Protein AF-A0A1I7VEK2-F1 (afdb_monomer)

Sequence (593 aa):
MYPTFFRMVPGYQNSNLARCHLIYQFNWTRVGTLKQSDDPRFALPHESLTTRLEHGFGVRVIYTAGITHDEIQNIGYELNELKKRDARIFIGDFEESLAVRILCEAYQNGIYGENYAWILPGYHKNDWWHNVSGVNCTVEELAQVIEGHFAVEFSPYSQRLARLTIANKTVSAIRTELDAREGSSPESVFKGYVYDGLWTLALAIEHVAELHQQREGITWMPNVSDTKEWTKFSAELLQAISRTSFIGVTGPVQFENNERLGLVEILQWRNGSYLIAGIYDGTEAVLVLNPALKDWIPPLDATIVVRERQYISFVLLILLSLLATIGVAVAVFFLIINIRYQNHRYIKMSSPNMNNLIIAGSICTYISVILLGFDTRFVSPDTFVTLCYYSDNKMIAPEIEHCQSDNSVIFEAIILGIKGLLMLLGCFLAWETRRVNVPALNDSKYIGMSVYSVVVTCLLGLPLVYILKDRINEAHILGSLFIIFCTTLILCLVFVPKFTTIFTFPIVELFRNPQGTELRYRRGLVKSSLRRSESQRDSQYKDREHLQRLEEENILLHRYLLQKTSILWELKEQLRQLGEQEDDIVTPPSDKS

Organism: Loa loa (NCBI:txid7209)

Solvent-accessible surface area (backbone atoms only — not comparable to full-atom values): 33981 Å² total; per-residue (Å²): 145,61,96,88,56,71,46,67,66,57,48,66,66,50,54,40,49,43,51,50,50,52,39,54,76,70,68,45,50,39,35,23,36,38,30,25,60,80,42,66,87,29,31,53,56,48,55,56,37,54,54,41,31,43,76,71,69,67,23,44,73,77,48,73,37,76,42,40,88,91,47,61,83,48,50,53,56,44,54,47,56,40,51,76,70,50,45,24,31,38,39,46,34,66,55,73,78,53,46,54,49,52,46,40,41,28,45,79,72,66,63,44,45,74,64,40,44,43,40,35,61,48,71,76,66,102,60,67,73,68,67,53,84,92,54,96,56,52,62,72,58,42,49,48,45,48,51,64,21,33,28,45,30,74,42,52,49,36,89,60,38,81,43,68,25,82,83,76,41,32,29,47,61,53,50,51,56,66,58,70,71,57,69,99,64,82,90,65,72,55,58,36,42,54,55,39,42,53,51,48,52,52,55,16,52,50,55,49,51,52,54,41,37,75,75,75,34,94,81,78,73,80,53,83,86,39,69,69,51,42,53,52,51,52,51,51,39,53,51,33,47,55,65,45,71,52,43,39,49,36,30,61,42,39,49,55,98,50,34,26,32,37,40,28,35,32,29,29,32,51,98,92,42,78,41,76,37,27,42,24,36,46,79,79,72,47,73,48,68,35,78,84,45,70,85,60,78,80,51,61,35,58,85,82,85,79,72,78,80,79,76,67,52,67,71,58,49,52,54,54,37,51,55,29,52,53,51,34,53,54,39,52,52,53,46,54,49,51,64,75,44,36,86,39,70,73,43,46,57,63,42,50,69,62,53,50,50,52,39,53,52,45,38,54,58,29,51,47,51,47,58,75,62,67,50,67,88,84,33,56,65,75,55,41,43,55,75,67,52,92,78,90,88,89,86,90,76,82,58,79,87,68,90,76,55,99,60,40,70,60,55,50,50,52,53,51,49,54,51,48,53,52,49,51,52,50,51,51,54,32,58,71,51,66,81,64,89,44,90,72,47,63,63,55,55,37,51,29,54,38,54,52,49,49,53,55,48,50,70,54,43,53,59,52,31,62,74,30,58,90,40,58,56,61,20,50,52,53,49,42,49,51,50,52,52,47,50,51,49,40,52,47,51,63,44,46,66,54,48,47,57,66,60,45,49,60,54,54,50,45,75,72,51,85,70,95,69,93,76,82,94,70,91,84,88,85,88,80,80,98,77,69,82,68,80,56,57,62,54,61,51,51,54,53,56,52,52,50,51,53,53,52,51,50,56,52,51,52,52,51,50,53,55,50,53,51,52,52,50,52,53,50,51,53,52,48,56,53,51,62,61,56,65,77,73,73,78,84,88,89,84,83,136

Secondary structure (DSSP, 8-state):
--TT--BSS--HHHHHHHHHHHHHHTT--EEEEEEESS-HHHHHHHHHHHHHHHHHS--EEEEEEEE-STTGGGHHHHHHHHHHTT--EEEEE--HHHHHHHHHHHHHTT--STT-EEEEE--SSTTGGG--TTSS--HHHHHHHHTT-EEEEE-SS-S-TT-B-TTSSBHHHHHHHHHHT-SSSPPPTTHHHHHHHHHHHHHHHHHHHHHHHHHH-TT----TT-HHHHHHHHHHHHHHHHH--EEETTEEEEEETTEEE-EEEEEEEETTEEEEEEEEETTTTEEEE-GGGGGSPPPPSS-----PPP---HHHHHHHHHHHHHHHHHHHHHHHHHHHTTTSHHHHHT-HHHHHHHHHHHHHHHHHHHHTT--TTTS-HHHHHHHH-S------SS-------TTHHHHHHHHHHHHHHHHHHHHHHHHHHTT---GGGTHHHHHHHHHHHHHHHHHHHHHHHHHTTT-HHHHHHHHHHHHHHHHHHHHHHHHHHHHHHHHHHHHHHHHH--S------------S-SSSSSTTHHHHHHHHHHHHHHHHHHHHHHHHHHHHHHHHHHHHHHHHHHHHHHHTS--PPP---

Structure (mmCIF, N/CA/C/O backbone):
data_AF-A0A1I7VEK2-F1
#
_entry.id   AF-A0A1I7VEK2-F1
#
loop_
_atom_site.group_PDB
_atom_site.id
_atom_site.type_symbol
_atom_site.label_atom_id
_atom_site.label_alt_id
_atom_site.label_comp_id
_atom_site.label_asym_id
_atom_site.label_entity_id
_atom_site.label_seq_id
_atom_site.pdbx_PDB_ins_code
_atom_site.Cartn_x
_atom_site.Cartn_y
_atom_site.Cartn_z
_atom_site.occupancy
_atom_site.B_iso_or_equiv
_atom_site.auth_seq_id
_atom_site.auth_comp_id
_atom_site.auth_asym_id
_atom_site.auth_atom_id
_atom_site.pdbx_PDB_model_num
ATOM 1 N N . MET A 1 1 ? 11.150 17.944 -29.523 1.00 59.06 1 MET A N 1
ATOM 2 C CA . MET A 1 1 ? 12.483 18.590 -29.522 1.00 59.06 1 MET A CA 1
ATOM 3 C C . MET A 1 1 ? 13.440 17.995 -30.566 1.00 59.06 1 MET A C 1
ATOM 5 O O . MET A 1 1 ? 14.300 18.731 -31.017 1.00 59.06 1 MET A O 1
ATOM 9 N N . TYR A 1 2 ? 13.265 16.745 -31.035 1.00 86.00 2 TYR A N 1
ATOM 10 C CA . TYR A 1 2 ? 14.145 16.132 -32.053 1.00 86.00 2 TYR A CA 1
ATOM 11 C C . TYR A 1 2 ? 13.341 15.382 -33.140 1.00 86.00 2 TYR A C 1
ATOM 13 O O . TYR A 1 2 ? 13.141 14.175 -33.028 1.00 86.00 2 TYR A O 1
ATOM 21 N N . PRO A 1 3 ? 12.830 16.073 -34.179 1.00 84.50 3 PRO A N 1
ATOM 22 C CA . PRO A 1 3 ? 11.912 15.473 -35.157 1.00 84.50 3 PRO A CA 1
ATOM 23 C C . PRO A 1 3 ? 12.567 14.423 -36.068 1.00 84.50 3 PRO A C 1
ATOM 25 O O . PRO A 1 3 ? 11.871 13.580 -36.621 1.00 84.50 3 PRO A O 1
ATOM 28 N N . THR A 1 4 ? 13.892 14.457 -36.211 1.00 89.19 4 THR A N 1
ATOM 29 C CA . THR A 1 4 ? 14.666 13.565 -37.090 1.00 89.19 4 THR A CA 1
ATOM 30 C C . THR A 1 4 ? 15.397 12.454 -36.334 1.00 89.19 4 THR A C 1
ATOM 32 O O . THR A 1 4 ? 16.203 11.741 -36.925 1.00 89.19 4 THR A O 1
ATOM 35 N N . PHE A 1 5 ? 15.182 12.331 -35.022 1.00 92.81 5 PHE A N 1
ATOM 36 C CA . PHE A 1 5 ? 15.871 11.353 -34.186 1.00 92.81 5 PHE A CA 1
ATOM 37 C C . PHE A 1 5 ? 14.997 10.119 -33.977 1.00 92.81 5 PHE A C 1
ATOM 39 O O . PHE A 1 5 ? 13.917 10.237 -33.406 1.00 92.81 5 PHE A O 1
ATOM 46 N N . PHE A 1 6 ? 15.495 8.957 -34.399 1.00 92.75 6 PHE A N 1
ATOM 47 C CA . PHE A 1 6 ? 14.911 7.640 -34.141 1.00 92.75 6 PHE A CA 1
ATOM 48 C C . PHE A 1 6 ? 15.894 6.799 -33.330 1.00 92.75 6 PHE A C 1
ATOM 50 O O . PHE A 1 6 ? 17.106 6.873 -33.544 1.00 92.75 6 PHE A O 1
ATOM 57 N N . ARG A 1 7 ? 15.378 5.964 -32.424 1.00 92.44 7 ARG A N 1
ATOM 58 C CA . ARG A 1 7 ? 16.196 5.043 -31.621 1.00 92.44 7 ARG A CA 1
ATOM 59 C C . ARG A 1 7 ? 15.667 3.616 -31.663 1.00 92.44 7 ARG A C 1
ATOM 61 O O . ARG A 1 7 ? 14.465 3.401 -31.571 1.00 92.44 7 ARG A O 1
ATOM 68 N N . MET A 1 8 ? 16.583 2.649 -31.737 1.00 93.25 8 MET A N 1
ATOM 69 C CA . MET A 1 8 ? 16.259 1.214 -31.714 1.00 93.25 8 MET A CA 1
ATOM 70 C C . MET A 1 8 ? 16.110 0.644 -30.306 1.00 93.25 8 MET A C 1
ATOM 72 O O . MET A 1 8 ? 15.459 -0.381 -30.138 1.00 93.25 8 MET A O 1
ATOM 76 N N . VAL A 1 9 ? 16.736 1.260 -29.304 1.00 91.69 9 VAL A N 1
ATOM 77 C CA . VAL A 1 9 ? 16.596 0.828 -27.910 1.00 91.69 9 VAL A CA 1
ATOM 78 C C . VAL A 1 9 ? 15.305 1.435 -27.349 1.00 91.69 9 VAL A C 1
ATOM 80 O O . VAL A 1 9 ? 15.116 2.649 -27.499 1.00 91.69 9 VAL A O 1
ATOM 83 N N . PRO A 1 10 ? 14.420 0.629 -26.731 1.00 90.81 10 PRO A N 1
ATOM 84 C CA . PRO A 1 10 ? 13.190 1.115 -26.126 1.00 90.81 10 PRO A CA 1
ATOM 85 C C . PRO A 1 10 ? 13.455 2.209 -25.095 1.00 90.81 10 PRO A C 1
ATOM 87 O O . PRO A 1 10 ? 14.410 2.159 -24.320 1.00 90.81 10 PRO A O 1
ATOM 90 N N . GLY A 1 11 ? 12.593 3.220 -25.104 1.00 88.44 11 GLY A N 1
ATOM 91 C CA . GLY A 1 11 ? 12.624 4.304 -24.135 1.00 88.44 11 GLY A CA 1
ATOM 92 C C . GLY A 1 11 ? 12.053 3.942 -22.770 1.00 88.44 11 GLY A C 1
ATOM 93 O O . GLY A 1 11 ? 11.410 2.906 -22.599 1.00 88.44 11 GLY A O 1
ATOM 94 N N . TYR A 1 12 ? 12.173 4.884 -21.830 1.00 88.62 12 TYR A N 1
ATOM 95 C CA . TYR A 1 12 ? 11.551 4.787 -20.506 1.00 88.62 12 TYR A CA 1
ATOM 96 C C . TYR A 1 12 ? 10.021 4.646 -20.562 1.00 88.62 12 TYR A C 1
ATOM 98 O O . TYR A 1 12 ? 9.402 4.180 -19.613 1.00 88.62 12 TYR A O 1
ATOM 106 N N . GLN A 1 13 ? 9.387 5.045 -21.669 1.00 89.62 13 GLN A N 1
ATOM 107 C CA . GLN A 1 13 ? 7.946 4.882 -21.850 1.00 89.62 13 GLN A CA 1
ATOM 108 C C . GLN A 1 13 ? 7.543 3.403 -21.801 1.00 89.62 13 GLN A C 1
ATOM 110 O O . GLN A 1 13 ? 6.573 3.060 -21.128 1.00 89.62 13 GLN A O 1
ATOM 115 N N . ASN A 1 14 ? 8.326 2.527 -22.441 1.00 91.69 14 ASN A N 1
ATOM 116 C CA . ASN A 1 14 ? 8.062 1.089 -22.451 1.00 91.69 14 ASN A CA 1
ATOM 117 C C . ASN A 1 14 ? 8.275 0.486 -21.054 1.00 91.69 14 ASN A C 1
ATOM 119 O O . ASN A 1 14 ? 7.427 -0.267 -20.579 1.00 91.69 14 ASN A O 1
ATOM 123 N N . SER A 1 15 ? 9.369 0.838 -20.366 1.00 92.62 15 SER A N 1
ATOM 124 C CA . SER A 1 15 ? 9.640 0.323 -19.015 1.00 92.62 15 SER A CA 1
ATOM 125 C C . SER A 1 15 ? 8.614 0.817 -17.992 1.00 92.62 15 SER A C 1
ATOM 127 O O . SER A 1 15 ? 8.163 0.040 -17.153 1.00 92.62 15 SER A O 1
ATOM 129 N N . ASN A 1 16 ? 8.176 2.075 -18.088 1.00 95.12 16 ASN A N 1
ATOM 130 C CA . ASN A 1 16 ? 7.123 2.616 -17.233 1.00 95.12 16 ASN A CA 1
ATOM 131 C C . ASN A 1 16 ? 5.783 1.916 -17.466 1.00 95.12 16 ASN A C 1
ATOM 133 O O . ASN A 1 16 ? 5.103 1.580 -16.500 1.00 95.12 16 ASN A O 1
ATOM 137 N N . LEU A 1 17 ? 5.411 1.652 -18.723 1.00 95.12 17 LEU A N 1
ATOM 138 C CA . LEU A 1 17 ? 4.205 0.881 -19.027 1.00 95.12 17 LEU A CA 1
ATOM 139 C C . LEU A 1 17 ? 4.293 -0.540 -18.462 1.00 95.12 17 LEU A C 1
ATOM 141 O O . LEU A 1 17 ? 3.348 -0.981 -17.811 1.00 95.12 17 LEU A O 1
ATOM 145 N N . ALA A 1 18 ? 5.433 -1.217 -18.615 1.00 95.94 18 ALA A N 1
ATOM 146 C CA . ALA A 1 18 ? 5.650 -2.537 -18.028 1.00 95.94 18 ALA A CA 1
ATOM 147 C C . ALA A 1 18 ? 5.464 -2.528 -16.499 1.00 95.94 18 ALA A C 1
ATOM 149 O O . ALA A 1 18 ? 4.766 -3.388 -15.962 1.00 95.94 18 ALA A O 1
ATOM 150 N N . ARG A 1 19 ? 6.013 -1.522 -15.800 1.00 96.56 19 ARG A N 1
ATOM 151 C CA . ARG A 1 19 ? 5.825 -1.330 -14.349 1.00 96.56 19 ARG A CA 1
ATOM 152 C C . ARG A 1 19 ? 4.355 -1.104 -13.986 1.00 96.56 19 ARG A C 1
ATOM 154 O O . ARG A 1 19 ? 3.863 -1.733 -13.053 1.00 96.56 19 ARG A O 1
ATOM 161 N N . CYS A 1 20 ? 3.635 -0.261 -14.729 1.00 96.75 20 CYS A N 1
ATOM 162 C CA . CYS A 1 20 ? 2.205 -0.040 -14.500 1.00 96.75 20 CYS A CA 1
ATOM 163 C C . CYS A 1 20 ? 1.387 -1.327 -14.674 1.00 96.75 20 CYS A C 1
ATOM 165 O O . CYS A 1 20 ? 0.554 -1.644 -13.827 1.00 96.75 20 CYS A O 1
ATOM 167 N N . HIS A 1 21 ? 1.642 -2.089 -15.742 1.00 96.25 21 HIS A N 1
ATOM 168 C CA . HIS A 1 21 ? 0.963 -3.363 -15.977 1.00 96.25 21 HIS A CA 1
ATOM 169 C C . HIS A 1 21 ? 1.310 -4.408 -14.911 1.00 96.25 21 HIS A C 1
ATOM 171 O O . HIS A 1 21 ? 0.429 -5.167 -14.522 1.00 96.25 21 HIS A O 1
ATOM 177 N N . LEU A 1 22 ? 2.543 -4.424 -14.393 1.00 96.00 22 LEU A N 1
ATOM 178 C CA . LEU A 1 22 ? 2.937 -5.302 -13.287 1.00 96.00 22 LEU A CA 1
ATOM 179 C C . LEU A 1 22 ? 2.120 -5.011 -12.022 1.00 96.00 22 LEU A C 1
ATOM 181 O O . LEU A 1 22 ? 1.549 -5.924 -11.432 1.00 96.00 22 LEU A O 1
ATOM 185 N N . ILE A 1 23 ? 2.024 -3.734 -11.645 1.00 96.69 23 ILE A N 1
ATOM 186 C CA . ILE A 1 23 ? 1.255 -3.273 -10.479 1.00 96.69 23 ILE A CA 1
ATOM 187 C C . ILE A 1 23 ? -0.229 -3.625 -10.639 1.00 96.69 23 ILE A C 1
ATOM 189 O O . ILE A 1 23 ? -0.854 -4.137 -9.709 1.00 96.69 23 ILE A O 1
ATOM 193 N N . TYR A 1 24 ? -0.771 -3.417 -11.841 1.00 94.75 24 TYR A N 1
ATOM 194 C CA . TYR A 1 24 ? -2.152 -3.758 -12.168 1.00 94.75 24 TYR A CA 1
ATOM 195 C C . TYR A 1 24 ? -2.423 -5.268 -12.068 1.00 94.75 24 TYR A C 1
ATOM 197 O O . TYR A 1 24 ? -3.433 -5.675 -11.502 1.00 94.75 24 TYR A O 1
ATOM 205 N N . GLN A 1 25 ? -1.502 -6.108 -12.551 1.00 92.94 25 GLN A N 1
ATOM 206 C CA . GLN A 1 25 ? -1.643 -7.568 -12.541 1.00 92.94 25 GLN A CA 1
ATOM 207 C C . GLN A 1 25 ? -1.716 -8.154 -11.120 1.00 92.94 25 GLN A C 1
ATOM 209 O O . GLN A 1 25 ? -2.363 -9.181 -10.909 1.00 92.94 25 GLN A O 1
ATOM 214 N N . PHE A 1 26 ? -1.072 -7.499 -10.148 1.00 92.81 26 PHE A N 1
ATOM 215 C CA . PHE A 1 26 ? -1.106 -7.875 -8.732 1.00 92.81 26 PHE A CA 1
ATOM 216 C C . PHE A 1 26 ? -2.209 -7.177 -7.923 1.00 92.81 26 PHE A C 1
ATOM 218 O O . PHE A 1 26 ? -2.286 -7.373 -6.713 1.00 92.81 26 PHE A O 1
ATOM 225 N N . ASN A 1 27 ? -3.091 -6.404 -8.569 1.00 94.12 27 ASN A N 1
ATOM 226 C CA . ASN A 1 27 ? -4.155 -5.627 -7.922 1.00 94.12 27 ASN A CA 1
ATOM 227 C C . ASN A 1 27 ? -3.651 -4.661 -6.834 1.00 94.12 27 ASN A C 1
ATOM 229 O O . ASN A 1 27 ? -4.375 -4.364 -5.883 1.00 94.12 27 ASN A O 1
ATOM 233 N N . TRP A 1 28 ? -2.424 -4.151 -6.959 1.00 95.88 28 TRP A N 1
ATOM 234 C CA . TRP A 1 28 ? -1.919 -3.136 -6.040 1.00 95.88 28 TRP A CA 1
ATOM 235 C C . TRP A 1 28 ? -2.516 -1.773 -6.389 1.00 95.88 28 TRP A C 1
ATOM 237 O O . TRP A 1 28 ? -2.374 -1.271 -7.501 1.00 95.88 28 TRP A O 1
ATOM 247 N N . THR A 1 29 ? -3.177 -1.156 -5.417 1.00 94.56 29 THR A N 1
ATOM 248 C CA . THR A 1 29 ? -3.861 0.137 -5.558 1.00 94.56 29 THR A CA 1
ATOM 249 C C . THR A 1 29 ? -3.071 1.292 -4.958 1.00 94.56 29 THR A C 1
ATOM 251 O O . THR A 1 29 ? -3.405 2.457 -5.186 1.00 94.56 29 THR A O 1
ATOM 254 N N . ARG A 1 30 ? -2.025 0.992 -4.183 1.00 94.56 30 ARG A N 1
ATOM 255 C CA . ARG A 1 30 ? -1.219 1.978 -3.467 1.00 94.56 30 ARG A CA 1
ATOM 256 C C . ARG A 1 30 ? 0.266 1.673 -3.597 1.00 94.56 30 ARG A C 1
ATOM 258 O O . ARG A 1 30 ? 0.690 0.542 -3.379 1.00 94.56 30 ARG A O 1
ATOM 265 N N . VAL A 1 31 ? 1.057 2.700 -3.891 1.00 97.56 31 VAL A N 1
ATOM 266 C CA . VAL A 1 31 ? 2.517 2.579 -4.008 1.00 97.56 31 VAL A CA 1
ATOM 267 C C . VAL A 1 31 ? 3.231 3.744 -3.328 1.00 97.56 31 VAL A C 1
ATOM 269 O O . VAL A 1 31 ? 2.730 4.872 -3.295 1.00 97.56 31 VAL A O 1
ATOM 272 N N . GLY A 1 32 ? 4.407 3.467 -2.776 1.00 97.62 32 GLY A N 1
ATOM 273 C CA . GLY A 1 32 ? 5.396 4.463 -2.380 1.00 97.62 32 GLY A CA 1
ATOM 274 C C . GLY A 1 32 ? 6.487 4.551 -3.440 1.00 97.62 32 GLY A C 1
ATOM 275 O O . GLY A 1 32 ? 6.849 3.539 -4.040 1.00 97.62 32 GLY A O 1
ATOM 276 N N . THR A 1 33 ? 7.012 5.743 -3.704 1.00 97.44 33 THR A N 1
ATOM 277 C CA . THR A 1 33 ? 8.029 5.901 -4.748 1.00 97.44 33 THR A CA 1
ATOM 278 C C . THR A 1 33 ? 9.246 6.664 -4.249 1.00 97.44 33 THR A C 1
ATOM 280 O O . THR A 1 33 ? 9.138 7.508 -3.362 1.00 97.44 33 THR A O 1
ATOM 283 N N . LEU A 1 34 ? 10.415 6.334 -4.792 1.00 96.31 34 LEU A N 1
ATOM 284 C CA . LEU A 1 34 ? 11.688 6.976 -4.498 1.00 96.31 34 LEU A CA 1
ATOM 285 C C . LEU A 1 34 ? 12.365 7.342 -5.813 1.00 96.31 34 LEU A C 1
ATOM 287 O O . LEU A 1 34 ? 12.531 6.487 -6.686 1.00 96.31 34 LEU A O 1
ATOM 291 N N . LYS A 1 35 ? 12.778 8.600 -5.946 1.00 95.50 35 LYS A N 1
ATOM 292 C CA . LYS A 1 35 ? 13.499 9.075 -7.126 1.00 95.50 35 LYS A CA 1
ATOM 293 C C . LYS A 1 35 ? 14.752 9.831 -6.743 1.00 95.50 35 LYS A C 1
ATOM 295 O O . LYS A 1 35 ? 14.768 10.575 -5.765 1.00 95.50 35 LYS A O 1
ATOM 300 N N . GLN A 1 36 ? 15.769 9.696 -7.574 1.00 95.31 36 GLN A N 1
ATOM 301 C CA . GLN A 1 36 ? 16.899 10.601 -7.575 1.00 95.31 36 GLN A CA 1
ATOM 302 C C . GLN A 1 36 ? 16.495 11.922 -8.258 1.00 95.31 36 GLN A C 1
ATOM 304 O O . GLN A 1 36 ? 16.168 11.942 -9.444 1.00 95.31 36 GLN A O 1
ATOM 309 N N . SER A 1 37 ? 16.473 13.014 -7.495 1.00 93.75 37 SER A N 1
ATOM 310 C CA . SER A 1 37 ? 15.960 14.328 -7.913 1.00 93.75 37 SER A CA 1
ATOM 311 C C . SER A 1 37 ? 17.009 15.224 -8.573 1.00 93.75 37 SER A C 1
ATOM 313 O O . SER A 1 37 ? 16.645 16.134 -9.313 1.00 93.75 37 SER A O 1
ATOM 315 N N . ASP A 1 38 ? 18.293 15.000 -8.296 1.00 93.56 38 ASP A N 1
ATOM 316 C CA . ASP A 1 38 ? 19.403 15.806 -8.821 1.00 93.56 38 ASP A CA 1
ATOM 317 C C . ASP A 1 38 ? 19.829 15.408 -10.245 1.00 93.56 38 ASP A C 1
ATOM 319 O O . ASP A 1 38 ? 20.501 16.186 -10.923 1.00 93.56 38 ASP A O 1
ATOM 323 N N . ASP A 1 39 ? 19.396 14.241 -10.735 1.00 93.75 39 ASP A N 1
ATOM 324 C CA . ASP A 1 39 ? 19.676 13.767 -12.090 1.00 93.75 39 ASP A CA 1
ATOM 325 C C . ASP A 1 39 ? 18.386 13.629 -12.929 1.00 93.75 39 ASP A C 1
ATOM 327 O O . ASP A 1 39 ? 17.531 12.775 -12.651 1.00 93.75 39 ASP A O 1
ATOM 331 N N . PRO A 1 40 ? 18.240 14.412 -14.019 1.00 93.38 40 PRO A N 1
ATOM 332 C CA . PRO A 1 40 ? 17.049 14.381 -14.865 1.00 93.38 40 PRO A CA 1
ATOM 333 C C . PRO A 1 40 ? 16.825 13.031 -15.562 1.00 93.38 40 PRO A C 1
ATOM 335 O O . PRO A 1 40 ? 15.698 12.750 -15.977 1.00 93.38 40 PRO A O 1
ATOM 338 N N . ARG A 1 41 ? 17.856 12.182 -15.687 1.00 91.88 41 ARG A N 1
ATOM 339 C CA . ARG A 1 41 ? 17.737 10.833 -16.264 1.00 91.88 41 ARG A CA 1
ATOM 340 C C . ARG A 1 41 ? 16.841 9.922 -15.429 1.00 91.88 41 ARG A C 1
ATOM 342 O O . ARG A 1 41 ? 16.209 9.044 -16.005 1.00 91.88 41 ARG A O 1
ATOM 349 N N . PHE A 1 42 ? 16.765 10.143 -14.117 1.00 92.88 42 PHE A N 1
ATOM 350 C CA . PHE A 1 42 ? 15.903 9.383 -13.211 1.00 92.88 42 PHE A CA 1
ATOM 351 C C . PHE A 1 42 ? 14.650 10.175 -12.830 1.00 92.88 42 PHE A C 1
ATOM 353 O O . PHE A 1 42 ? 13.551 9.622 -12.850 1.00 92.88 42 PHE A O 1
ATOM 360 N N . ALA A 1 43 ? 14.779 11.483 -12.581 1.00 94.94 43 ALA A N 1
ATOM 361 C CA . ALA A 1 43 ? 13.657 12.316 -12.156 1.00 94.94 43 ALA A CA 1
ATOM 362 C C . ALA A 1 43 ? 12.523 12.392 -13.198 1.00 94.94 43 ALA A C 1
ATOM 364 O O . ALA A 1 43 ? 11.357 12.194 -12.848 1.00 94.94 43 ALA A O 1
ATOM 365 N N . LEU A 1 44 ? 12.843 12.634 -14.479 1.00 94.44 44 LEU A N 1
ATOM 366 C CA . LEU A 1 44 ? 11.827 12.852 -15.520 1.00 94.44 44 LEU A CA 1
ATOM 367 C C . LEU A 1 44 ? 11.035 11.576 -15.862 1.00 94.44 44 LEU A C 1
ATOM 369 O O . LEU A 1 44 ? 9.801 11.638 -15.901 1.00 94.44 44 LEU A O 1
ATOM 373 N N . PRO A 1 45 ? 11.671 10.402 -16.082 1.00 94.25 45 PRO A N 1
ATOM 374 C CA . PRO A 1 45 ? 10.924 9.160 -16.258 1.00 94.25 45 PRO A CA 1
ATOM 375 C C . PRO A 1 45 ? 10.043 8.819 -15.060 1.00 94.25 45 PRO A C 1
ATOM 377 O O . PRO A 1 45 ? 8.923 8.345 -15.254 1.00 94.25 45 PRO A O 1
ATOM 380 N N . HIS A 1 46 ? 10.519 9.087 -13.843 1.00 96.12 46 HIS A N 1
ATOM 381 C CA . HIS A 1 46 ? 9.777 8.795 -12.624 1.00 96.12 46 HIS A CA 1
ATOM 382 C C . HIS A 1 46 ? 8.522 9.666 -12.484 1.00 96.12 46 HIS A C 1
ATOM 384 O O . HIS A 1 46 ? 7.453 9.161 -12.155 1.00 96.12 46 HIS A O 1
ATOM 390 N N . GLU A 1 47 ? 8.603 10.959 -12.803 1.00 95.19 47 GLU A N 1
ATOM 391 C CA . GLU A 1 47 ? 7.435 11.858 -12.818 1.00 95.19 47 GLU A CA 1
ATOM 392 C C . GLU A 1 47 ? 6.398 11.450 -13.871 1.00 95.19 47 GLU A C 1
ATOM 394 O O . GLU A 1 47 ? 5.186 11.504 -13.638 1.00 95.19 47 GLU A O 1
ATOM 399 N N . SER A 1 48 ? 6.863 10.978 -15.032 1.00 95.50 48 SER A N 1
ATOM 400 C CA . SER A 1 48 ? 5.968 10.406 -16.037 1.00 95.50 48 SER A CA 1
ATOM 401 C C . SER A 1 48 ? 5.304 9.113 -15.549 1.00 95.50 48 SER A C 1
ATOM 403 O O . SER A 1 48 ? 4.150 8.863 -15.911 1.00 95.50 48 SER A O 1
ATOM 405 N N . LEU A 1 49 ? 6.006 8.294 -14.758 1.00 96.56 49 LEU A N 1
ATOM 406 C CA . LEU A 1 49 ? 5.474 7.062 -14.179 1.00 96.56 49 LEU A CA 1
ATOM 407 C C . LEU A 1 49 ? 4.387 7.356 -13.142 1.00 96.56 49 LEU A C 1
ATOM 409 O O . LEU A 1 49 ? 3.293 6.808 -13.255 1.00 96.56 49 LEU A O 1
ATOM 413 N N . THR A 1 50 ? 4.654 8.236 -12.174 1.00 96.50 50 THR A N 1
ATOM 414 C CA . THR A 1 50 ? 3.688 8.579 -11.115 1.00 96.50 50 THR A CA 1
ATOM 415 C C . THR A 1 50 ? 2.406 9.163 -11.701 1.00 96.50 50 THR A C 1
ATOM 417 O O . THR A 1 50 ? 1.318 8.687 -11.385 1.00 96.50 50 THR A O 1
ATOM 420 N N . THR A 1 51 ? 2.526 10.089 -12.660 1.00 96.31 51 THR A N 1
ATOM 421 C CA . THR A 1 51 ? 1.376 10.666 -13.379 1.00 96.31 51 THR A CA 1
ATOM 422 C C . THR A 1 51 ? 0.534 9.582 -14.060 1.00 96.31 51 THR A C 1
ATOM 424 O O . THR A 1 51 ? -0.698 9.618 -14.034 1.00 96.31 51 THR A O 1
ATOM 427 N N . ARG A 1 52 ? 1.187 8.588 -14.675 1.00 95.81 52 ARG A N 1
ATOM 428 C CA . ARG A 1 52 ? 0.505 7.490 -15.370 1.00 95.81 52 ARG A CA 1
ATOM 429 C C . ARG A 1 52 ? -0.158 6.513 -14.403 1.00 95.81 52 ARG A C 1
ATOM 431 O O . ARG A 1 52 ? -1.229 6.006 -14.723 1.00 95.81 52 ARG A O 1
ATOM 438 N N . LEU A 1 53 ? 0.448 6.247 -13.250 1.00 96.69 53 LEU A N 1
ATOM 439 C CA . LEU A 1 53 ? -0.142 5.403 -12.212 1.00 96.69 53 LEU A CA 1
ATOM 440 C C . LEU A 1 53 ? -1.438 6.020 -11.676 1.00 96.69 53 LEU A C 1
ATOM 442 O O . LEU A 1 53 ? -2.467 5.344 -11.671 1.00 96.69 53 LEU A O 1
ATOM 446 N N . GLU A 1 54 ? -1.416 7.312 -11.338 1.00 95.62 54 GLU A N 1
ATOM 447 C CA . GLU A 1 54 ? -2.575 8.005 -10.765 1.00 95.62 54 GLU A CA 1
ATOM 448 C C . GLU A 1 54 ? -3.708 8.200 -11.777 1.00 95.62 54 GLU A C 1
ATOM 450 O O . GLU A 1 54 ? -4.853 7.841 -11.503 1.00 95.62 54 GLU A O 1
ATOM 455 N N . HIS A 1 55 ? -3.402 8.728 -12.966 1.00 94.38 55 HIS A N 1
ATOM 456 C CA . HIS A 1 55 ? -4.429 9.078 -13.952 1.00 94.38 55 HIS A CA 1
ATOM 457 C C . HIS A 1 55 ? -4.765 7.953 -14.937 1.00 94.38 55 HIS A C 1
ATOM 459 O O . HIS A 1 55 ? -5.873 7.925 -15.468 1.00 94.38 55 HIS A O 1
ATOM 465 N N . GLY A 1 56 ? -3.824 7.050 -15.217 1.00 92.25 56 GLY A N 1
ATOM 466 C CA . GLY A 1 56 ? -3.998 5.980 -16.203 1.00 92.25 56 GLY A CA 1
ATOM 467 C C . GLY A 1 56 ? -4.503 4.667 -15.610 1.00 92.25 56 GLY A C 1
ATOM 468 O O . GLY A 1 56 ? -5.315 3.998 -16.239 1.00 92.25 56 GLY A O 1
ATOM 469 N N . PHE A 1 57 ? -4.041 4.305 -14.409 1.00 93.81 57 PHE A N 1
ATOM 470 C CA . PHE A 1 57 ? -4.337 3.009 -13.779 1.00 93.81 57 PHE A CA 1
ATOM 471 C C . PHE A 1 57 ? -5.138 3.126 -12.472 1.00 93.81 57 PHE A C 1
ATOM 473 O O . PHE A 1 57 ? -5.523 2.105 -11.906 1.00 93.81 57 PHE A O 1
ATOM 480 N N . GLY A 1 58 ? -5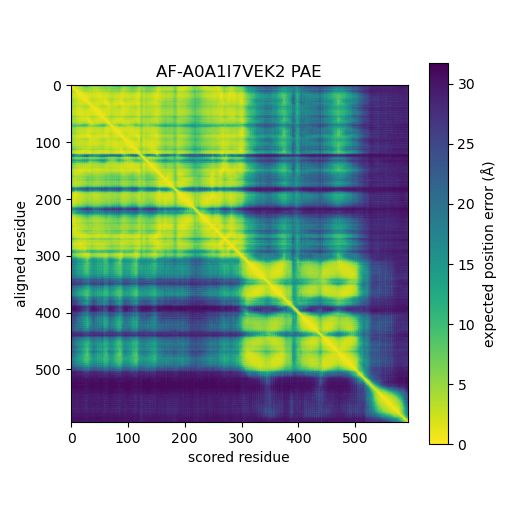.412 4.345 -11.989 1.00 94.12 58 GLY A N 1
ATOM 481 C CA . GLY A 1 58 ? -6.140 4.571 -10.736 1.00 94.12 58 GLY A CA 1
ATOM 482 C C . GLY A 1 58 ? -5.368 4.129 -9.486 1.00 94.12 58 GLY A C 1
ATOM 483 O O . GLY A 1 58 ? -5.976 3.879 -8.447 1.00 94.12 58 GLY A O 1
ATOM 484 N N . VAL A 1 59 ? -4.041 4.015 -9.585 1.00 96.62 59 VAL A N 1
ATOM 485 C CA . VAL A 1 59 ? -3.150 3.634 -8.485 1.00 96.62 59 VAL A CA 1
ATOM 486 C C . VAL A 1 59 ? -2.726 4.896 -7.745 1.00 96.62 59 VAL A C 1
ATOM 488 O O . VAL A 1 59 ? -2.164 5.814 -8.334 1.00 96.62 59 VAL A O 1
ATOM 491 N N . ARG A 1 60 ? -2.961 4.945 -6.435 1.00 95.56 60 ARG A N 1
ATOM 492 C CA . ARG A 1 60 ? -2.613 6.095 -5.599 1.00 95.56 60 ARG A CA 1
ATOM 493 C C . ARG A 1 60 ? -1.130 6.078 -5.235 1.00 95.56 60 ARG A C 1
ATOM 495 O O . ARG A 1 60 ? -0.668 5.158 -4.555 1.00 95.56 60 ARG A O 1
ATOM 502 N N . VAL A 1 61 ? -0.416 7.149 -5.572 1.00 96.81 61 VAL A N 1
ATOM 503 C CA . VAL A 1 61 ? 0.941 7.383 -5.069 1.00 96.81 61 VAL A CA 1
ATOM 504 C C . VAL A 1 61 ? 0.835 8.000 -3.671 1.00 96.81 61 VAL A C 1
ATOM 506 O O . VAL A 1 61 ? 0.312 9.095 -3.479 1.00 96.81 61 VAL A O 1
ATOM 509 N N . ILE A 1 62 ? 1.256 7.258 -2.645 1.00 94.44 62 ILE A N 1
ATOM 510 C CA . ILE A 1 62 ? 1.101 7.667 -1.237 1.00 94.44 62 ILE A CA 1
ATOM 511 C C . ILE A 1 62 ? 2.034 8.838 -0.903 1.00 94.44 62 ILE A C 1
ATOM 513 O O . ILE A 1 62 ? 1.679 9.762 -0.160 1.00 94.44 62 ILE A O 1
ATOM 517 N N . TYR A 1 63 ? 3.264 8.731 -1.391 1.00 96.50 63 TYR A N 1
ATOM 518 C CA . TYR A 1 63 ? 4.348 9.669 -1.172 1.00 96.50 63 TYR A CA 1
ATOM 519 C C . TYR A 1 63 ? 5.475 9.361 -2.159 1.00 96.50 63 TYR A C 1
ATOM 521 O O . TYR A 1 63 ? 5.737 8.190 -2.448 1.00 96.50 63 TYR A O 1
ATOM 529 N N . THR A 1 64 ? 6.134 10.412 -2.641 1.00 96.50 64 THR A N 1
ATOM 530 C CA . THR A 1 64 ? 7.325 10.319 -3.486 1.00 96.50 64 THR A CA 1
ATOM 531 C C . THR A 1 64 ? 8.490 10.936 -2.731 1.00 96.50 64 THR A C 1
ATOM 533 O O . THR A 1 64 ? 8.525 12.151 -2.547 1.00 96.50 64 THR A O 1
ATOM 536 N N . ALA A 1 65 ? 9.431 10.099 -2.306 1.00 95.38 65 ALA A N 1
ATOM 537 C CA . ALA A 1 65 ? 10.679 10.522 -1.694 1.00 95.38 65 ALA A CA 1
ATOM 538 C C . ALA A 1 65 ? 11.647 11.027 -2.770 1.00 95.38 65 ALA A C 1
ATOM 540 O O . ALA A 1 65 ? 11.931 10.321 -3.744 1.00 95.38 65 ALA A O 1
ATOM 541 N N . GLY A 1 66 ? 12.153 12.245 -2.594 1.00 93.69 66 GLY A N 1
ATOM 542 C CA . GLY A 1 66 ? 13.190 12.819 -3.445 1.00 93.69 66 GLY A CA 1
ATOM 543 C C . GLY A 1 66 ? 14.556 12.686 -2.785 1.00 93.69 66 GLY A C 1
ATOM 544 O O . GLY A 1 66 ? 14.736 13.151 -1.668 1.00 93.69 66 GLY A O 1
ATOM 545 N N . ILE A 1 67 ? 15.515 12.074 -3.476 1.00 93.81 67 ILE A N 1
ATOM 546 C CA . ILE A 1 67 ? 16.871 11.831 -2.966 1.00 93.81 67 ILE A CA 1
ATOM 547 C C . ILE A 1 67 ? 17.875 12.584 -3.837 1.00 93.81 67 ILE A C 1
ATOM 549 O O . ILE A 1 67 ? 17.749 12.599 -5.060 1.00 93.81 67 ILE A O 1
ATOM 553 N N . THR A 1 68 ? 18.880 13.201 -3.225 1.00 92.38 68 THR A N 1
ATOM 554 C CA . THR A 1 68 ? 19.989 13.872 -3.918 1.00 92.38 68 THR A CA 1
ATOM 555 C C . THR A 1 68 ? 21.324 13.403 -3.343 1.00 92.38 68 THR A C 1
ATOM 557 O O . THR A 1 68 ? 21.387 12.933 -2.203 1.00 92.38 68 THR A O 1
ATOM 560 N N . HIS A 1 69 ? 22.406 13.534 -4.110 1.00 88.81 69 HIS A N 1
ATOM 561 C CA . HIS A 1 69 ? 23.755 13.209 -3.637 1.00 88.81 69 HIS A CA 1
ATOM 562 C C . HIS A 1 69 ? 24.214 14.090 -2.470 1.00 88.81 69 HIS A C 1
ATOM 564 O O . HIS A 1 69 ? 24.974 13.632 -1.617 1.00 88.81 69 HIS A O 1
ATOM 570 N N . ASP A 1 70 ? 23.739 15.332 -2.406 1.00 85.81 70 ASP A N 1
ATOM 571 C CA . ASP A 1 70 ? 24.113 16.276 -1.350 1.00 85.81 70 ASP A CA 1
ATOM 572 C C . ASP A 1 70 ? 23.399 15.978 -0.017 1.00 85.81 70 ASP A C 1
ATOM 574 O O . ASP A 1 70 ? 23.902 16.322 1.052 1.00 85.81 70 ASP A O 1
ATOM 578 N N . GLU A 1 71 ? 22.257 15.283 -0.058 1.00 86.19 71 GLU A N 1
ATOM 579 C CA . GLU A 1 71 ? 21.394 15.023 1.101 1.00 86.19 71 GLU A CA 1
ATOM 580 C C . GLU A 1 71 ? 21.259 13.529 1.437 1.00 86.19 71 GLU A C 1
ATOM 582 O O . GLU A 1 71 ? 20.218 13.063 1.896 1.00 86.19 71 GLU A O 1
ATOM 587 N N . ILE A 1 72 ? 22.333 12.751 1.274 1.00 85.06 72 ILE A N 1
ATOM 588 C CA . ILE A 1 72 ? 22.337 11.300 1.561 1.00 85.06 72 ILE A CA 1
ATOM 589 C C . ILE A 1 72 ? 21.893 10.982 3.003 1.00 85.06 72 ILE A C 1
ATOM 591 O O . ILE A 1 72 ? 21.303 9.935 3.258 1.00 85.06 72 ILE A O 1
ATOM 595 N N . GLN A 1 73 ? 22.123 11.894 3.952 1.00 84.88 73 GLN A N 1
ATOM 596 C CA . GLN A 1 73 ? 21.700 11.727 5.349 1.00 84.88 73 GLN A CA 1
ATOM 597 C C . GLN A 1 73 ? 20.169 11.723 5.521 1.00 84.88 73 GLN A C 1
ATOM 599 O O . GLN A 1 73 ? 19.667 11.169 6.498 1.00 84.88 73 GLN A O 1
ATOM 604 N N . ASN A 1 74 ? 19.420 12.291 4.569 1.00 89.50 74 ASN A N 1
ATOM 605 C CA . ASN A 1 74 ? 17.961 12.382 4.629 1.00 89.50 74 ASN A CA 1
ATOM 606 C C . ASN A 1 74 ? 17.263 11.089 4.173 1.00 89.50 74 ASN A C 1
ATOM 608 O O . ASN A 1 74 ? 16.072 10.925 4.431 1.00 89.50 74 ASN A O 1
ATOM 612 N N . ILE A 1 75 ? 17.981 10.139 3.558 1.00 92.56 75 ILE A N 1
ATOM 613 C CA . ILE A 1 75 ? 17.402 8.893 3.019 1.00 92.56 75 ILE A CA 1
ATOM 614 C C . ILE A 1 75 ? 16.625 8.117 4.094 1.00 92.56 75 ILE A C 1
ATOM 616 O O . ILE A 1 75 ? 15.502 7.675 3.849 1.00 92.56 75 ILE A O 1
ATOM 620 N N . GLY A 1 76 ? 17.183 7.996 5.303 1.00 92.00 76 GLY A N 1
ATOM 621 C CA . GLY A 1 76 ? 16.511 7.317 6.413 1.00 92.00 76 GLY A CA 1
ATOM 622 C C . GLY A 1 76 ? 15.217 8.017 6.851 1.00 92.00 76 GLY A C 1
ATOM 623 O O . GLY A 1 76 ? 14.229 7.354 7.170 1.00 92.00 76 GLY A O 1
ATOM 624 N N . TYR A 1 77 ? 15.179 9.354 6.816 1.00 93.25 77 TYR A N 1
ATOM 625 C CA . TYR A 1 77 ? 13.969 10.126 7.118 1.00 93.25 77 TYR A CA 1
ATOM 626 C C . TYR A 1 77 ? 12.881 9.903 6.059 1.00 93.25 77 TYR A C 1
ATOM 628 O O . TYR A 1 77 ? 11.740 9.602 6.413 1.00 93.25 77 TYR A O 1
ATOM 636 N N . GLU A 1 78 ? 13.244 9.966 4.778 1.00 95.19 78 GLU A N 1
ATOM 637 C CA . GLU A 1 78 ? 12.325 9.741 3.657 1.00 95.19 78 GLU A CA 1
ATOM 638 C C . GLU A 1 78 ? 11.708 8.330 3.680 1.00 95.19 78 GLU A C 1
ATOM 640 O O . GLU A 1 78 ? 10.496 8.158 3.513 1.00 95.19 78 GLU A O 1
ATOM 645 N N . LEU A 1 79 ? 12.522 7.308 3.966 1.00 94.75 79 LEU A N 1
ATOM 646 C CA . LEU A 1 79 ? 12.052 5.929 4.133 1.00 94.75 79 LEU A CA 1
ATOM 647 C C . LEU A 1 79 ? 11.130 5.773 5.348 1.00 94.75 79 LEU A C 1
ATOM 649 O O . LEU A 1 79 ? 10.132 5.050 5.290 1.00 94.75 79 LEU A O 1
ATOM 653 N N . ASN A 1 80 ? 11.420 6.471 6.445 1.00 94.06 80 ASN A N 1
ATOM 654 C CA . ASN A 1 80 ? 10.562 6.461 7.624 1.00 94.06 80 ASN A CA 1
ATOM 655 C C . ASN A 1 80 ? 9.206 7.138 7.355 1.00 94.06 80 ASN A C 1
ATOM 657 O O . ASN A 1 80 ? 8.176 6.644 7.810 1.00 94.06 80 ASN A O 1
ATOM 661 N N . GLU A 1 81 ? 9.164 8.225 6.580 1.00 94.81 81 GLU A N 1
ATOM 662 C CA . GLU A 1 81 ? 7.903 8.854 6.164 1.00 94.81 81 GLU A CA 1
ATOM 663 C C . GLU A 1 81 ? 7.055 7.922 5.288 1.00 94.81 81 GLU A C 1
ATOM 665 O O . GLU A 1 81 ? 5.845 7.800 5.504 1.00 94.81 81 GLU A O 1
ATOM 670 N N . LEU A 1 82 ? 7.682 7.184 4.368 1.00 94.56 82 LEU A N 1
ATOM 671 C CA . LEU A 1 82 ? 7.006 6.131 3.607 1.00 94.56 82 LEU A CA 1
ATOM 672 C C . LEU A 1 82 ? 6.434 5.038 4.521 1.00 94.56 82 LEU A C 1
ATOM 674 O O . LEU A 1 82 ? 5.268 4.656 4.384 1.00 94.56 82 LEU A O 1
ATOM 678 N N . LYS A 1 83 ? 7.227 4.572 5.493 1.00 91.69 83 LYS A N 1
ATOM 679 C CA . LYS A 1 83 ? 6.813 3.548 6.459 1.00 91.69 83 LYS A CA 1
ATOM 680 C C . LYS A 1 83 ? 5.644 4.013 7.331 1.00 91.69 83 LYS A C 1
ATOM 682 O O . LYS A 1 83 ? 4.689 3.261 7.516 1.00 91.69 83 LYS A O 1
ATOM 687 N N . LYS A 1 84 ? 5.664 5.257 7.824 1.00 92.88 84 LYS A N 1
ATOM 688 C CA . LYS A 1 84 ? 4.564 5.851 8.614 1.00 92.88 84 LYS A CA 1
ATOM 689 C C . LYS A 1 84 ? 3.246 5.910 7.845 1.00 92.88 84 LYS A C 1
ATOM 691 O O . LYS A 1 84 ? 2.183 5.840 8.457 1.00 92.88 84 LYS A O 1
ATOM 696 N N . ARG A 1 85 ? 3.302 6.037 6.518 1.00 91.50 85 ARG A N 1
ATOM 697 C CA . ARG A 1 85 ? 2.122 6.057 5.641 1.00 91.50 85 ARG A CA 1
ATOM 698 C C . ARG A 1 85 ? 1.686 4.662 5.163 1.00 91.50 85 ARG A C 1
ATOM 700 O O . ARG A 1 85 ? 0.828 4.580 4.280 1.00 91.50 85 ARG A O 1
ATOM 707 N N . ASP A 1 86 ? 2.250 3.600 5.750 1.00 90.31 86 ASP A N 1
ATOM 708 C CA . ASP A 1 86 ? 1.998 2.186 5.423 1.00 90.31 86 ASP A CA 1
ATOM 709 C C . ASP A 1 86 ? 2.237 1.878 3.934 1.00 90.31 86 ASP A C 1
ATOM 711 O O . ASP A 1 86 ? 1.445 1.199 3.284 1.00 90.31 86 ASP A O 1
ATOM 715 N N . ALA A 1 87 ? 3.320 2.423 3.365 1.00 94.25 87 ALA A N 1
ATOM 716 C CA . ALA A 1 87 ? 3.772 2.038 2.032 1.00 94.25 87 ALA A CA 1
ATOM 717 C C . ALA A 1 87 ? 4.426 0.647 2.075 1.00 94.25 87 ALA A C 1
ATOM 719 O O . ALA A 1 87 ? 5.332 0.408 2.876 1.00 94.25 87 ALA A O 1
ATOM 720 N N . ARG A 1 88 ? 3.959 -0.261 1.209 1.00 94.38 88 ARG A N 1
ATOM 721 C CA . ARG A 1 88 ? 4.448 -1.652 1.117 1.00 94.38 88 ARG A CA 1
ATOM 722 C C . ARG A 1 88 ? 5.080 -1.999 -0.225 1.00 94.38 88 ARG A C 1
ATOM 724 O O . ARG A 1 88 ? 5.993 -2.817 -0.287 1.00 94.38 88 ARG A O 1
ATOM 731 N N . ILE A 1 89 ? 4.604 -1.356 -1.285 1.00 97.62 89 ILE A N 1
ATOM 732 C CA . ILE A 1 89 ? 5.108 -1.515 -2.647 1.00 97.62 89 ILE A CA 1
ATOM 733 C C . ILE A 1 89 ? 5.947 -0.285 -2.981 1.00 97.62 89 ILE A C 1
ATOM 735 O O . ILE A 1 89 ? 5.420 0.830 -2.980 1.00 97.62 89 ILE A O 1
ATOM 739 N N . PHE A 1 90 ? 7.233 -0.486 -3.248 1.00 97.38 90 PHE A N 1
ATOM 740 C CA . PHE A 1 90 ? 8.203 0.569 -3.513 1.00 97.38 90 PHE A CA 1
ATOM 741 C C . PHE A 1 90 ? 8.656 0.558 -4.962 1.00 97.38 90 PHE A C 1
ATOM 743 O O . PHE A 1 90 ? 9.015 -0.487 -5.498 1.00 97.38 90 PHE A O 1
ATOM 750 N N . ILE A 1 91 ? 8.692 1.735 -5.579 1.00 97.56 91 ILE A N 1
ATOM 751 C CA . ILE A 1 91 ? 9.254 1.925 -6.917 1.00 97.56 91 ILE A CA 1
ATOM 752 C C . ILE A 1 91 ? 10.441 2.873 -6.813 1.00 97.56 91 ILE A C 1
ATOM 754 O O . ILE A 1 91 ? 10.270 4.010 -6.372 1.00 97.56 91 ILE A O 1
ATOM 758 N N . GLY A 1 92 ? 11.621 2.410 -7.214 1.00 95.56 92 GLY A N 1
ATOM 759 C CA . GLY A 1 92 ? 12.858 3.186 -7.177 1.00 95.56 92 GLY A CA 1
ATOM 760 C C . GLY A 1 92 ? 13.349 3.566 -8.570 1.00 95.56 92 GLY A C 1
ATOM 761 O O . GLY A 1 92 ? 13.371 2.720 -9.459 1.00 95.56 92 GLY A O 1
ATOM 762 N N . ASP A 1 93 ? 13.789 4.810 -8.751 1.00 95.12 93 ASP A N 1
ATOM 763 C CA . ASP A 1 93 ? 14.597 5.233 -9.901 1.00 95.12 93 ASP A CA 1
ATOM 764 C C . ASP A 1 93 ? 15.788 6.071 -9.417 1.00 95.12 93 ASP A C 1
ATOM 766 O O . ASP A 1 93 ? 15.651 7.247 -9.077 1.00 95.12 93 ASP A O 1
ATOM 770 N N . PHE A 1 94 ? 16.956 5.438 -9.355 1.00 92.94 94 PHE A N 1
ATOM 771 C CA . PHE A 1 94 ? 18.216 6.012 -8.882 1.00 92.94 94 PHE A CA 1
ATOM 772 C C . PHE A 1 94 ? 19.395 5.198 -9.434 1.00 92.94 94 PHE A C 1
ATOM 774 O O . PHE A 1 94 ? 19.211 4.085 -9.933 1.00 92.94 94 PHE A O 1
ATOM 781 N N . GLU A 1 95 ? 20.603 5.753 -9.364 1.00 90.62 95 GLU A N 1
ATOM 782 C CA . GLU A 1 95 ? 21.824 5.063 -9.791 1.00 90.62 95 GLU A CA 1
ATOM 783 C C . GLU A 1 95 ? 22.325 3.980 -8.812 1.00 90.62 95 GLU A C 1
ATOM 785 O O . GLU A 1 95 ? 21.902 3.914 -7.658 1.00 90.62 95 GLU A O 1
ATOM 790 N N . GLU A 1 96 ? 23.289 3.163 -9.264 1.00 87.50 96 GLU A N 1
ATOM 791 C CA . GLU A 1 96 ? 23.891 2.045 -8.507 1.00 87.50 96 GLU A CA 1
ATOM 792 C C . GLU A 1 96 ? 24.413 2.463 -7.129 1.00 87.50 96 GLU A C 1
ATOM 794 O O . GLU A 1 96 ? 24.180 1.792 -6.124 1.00 87.50 96 GLU A O 1
ATOM 799 N N . SER A 1 97 ? 25.128 3.591 -7.078 1.00 85.38 97 SER A N 1
ATOM 800 C CA . SER A 1 97 ? 25.823 4.028 -5.867 1.00 85.38 97 SER A CA 1
ATOM 801 C C . SER A 1 97 ? 24.839 4.444 -4.766 1.00 85.38 97 SER A C 1
ATOM 803 O O . SER A 1 97 ? 25.060 4.163 -3.584 1.00 85.38 97 SER A O 1
ATOM 805 N N . LEU A 1 98 ? 23.719 5.061 -5.157 1.00 90.25 98 LEU A N 1
ATOM 806 C CA . LEU A 1 98 ? 22.626 5.425 -4.264 1.00 90.25 98 LEU A CA 1
ATOM 807 C C . LEU A 1 98 ? 21.763 4.215 -3.913 1.00 90.25 98 LEU A C 1
ATOM 809 O O . LEU A 1 98 ? 21.319 4.117 -2.772 1.00 90.25 98 LEU A O 1
ATOM 813 N N . ALA A 1 99 ? 21.576 3.271 -4.838 1.00 91.06 99 ALA A N 1
ATOM 814 C CA . ALA A 1 99 ? 20.795 2.062 -4.600 1.00 91.06 99 ALA A CA 1
ATOM 815 C C . ALA A 1 99 ? 21.293 1.289 -3.371 1.00 91.06 99 ALA A C 1
ATOM 817 O O . ALA A 1 99 ? 20.508 0.997 -2.471 1.00 91.06 99 ALA A O 1
ATOM 818 N N . VAL A 1 100 ? 22.603 1.039 -3.272 1.00 90.56 100 VAL A N 1
ATOM 819 C CA . VAL A 1 100 ? 23.198 0.327 -2.124 1.00 90.56 100 VAL A CA 1
ATOM 820 C C . VAL A 1 100 ? 22.965 1.081 -0.805 1.00 90.56 100 VAL A C 1
ATOM 822 O O . VAL A 1 100 ? 22.667 0.467 0.220 1.00 90.56 100 VAL A O 1
ATOM 825 N N . ARG A 1 101 ? 23.035 2.420 -0.822 1.00 91.94 101 ARG A N 1
ATOM 826 C CA . ARG A 1 101 ? 22.763 3.270 0.353 1.00 91.94 101 ARG A CA 1
ATOM 827 C C . ARG A 1 101 ? 21.296 3.202 0.776 1.00 91.94 101 ARG A C 1
ATOM 829 O O . ARG A 1 101 ? 21.016 2.989 1.951 1.00 91.94 101 ARG A O 1
ATOM 836 N N . ILE A 1 102 ? 20.375 3.334 -0.177 1.00 93.69 102 ILE A N 1
ATOM 837 C CA . ILE A 1 102 ? 18.925 3.294 0.060 1.00 93.69 102 ILE A CA 1
ATOM 838 C C . ILE A 1 102 ? 18.501 1.931 0.601 1.00 93.69 102 ILE A C 1
ATOM 840 O O . ILE A 1 102 ? 17.747 1.869 1.568 1.00 93.69 102 ILE A O 1
ATOM 844 N N . LEU A 1 103 ? 19.006 0.842 0.019 1.00 93.62 103 LEU A N 1
ATOM 845 C CA . LEU A 1 103 ? 18.684 -0.510 0.473 1.00 93.62 103 LEU A CA 1
ATOM 846 C C . LEU A 1 103 ? 19.266 -0.803 1.864 1.00 93.62 103 LEU A C 1
ATOM 848 O O . LEU A 1 103 ? 18.596 -1.432 2.679 1.00 93.62 103 LEU A O 1
ATOM 852 N N . CYS A 1 104 ? 20.458 -0.290 2.180 1.00 93.88 104 CYS A N 1
ATOM 853 C CA . CYS A 1 104 ? 21.015 -0.386 3.531 1.00 93.88 104 CYS A CA 1
ATOM 854 C C . CYS A 1 104 ? 20.145 0.357 4.565 1.00 93.88 104 CYS A C 1
ATOM 856 O O . CYS A 1 104 ? 19.812 -0.190 5.616 1.00 93.88 104 CYS A O 1
ATOM 858 N N . GLU A 1 105 ? 19.699 1.575 4.254 1.00 93.81 105 GLU A N 1
ATOM 859 C CA . GLU A 1 105 ? 18.771 2.324 5.114 1.00 93.81 105 GLU A CA 1
ATOM 860 C C . GLU A 1 105 ? 17.393 1.644 5.216 1.00 93.81 105 GLU A C 1
ATOM 862 O O . GLU A 1 105 ? 16.764 1.652 6.278 1.00 93.81 105 GLU A O 1
ATOM 867 N N . ALA A 1 106 ? 16.924 0.996 4.146 1.00 95.62 106 ALA A N 1
ATOM 868 C CA . ALA A 1 106 ? 15.695 0.208 4.159 1.00 95.62 106 ALA A CA 1
ATOM 869 C C . ALA A 1 106 ? 15.801 -0.985 5.121 1.00 95.62 106 ALA A C 1
ATOM 871 O O . ALA A 1 106 ? 14.866 -1.222 5.891 1.00 95.62 106 ALA A O 1
ATOM 872 N N . TYR A 1 107 ? 16.946 -1.678 5.151 1.00 95.06 107 TYR A N 1
ATOM 873 C CA . TYR A 1 107 ? 17.213 -2.742 6.123 1.00 95.06 107 TYR A CA 1
ATOM 874 C C . TYR A 1 107 ? 17.143 -2.225 7.565 1.00 95.06 107 TYR A C 1
ATOM 876 O O . TYR A 1 107 ? 16.398 -2.768 8.383 1.00 95.06 107 TYR A O 1
ATOM 884 N N . GLN A 1 108 ? 17.841 -1.123 7.862 1.00 93.38 108 GLN A N 1
ATOM 885 C CA . GLN A 1 108 ? 17.852 -0.514 9.199 1.00 93.38 108 GLN A CA 1
ATOM 886 C C . GLN A 1 108 ? 16.455 -0.071 9.658 1.00 93.38 108 GLN A C 1
ATOM 888 O O . GLN A 1 108 ? 16.115 -0.175 10.837 1.00 93.38 108 GLN A O 1
ATOM 893 N N . ASN A 1 109 ? 15.612 0.372 8.722 1.00 91.62 109 ASN A N 1
ATOM 894 C CA . ASN A 1 109 ? 14.224 0.741 8.988 1.00 91.62 109 ASN A CA 1
ATOM 895 C C . ASN A 1 109 ? 13.246 -0.448 8.942 1.00 91.62 109 ASN A C 1
ATOM 897 O O . ASN A 1 109 ? 12.045 -0.248 9.139 1.00 91.62 109 ASN A O 1
ATOM 901 N N . GLY A 1 110 ? 13.707 -1.682 8.721 1.00 92.88 110 GLY A N 1
ATOM 902 C CA . GLY A 1 110 ? 12.859 -2.878 8.680 1.00 92.88 110 GLY A CA 1
ATOM 903 C C . GLY A 1 110 ? 11.920 -2.947 7.470 1.00 92.88 110 GLY A C 1
ATOM 904 O O . GLY A 1 110 ? 10.807 -3.450 7.602 1.00 92.88 110 GLY A O 1
ATOM 905 N N . ILE A 1 111 ? 12.327 -2.390 6.327 1.00 94.62 111 ILE A N 1
ATOM 906 C CA . ILE A 1 111 ? 11.573 -2.349 5.063 1.00 94.62 111 ILE A CA 1
ATOM 907 C C . ILE A 1 111 ? 12.084 -3.459 4.125 1.00 94.62 111 ILE A C 1
ATOM 909 O O . ILE A 1 111 ? 12.675 -3.203 3.076 1.00 94.62 111 ILE A O 1
ATOM 913 N N . TYR A 1 112 ? 11.907 -4.713 4.540 1.00 93.19 112 TYR A N 1
ATOM 914 C CA . TYR A 1 112 ? 12.337 -5.903 3.798 1.00 93.19 112 TYR A CA 1
ATOM 915 C C . TYR A 1 112 ? 11.504 -7.139 4.170 1.00 93.19 112 TYR A C 1
ATOM 917 O O . TYR A 1 112 ? 10.741 -7.123 5.140 1.00 93.19 112 TYR A O 1
ATOM 925 N N . GLY A 1 113 ? 11.667 -8.223 3.410 1.00 89.25 113 GLY A N 1
ATOM 926 C CA . GLY A 1 113 ? 10.953 -9.485 3.616 1.00 89.25 113 GLY A CA 1
ATOM 927 C C . GLY A 1 113 ? 9.576 -9.529 2.949 1.00 89.25 113 GLY A C 1
ATOM 928 O O . GLY A 1 113 ? 9.223 -8.672 2.146 1.00 89.25 113 GLY A O 1
ATOM 929 N N . GLU A 1 114 ? 8.772 -10.532 3.307 1.00 88.62 114 GLU A N 1
ATOM 930 C CA . GLU A 1 114 ? 7.535 -10.908 2.590 1.00 88.62 114 GLU A CA 1
ATOM 931 C C . GLU A 1 114 ? 6.425 -9.845 2.603 1.00 88.62 114 GLU A C 1
ATOM 933 O O . GLU A 1 114 ? 5.480 -9.922 1.827 1.00 88.62 114 GLU A O 1
ATOM 938 N N . ASN A 1 115 ? 6.526 -8.847 3.483 1.00 89.00 115 ASN A N 1
ATOM 939 C CA . ASN A 1 115 ? 5.544 -7.771 3.624 1.00 89.00 115 ASN A CA 1
ATOM 940 C C . ASN A 1 115 ? 5.777 -6.591 2.671 1.00 89.00 115 ASN A C 1
ATOM 942 O O . ASN A 1 115 ? 4.959 -5.665 2.660 1.00 89.00 115 ASN A O 1
ATOM 946 N N . TYR A 1 116 ? 6.887 -6.605 1.931 1.00 94.38 116 TYR A N 1
ATOM 947 C CA . TYR A 1 116 ? 7.345 -5.507 1.093 1.00 94.38 116 TYR A CA 1
ATOM 948 C C . TYR A 1 116 ? 7.737 -6.010 -0.296 1.00 94.38 116 TYR A C 1
ATOM 950 O O . TYR A 1 116 ? 8.227 -7.125 -0.451 1.00 94.38 116 TYR A O 1
ATOM 958 N N . ALA A 1 117 ? 7.538 -5.177 -1.313 1.00 95.25 117 ALA A N 1
ATOM 959 C CA . ALA A 1 117 ? 8.011 -5.453 -2.665 1.00 95.25 117 ALA A CA 1
ATOM 960 C C . ALA A 1 117 ? 8.728 -4.228 -3.228 1.00 95.25 117 ALA A C 1
ATOM 962 O O . ALA A 1 117 ? 8.227 -3.109 -3.125 1.00 95.25 117 ALA A O 1
ATOM 963 N N . TRP A 1 118 ? 9.879 -4.456 -3.853 1.00 96.38 118 TRP A N 1
ATOM 964 C CA . TRP A 1 118 ? 10.684 -3.424 -4.498 1.00 96.38 118 TRP A CA 1
ATOM 965 C C . TRP A 1 118 ? 10.660 -3.621 -6.010 1.00 96.38 118 TRP A C 1
ATOM 967 O O . TRP A 1 118 ? 10.902 -4.722 -6.494 1.00 96.38 118 TRP A O 1
ATOM 977 N N . ILE A 1 119 ? 10.374 -2.558 -6.754 1.00 96.94 119 ILE A N 1
ATOM 978 C CA . ILE A 1 119 ? 10.469 -2.500 -8.211 1.00 96.94 119 ILE A CA 1
ATOM 979 C C . ILE A 1 119 ? 11.585 -1.519 -8.536 1.00 96.94 119 ILE A C 1
ATOM 981 O O . ILE A 1 119 ? 11.433 -0.305 -8.388 1.00 96.94 119 ILE A O 1
ATOM 985 N N . LEU A 1 120 ? 12.710 -2.068 -8.963 1.00 94.62 120 LEU A N 1
ATOM 986 C CA . LEU A 1 120 ? 13.904 -1.331 -9.320 1.00 94.62 120 LEU A CA 1
ATOM 987 C C . LEU A 1 120 ? 14.122 -1.403 -10.834 1.00 94.62 120 LEU A C 1
ATOM 989 O O . LEU A 1 120 ? 13.570 -2.261 -11.534 1.00 94.62 120 LEU A O 1
ATOM 993 N N . PRO A 1 121 ? 14.905 -0.483 -11.396 1.00 91.06 121 PRO A N 1
ATOM 994 C CA . PRO A 1 121 ? 15.368 -0.631 -12.758 1.00 91.06 121 PRO A CA 1
ATOM 995 C C . PRO A 1 121 ? 16.356 -1.804 -12.817 1.00 91.06 121 PRO A C 1
ATOM 997 O O . PRO A 1 121 ? 17.172 -1.975 -11.913 1.00 91.06 121 PRO A O 1
ATOM 1000 N N . GLY A 1 122 ? 16.300 -2.593 -13.888 1.00 83.25 122 GLY A N 1
ATOM 1001 C CA . GLY A 1 122 ? 17.310 -3.603 -14.201 1.00 83.25 122 GLY A CA 1
ATOM 1002 C C . GLY A 1 122 ? 18.554 -2.928 -14.755 1.00 83.25 122 GLY A C 1
ATOM 1003 O O . GLY A 1 122 ? 18.874 -2.998 -15.935 1.00 83.25 122 GLY A O 1
ATOM 1004 N N . TYR A 1 123 ? 19.219 -2.172 -13.897 1.00 65.12 123 TYR A N 1
ATOM 1005 C CA . TYR A 1 123 ? 20.616 -1.876 -14.105 1.00 65.12 123 TYR A CA 1
ATOM 1006 C C . TYR A 1 123 ? 21.385 -3.064 -13.522 1.00 65.12 123 TYR A C 1
ATOM 1008 O O . TYR A 1 123 ? 20.912 -3.704 -12.586 1.00 65.12 123 TYR A O 1
ATOM 1016 N N . HIS A 1 124 ? 22.564 -3.334 -14.074 1.00 58.81 124 HIS A N 1
ATOM 1017 C CA . HIS A 1 124 ? 23.643 -4.122 -13.475 1.00 58.81 124 HIS A CA 1
ATOM 1018 C C . HIS A 1 124 ? 23.911 -5.544 -13.986 1.00 58.81 124 HIS A C 1
ATOM 1020 O O . HIS A 1 124 ? 23.042 -6.363 -14.260 1.00 58.81 124 HIS A O 1
ATOM 1026 N N . LYS A 1 125 ? 25.221 -5.821 -14.010 1.00 60.50 125 LYS A N 1
ATOM 1027 C CA . LYS A 1 125 ? 25.828 -7.154 -13.988 1.00 60.50 125 LYS A CA 1
ATOM 1028 C C . LYS A 1 125 ? 25.402 -7.888 -12.709 1.00 60.50 125 LYS A C 1
ATOM 1030 O O . LYS A 1 125 ? 25.019 -7.243 -11.736 1.00 60.50 125 LYS A O 1
ATOM 1035 N N . ASN A 1 126 ? 25.553 -9.210 -12.689 1.00 64.06 126 ASN A N 1
ATOM 1036 C CA . ASN A 1 126 ? 25.016 -10.111 -11.657 1.00 64.06 126 ASN A CA 1
ATOM 1037 C C . ASN A 1 126 ? 25.353 -9.798 -10.170 1.00 64.06 126 ASN A C 1
ATOM 1039 O O . ASN A 1 126 ? 24.739 -10.423 -9.317 1.00 64.06 126 ASN A O 1
ATOM 1043 N N . ASP A 1 127 ? 26.209 -8.819 -9.827 1.00 73.81 127 ASP A N 1
ATOM 1044 C CA . ASP A 1 127 ? 26.742 -8.625 -8.460 1.00 73.81 127 ASP A CA 1
ATOM 1045 C C . ASP A 1 127 ? 26.874 -7.153 -7.983 1.00 73.81 127 ASP A C 1
ATOM 1047 O O . ASP A 1 127 ? 27.685 -6.852 -7.109 1.00 73.81 127 ASP A O 1
ATOM 1051 N N . TRP A 1 128 ? 26.129 -6.191 -8.540 1.00 83.31 128 TRP A N 1
ATOM 1052 C CA . TRP A 1 128 ? 26.289 -4.756 -8.198 1.00 83.31 128 TRP A CA 1
ATOM 1053 C C . TRP A 1 128 ? 26.197 -4.410 -6.708 1.00 83.31 128 TRP A C 1
ATOM 1055 O O . TRP A 1 128 ? 26.916 -3.549 -6.202 1.00 83.31 128 TRP A O 1
ATOM 1065 N N . TRP A 1 129 ? 25.325 -5.105 -5.986 1.00 84.75 129 TRP A N 1
ATOM 1066 C CA . TRP A 1 129 ? 25.037 -4.854 -4.579 1.00 84.75 129 TRP A CA 1
ATOM 1067 C C . TRP A 1 129 ? 26.082 -5.461 -3.629 1.00 84.75 129 TRP A C 1
ATOM 1069 O O . TRP A 1 129 ? 26.036 -5.209 -2.427 1.00 84.75 129 TRP A O 1
ATOM 1079 N N . HIS A 1 130 ? 27.059 -6.216 -4.151 1.00 85.12 130 HIS A N 1
ATOM 1080 C CA . HIS A 1 130 ? 28.188 -6.731 -3.368 1.00 85.12 130 HIS A CA 1
ATOM 1081 C C . HIS A 1 130 ? 29.216 -5.641 -3.042 1.00 85.12 130 HIS A C 1
ATOM 1083 O O . HIS A 1 130 ? 30.050 -5.826 -2.153 1.00 85.12 130 HIS A O 1
ATOM 1089 N N . ASN A 1 131 ? 29.200 -4.508 -3.754 1.00 82.75 131 ASN A N 1
ATOM 1090 C CA . ASN A 1 131 ? 30.114 -3.412 -3.472 1.00 82.75 131 ASN A CA 1
ATOM 1091 C C . ASN A 1 131 ? 29.585 -2.532 -2.331 1.00 82.75 131 ASN A C 1
ATOM 1093 O O . ASN A 1 131 ? 28.916 -1.525 -2.545 1.00 82.75 131 ASN A O 1
ATOM 1097 N N . VAL A 1 132 ? 29.930 -2.912 -1.103 1.00 81.94 132 VAL A N 1
ATOM 1098 C CA . VAL A 1 132 ? 29.438 -2.271 0.128 1.00 81.94 132 VAL A CA 1
ATOM 1099 C C . VAL A 1 132 ? 30.339 -1.113 0.597 1.00 81.94 132 VAL A C 1
ATOM 1101 O O . VAL A 1 132 ? 30.307 -0.691 1.754 1.00 81.94 132 VAL A O 1
ATOM 1104 N N . SER A 1 133 ? 31.187 -0.572 -0.285 1.00 78.69 133 SER A N 1
ATOM 1105 C CA . SER A 1 133 ? 32.110 0.506 0.077 1.00 78.69 133 SER A CA 1
ATOM 1106 C C . SER A 1 133 ? 31.354 1.796 0.429 1.00 78.69 133 SER A C 1
ATOM 1108 O O . SER A 1 133 ? 30.774 2.442 -0.442 1.00 78.69 133 SER A O 1
ATOM 1110 N N . GLY A 1 134 ? 31.399 2.206 1.700 1.00 80.19 134 GLY A N 1
ATOM 1111 C CA . GLY A 1 134 ? 30.834 3.480 2.162 1.00 80.19 134 GLY A CA 1
ATOM 1112 C C . GLY A 1 134 ? 29.413 3.411 2.733 1.00 80.19 134 GLY A C 1
ATOM 1113 O O . GLY A 1 134 ? 28.777 4.465 2.840 1.00 80.19 134 GLY A O 1
ATOM 1114 N N . VAL A 1 135 ? 28.935 2.218 3.106 1.00 87.44 135 VAL A N 1
ATOM 1115 C CA . VAL A 1 135 ? 27.709 2.005 3.901 1.00 87.44 135 VAL A CA 1
ATOM 1116 C C . VAL A 1 135 ? 27.986 1.100 5.105 1.00 87.44 135 VAL A C 1
ATOM 1118 O O . VAL A 1 135 ? 28.971 0.368 5.119 1.00 87.44 135 VAL A O 1
ATOM 1121 N N . ASN A 1 136 ? 27.117 1.154 6.116 1.00 87.56 136 ASN A N 1
ATOM 1122 C CA . ASN A 1 136 ? 27.291 0.428 7.381 1.00 87.56 136 ASN A CA 1
ATOM 1123 C C . ASN A 1 136 ? 26.645 -0.973 7.405 1.00 87.56 136 ASN A C 1
ATOM 1125 O O . ASN A 1 136 ? 26.614 -1.585 8.468 1.00 87.56 136 ASN A O 1
ATOM 1129 N N . CYS A 1 137 ? 26.114 -1.464 6.282 1.00 89.50 137 CYS A N 1
ATOM 1130 C CA . CYS A 1 137 ? 25.473 -2.781 6.204 1.00 89.50 137 CYS A CA 1
ATOM 1131 C C . CYS A 1 137 ? 26.446 -3.866 5.729 1.00 89.50 137 CYS A C 1
ATOM 1133 O O . CYS A 1 137 ? 27.464 -3.553 5.113 1.00 89.50 137 CYS A O 1
ATOM 1135 N N . THR A 1 138 ? 26.131 -5.139 5.972 1.00 92.88 138 THR A N 1
ATOM 1136 C CA . THR A 1 138 ? 26.845 -6.270 5.351 1.00 92.88 138 THR A CA 1
ATOM 1137 C C . THR A 1 138 ? 26.158 -6.755 4.070 1.00 92.88 138 THR A C 1
ATOM 1139 O O . THR A 1 138 ? 25.022 -6.385 3.765 1.00 92.88 138 THR A O 1
ATOM 1142 N N . VAL A 1 139 ? 26.850 -7.600 3.296 1.00 91.56 139 VAL A N 1
ATOM 1143 C CA . VAL A 1 139 ? 26.287 -8.223 2.084 1.00 91.56 139 VAL A CA 1
ATOM 1144 C C . VAL A 1 139 ? 25.083 -9.098 2.448 1.00 91.56 139 VAL A C 1
ATOM 1146 O O . VAL A 1 139 ? 24.071 -9.076 1.759 1.00 91.56 139 VAL A O 1
ATOM 1149 N N . GLU A 1 140 ? 25.146 -9.823 3.565 1.00 91.19 140 GLU A N 1
ATOM 1150 C CA . GLU A 1 140 ? 24.056 -10.679 4.046 1.00 91.19 140 GLU A CA 1
ATOM 1151 C C . GLU A 1 140 ? 22.815 -9.871 4.439 1.00 91.19 140 GLU A C 1
ATOM 1153 O O . GLU A 1 140 ? 21.695 -10.312 4.192 1.00 91.19 140 GLU A O 1
ATOM 1158 N N . GLU A 1 141 ? 23.000 -8.684 5.022 1.00 93.19 141 GLU A N 1
ATOM 1159 C CA . GLU A 1 141 ? 21.901 -7.772 5.358 1.00 93.19 141 GLU A CA 1
ATOM 1160 C C . GLU A 1 141 ? 21.235 -7.214 4.094 1.00 93.19 141 GLU A C 1
ATOM 1162 O O . GLU A 1 141 ? 20.010 -7.236 3.975 1.00 93.19 141 GLU A O 1
ATOM 1167 N N . LEU A 1 142 ? 22.030 -6.787 3.107 1.00 92.12 142 LEU A N 1
ATOM 1168 C CA . LEU A 1 142 ? 21.517 -6.317 1.815 1.00 92.12 142 LEU A CA 1
ATOM 1169 C C . LEU A 1 142 ? 20.795 -7.424 1.039 1.00 92.12 142 LEU A C 1
ATOM 1171 O O . LEU A 1 142 ? 19.750 -7.166 0.438 1.00 92.12 142 LEU A O 1
ATOM 1175 N N . ALA A 1 143 ? 21.301 -8.659 1.097 1.00 91.88 143 ALA A N 1
ATOM 1176 C CA . ALA A 1 143 ? 20.676 -9.809 0.452 1.00 91.88 143 ALA A CA 1
ATOM 1177 C C . ALA A 1 143 ? 19.228 -10.022 0.929 1.00 91.88 143 ALA A C 1
ATOM 1179 O O . ALA A 1 143 ? 18.374 -10.386 0.126 1.00 91.88 143 ALA A O 1
ATOM 1180 N N . GLN A 1 144 ? 18.919 -9.732 2.200 1.00 92.06 144 GLN A N 1
ATOM 1181 C CA . GLN A 1 144 ? 17.551 -9.840 2.727 1.00 92.06 144 GLN A CA 1
ATOM 1182 C C . GLN A 1 144 ? 16.590 -8.793 2.150 1.00 92.06 144 GLN A C 1
ATOM 1184 O O . GLN A 1 144 ? 15.395 -9.061 2.041 1.00 92.06 144 GLN A O 1
ATOM 1189 N N . VAL A 1 145 ? 17.087 -7.606 1.789 1.00 93.25 145 VAL A N 1
ATOM 1190 C CA . VAL A 1 145 ? 16.275 -6.541 1.167 1.00 93.25 145 VAL A CA 1
ATOM 1191 C C . VAL A 1 145 ? 16.055 -6.813 -0.318 1.00 93.25 145 VAL A C 1
ATOM 1193 O O . VAL A 1 145 ? 14.985 -6.536 -0.855 1.00 93.25 145 VAL A O 1
ATOM 1196 N N . ILE A 1 146 ? 17.080 -7.351 -0.976 1.00 91.75 146 ILE A N 1
ATOM 1197 C CA . ILE A 1 146 ? 17.087 -7.648 -2.409 1.00 91.75 146 ILE A CA 1
ATOM 1198 C C . ILE A 1 146 ? 16.277 -8.911 -2.719 1.00 91.75 146 ILE A C 1
ATOM 1200 O O . ILE A 1 146 ? 15.745 -9.039 -3.823 1.00 91.75 146 ILE A O 1
ATOM 1204 N N . GLU A 1 147 ? 16.134 -9.839 -1.774 1.00 92.69 147 GLU A N 1
ATOM 1205 C CA . GLU A 1 147 ? 15.333 -11.042 -1.990 1.00 92.69 147 GLU A CA 1
ATOM 1206 C C . GLU A 1 147 ? 13.889 -10.699 -2.393 1.00 92.69 147 GLU A C 1
ATOM 1208 O O . GLU A 1 147 ? 13.172 -9.978 -1.700 1.00 92.69 147 GLU A O 1
ATOM 1213 N N . GLY A 1 148 ? 13.457 -11.214 -3.548 1.00 91.38 148 GLY A N 1
ATOM 1214 C CA . GLY A 1 148 ? 12.114 -11.000 -4.082 1.00 91.38 148 GLY A CA 1
ATOM 1215 C C . GLY A 1 148 ? 11.890 -9.673 -4.816 1.00 91.38 148 GLY A C 1
ATOM 1216 O O . GLY A 1 148 ? 10.783 -9.479 -5.328 1.00 91.38 148 GLY A O 1
ATOM 1217 N N . HIS A 1 149 ? 12.891 -8.786 -4.921 1.00 93.88 149 HIS A N 1
ATOM 1218 C CA . HIS A 1 149 ? 12.751 -7.548 -5.696 1.00 93.88 149 HIS A CA 1
ATOM 1219 C C . HIS A 1 149 ? 12.581 -7.829 -7.196 1.00 93.88 149 HIS A C 1
ATOM 1221 O O . HIS A 1 149 ? 13.108 -8.808 -7.737 1.00 93.88 149 HIS A O 1
ATOM 1227 N N . PHE A 1 150 ? 11.863 -6.935 -7.871 1.00 95.12 150 PHE A N 1
ATOM 1228 C CA . PHE A 1 150 ? 11.720 -6.915 -9.317 1.00 95.12 150 PHE A CA 1
ATOM 1229 C C . PHE A 1 150 ? 12.721 -5.952 -9.943 1.00 95.12 150 PHE A C 1
ATOM 1231 O O . PHE A 1 150 ? 12.838 -4.807 -9.512 1.00 95.12 150 PHE A O 1
ATOM 1238 N N . ALA A 1 151 ? 13.373 -6.397 -11.008 1.00 94.31 151 ALA A N 1
ATOM 1239 C CA . ALA A 1 151 ? 14.217 -5.584 -11.865 1.00 94.31 151 ALA A CA 1
ATOM 1240 C C . ALA A 1 151 ? 13.557 -5.470 -13.245 1.00 94.31 151 ALA A C 1
ATOM 1242 O O . ALA A 1 151 ? 13.157 -6.472 -13.836 1.00 94.31 151 ALA A O 1
ATOM 1243 N N . VAL A 1 152 ? 13.393 -4.246 -13.748 1.00 94.75 152 VAL A N 1
ATOM 1244 C CA . VAL A 1 152 ? 12.735 -3.983 -15.039 1.00 94.75 152 VAL A CA 1
ATOM 1245 C C . VAL A 1 152 ? 13.744 -3.448 -16.044 1.00 94.75 152 VAL A C 1
ATOM 1247 O O . VAL A 1 152 ? 14.264 -2.345 -15.860 1.00 94.75 152 VAL A O 1
ATOM 1250 N N . GLU A 1 153 ? 13.979 -4.190 -17.122 1.00 91.69 153 GLU A N 1
ATOM 1251 C CA . GLU A 1 153 ? 14.937 -3.841 -18.176 1.00 91.69 153 GLU A CA 1
ATOM 1252 C C . GLU A 1 153 ? 14.412 -4.159 -19.579 1.00 91.69 153 GLU A C 1
ATOM 1254 O O . GLU A 1 153 ? 13.442 -4.890 -19.762 1.00 91.69 153 GLU A O 1
ATOM 1259 N N . PHE A 1 154 ? 15.026 -3.575 -20.607 1.00 91.06 154 PHE A N 1
ATOM 1260 C CA . PHE A 1 154 ? 14.689 -3.921 -21.986 1.00 91.06 154 PHE A CA 1
ATOM 1261 C C . PHE A 1 154 ? 15.271 -5.293 -22.345 1.00 91.06 154 PHE A C 1
ATOM 1263 O O . PHE A 1 154 ? 16.392 -5.625 -21.973 1.00 91.06 154 PHE A O 1
ATOM 1270 N N . SER A 1 155 ? 14.533 -6.070 -23.133 1.00 90.94 155 SER A N 1
ATOM 1271 C CA . SER A 1 155 ? 14.975 -7.395 -23.567 1.00 90.94 155 SER A CA 1
ATOM 1272 C C . SER A 1 155 ? 16.134 -7.281 -24.571 1.00 90.94 155 SER A C 1
ATOM 1274 O O . SER A 1 155 ? 15.963 -6.634 -25.610 1.00 90.94 155 SER A O 1
ATOM 1276 N N . PRO A 1 156 ? 17.315 -7.883 -24.337 1.00 89.81 156 PRO A N 1
ATOM 1277 C CA . PRO A 1 156 ? 18.414 -7.843 -25.305 1.00 89.81 156 PRO A CA 1
ATOM 1278 C C . PRO A 1 156 ? 18.142 -8.709 -26.544 1.00 89.81 156 PRO A C 1
ATOM 1280 O O . PRO A 1 156 ? 18.643 -8.408 -27.625 1.00 89.81 156 PRO A O 1
ATOM 1283 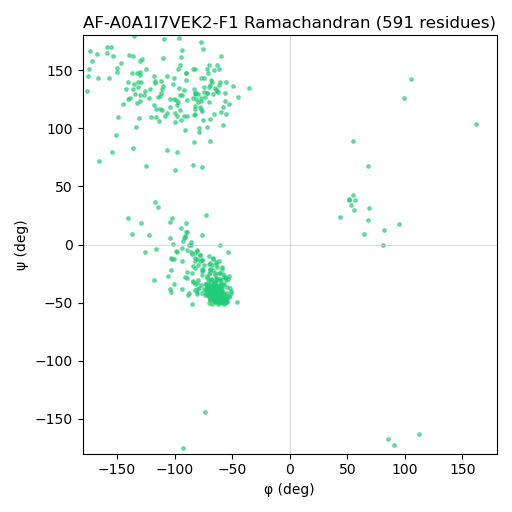N N . TYR A 1 157 ? 17.336 -9.767 -26.408 1.00 91.38 157 TYR A N 1
ATOM 1284 C CA . TYR A 1 157 ? 16.970 -10.701 -27.475 1.00 91.38 157 TYR A CA 1
ATOM 1285 C C . TYR A 1 157 ? 15.574 -11.269 -27.232 1.00 91.38 157 TYR A C 1
ATOM 1287 O O . TYR A 1 157 ? 15.203 -11.532 -26.096 1.00 91.38 157 TYR A O 1
ATOM 1295 N N . SER A 1 158 ? 14.822 -11.576 -28.293 1.00 92.38 158 SER A N 1
ATOM 1296 C CA . SER A 1 158 ? 13.511 -12.205 -28.117 1.00 92.38 158 SER A CA 1
ATOM 1297 C C . SER A 1 158 ? 13.619 -13.577 -27.439 1.00 92.38 158 SER A C 1
ATOM 1299 O O . SER A 1 158 ? 14.338 -14.460 -27.905 1.00 92.38 158 SER A O 1
ATOM 1301 N N . GLN A 1 159 ? 12.801 -13.803 -26.408 1.00 89.81 159 GLN A N 1
ATOM 1302 C CA . GLN A 1 159 ? 12.708 -15.094 -25.711 1.00 89.81 159 GLN A CA 1
ATOM 1303 C C . GLN A 1 159 ? 12.131 -16.223 -26.594 1.00 89.81 159 GLN A C 1
ATOM 1305 O O . GLN A 1 159 ? 12.232 -17.406 -26.273 1.00 89.81 159 GLN A O 1
ATOM 1310 N N . ARG A 1 160 ? 11.564 -15.895 -27.767 1.00 91.56 160 ARG A N 1
ATOM 1311 C CA . ARG A 1 160 ? 11.104 -16.873 -28.768 1.00 91.56 160 ARG A CA 1
ATOM 1312 C C . ARG A 1 160 ? 12.267 -17.322 -29.670 1.00 91.56 160 ARG A C 1
ATOM 1314 O O . ARG A 1 160 ? 12.277 -17.042 -30.867 1.00 91.56 160 ARG A O 1
ATOM 1321 N N . LEU A 1 161 ? 13.227 -18.056 -29.102 1.00 91.25 161 LEU A N 1
ATOM 1322 C CA . LEU A 1 161 ? 14.517 -18.408 -29.729 1.00 91.25 161 LEU A CA 1
ATOM 1323 C C . LEU A 1 161 ? 14.438 -19.158 -31.075 1.00 91.25 161 LEU A C 1
ATOM 1325 O O . LEU A 1 161 ? 15.357 -19.056 -31.893 1.00 91.25 161 LEU A O 1
ATOM 1329 N N . ALA A 1 162 ? 13.364 -19.919 -31.300 1.00 92.94 162 ALA A N 1
ATOM 1330 C CA . ALA A 1 162 ? 13.135 -20.693 -32.525 1.00 92.94 162 ALA A CA 1
ATOM 1331 C C . ALA A 1 162 ? 12.395 -19.905 -33.623 1.00 92.94 162 ALA A C 1
ATOM 1333 O O . ALA A 1 162 ? 12.207 -20.413 -34.727 1.00 92.94 162 ALA A O 1
ATOM 1334 N N . ARG A 1 163 ? 11.949 -18.672 -33.343 1.00 93.31 163 ARG A N 1
ATOM 1335 C CA . ARG A 1 163 ? 11.222 -17.849 -34.316 1.00 93.31 163 ARG A CA 1
ATOM 1336 C C . ARG A 1 163 ? 12.170 -17.383 -35.422 1.00 93.31 163 ARG A C 1
ATOM 1338 O O . ARG A 1 163 ? 13.279 -16.934 -35.134 1.00 93.31 163 ARG A O 1
ATOM 1345 N N . LEU A 1 164 ? 11.720 -17.480 -36.674 1.00 94.81 164 LEU A N 1
ATOM 1346 C CA . LEU A 1 164 ? 12.431 -16.932 -37.830 1.00 94.81 164 LEU A CA 1
ATOM 1347 C C . LEU A 1 164 ? 12.295 -15.405 -37.866 1.00 94.81 164 LEU A C 1
ATOM 1349 O O . LEU A 1 164 ? 11.203 -14.871 -37.660 1.00 94.81 164 LEU A O 1
ATOM 1353 N N . THR A 1 165 ? 13.410 -14.725 -38.122 1.00 95.00 165 THR A N 1
ATOM 1354 C CA . THR A 1 165 ? 13.482 -13.272 -38.329 1.00 95.00 165 THR A CA 1
ATOM 1355 C C . THR A 1 165 ? 13.451 -12.932 -39.820 1.00 95.00 165 THR A C 1
ATOM 1357 O O . THR A 1 165 ? 13.466 -13.822 -40.674 1.00 95.00 165 THR A O 1
ATOM 1360 N N . ILE A 1 166 ? 13.470 -11.638 -40.148 1.00 94.81 166 ILE A N 1
ATOM 1361 C CA . ILE A 1 166 ? 13.537 -11.160 -41.537 1.00 94.81 166 ILE A CA 1
ATOM 1362 C C . ILE A 1 166 ? 14.741 -11.693 -42.332 1.00 94.81 166 ILE A C 1
ATOM 1364 O O . ILE A 1 166 ? 14.647 -11.898 -43.538 1.00 94.81 166 ILE A O 1
ATOM 1368 N N . ALA A 1 167 ? 15.846 -12.016 -41.659 1.00 93.44 167 ALA A N 1
ATOM 1369 C CA . ALA A 1 167 ? 17.031 -12.597 -42.285 1.00 93.44 167 ALA A CA 1
ATOM 1370 C C . ALA A 1 167 ? 16.879 -14.096 -42.623 1.00 93.44 167 ALA A C 1
ATOM 1372 O O . ALA A 1 167 ? 17.866 -14.751 -42.959 1.00 93.44 167 ALA A O 1
ATOM 1373 N N . ASN A 1 168 ? 15.674 -14.659 -42.471 1.00 95.00 168 ASN A N 1
ATOM 1374 C CA . ASN A 1 168 ? 15.370 -16.083 -42.617 1.00 95.00 168 ASN A CA 1
ATOM 1375 C C . ASN A 1 168 ? 16.271 -16.991 -41.750 1.00 95.00 168 ASN A C 1
ATOM 1377 O O . ASN A 1 168 ? 16.636 -18.103 -42.130 1.00 95.00 168 ASN A O 1
ATOM 1381 N N . LYS A 1 169 ? 16.650 -16.492 -40.568 1.00 95.06 169 LYS A N 1
ATOM 1382 C CA . LYS A 1 169 ? 17.422 -17.200 -39.540 1.00 95.06 169 LYS A CA 1
ATOM 1383 C C . LYS A 1 169 ? 16.661 -17.156 -38.219 1.00 95.06 169 LYS A C 1
ATOM 1385 O O . LYS A 1 169 ? 15.915 -16.216 -37.952 1.00 95.06 169 LYS A O 1
ATOM 1390 N N . THR A 1 170 ? 16.849 -18.167 -37.377 1.00 96.38 170 THR A N 1
ATOM 1391 C CA . THR A 1 170 ? 16.278 -18.177 -36.022 1.00 96.38 170 THR A CA 1
ATOM 1392 C C . THR A 1 170 ? 16.992 -17.177 -35.115 1.00 96.38 170 THR A C 1
ATOM 1394 O O . THR A 1 170 ? 18.198 -16.971 -35.272 1.00 96.38 170 THR A O 1
ATOM 1397 N N . VAL A 1 171 ? 16.291 -16.640 -34.113 1.00 94.69 171 VAL A N 1
ATOM 1398 C CA . VAL A 1 171 ? 16.874 -15.742 -33.095 1.00 94.69 171 VAL A CA 1
ATOM 1399 C C . VAL A 1 171 ? 18.109 -16.361 -32.425 1.00 94.69 171 VAL A C 1
ATOM 1401 O O . VAL A 1 171 ? 19.137 -15.698 -32.316 1.00 94.69 171 VAL A O 1
ATOM 1404 N N . SER A 1 172 ? 18.043 -17.643 -32.047 1.00 94.19 172 SER A N 1
ATOM 1405 C CA . SER A 1 172 ? 19.180 -18.376 -31.460 1.00 94.19 172 SER A CA 1
ATOM 1406 C C . SER A 1 172 ? 20.403 -18.415 -32.381 1.00 94.19 172 SER A C 1
ATOM 1408 O O . SER A 1 172 ? 21.492 -18.055 -31.952 1.00 94.19 172 SER A O 1
ATOM 1410 N N . ALA A 1 173 ? 20.223 -18.776 -33.654 1.00 94.69 173 ALA A N 1
ATOM 1411 C CA . ALA A 1 173 ? 21.312 -18.796 -34.634 1.00 94.69 173 ALA A CA 1
ATOM 1412 C C . ALA A 1 173 ? 21.977 -17.421 -34.829 1.00 94.69 173 ALA A C 1
ATOM 1414 O O . ALA A 1 173 ? 23.202 -17.346 -34.891 1.00 94.69 173 ALA A O 1
ATOM 1415 N N . ILE A 1 174 ? 21.193 -16.336 -34.903 1.00 92.94 174 ILE A N 1
ATOM 1416 C CA . ILE A 1 174 ? 21.742 -14.973 -35.027 1.00 92.94 174 ILE A CA 1
ATOM 1417 C C . ILE A 1 174 ? 22.497 -14.587 -33.756 1.00 92.94 174 ILE A C 1
ATOM 1419 O O . ILE A 1 174 ? 23.604 -14.068 -33.852 1.00 92.94 174 ILE A O 1
ATOM 1423 N N . ARG A 1 175 ? 21.937 -14.872 -32.575 1.00 90.75 175 ARG A N 1
ATOM 1424 C CA . ARG A 1 175 ? 22.607 -14.626 -31.293 1.00 90.75 175 ARG A CA 1
ATOM 1425 C C . ARG A 1 175 ? 23.960 -15.337 -31.237 1.00 90.75 175 ARG A C 1
ATOM 1427 O O . ARG A 1 175 ? 24.971 -14.689 -31.006 1.00 90.75 175 ARG A O 1
ATOM 1434 N N . THR A 1 176 ? 24.003 -16.630 -31.564 1.00 90.81 176 THR A N 1
ATOM 1435 C CA . THR A 1 176 ? 25.260 -17.389 -31.623 1.00 90.81 176 THR A CA 1
ATOM 1436 C C . THR A 1 176 ? 26.248 -16.804 -32.638 1.00 90.81 176 THR A C 1
ATOM 1438 O O . THR A 1 176 ? 27.437 -16.763 -32.354 1.00 90.81 176 THR A O 1
ATOM 1441 N N . GLU A 1 177 ? 25.795 -16.315 -33.798 1.00 90.38 177 GLU A N 1
ATOM 1442 C CA . GLU A 1 177 ? 26.668 -15.661 -34.788 1.00 90.38 177 GLU A CA 1
ATOM 1443 C C . GLU A 1 177 ? 27.250 -14.330 -34.277 1.00 90.38 177 GLU A C 1
ATOM 1445 O O . GLU A 1 177 ? 28.423 -14.039 -34.523 1.00 90.38 177 GLU A O 1
ATOM 1450 N N . LEU A 1 178 ? 26.444 -13.531 -33.572 1.00 87.56 178 LEU A N 1
ATOM 1451 C CA . LEU A 1 178 ? 26.865 -12.258 -32.980 1.00 87.56 178 LEU A CA 1
ATOM 1452 C C . LEU A 1 178 ? 27.820 -12.459 -31.796 1.00 87.56 178 LEU A C 1
ATOM 1454 O O . LEU A 1 178 ? 28.738 -11.660 -31.616 1.00 87.56 178 LEU A O 1
ATOM 1458 N N . ASP A 1 179 ? 27.632 -13.528 -31.026 1.00 83.06 179 ASP A N 1
ATOM 1459 C CA . ASP A 1 179 ? 28.466 -13.852 -29.867 1.00 83.06 179 ASP A CA 1
ATOM 1460 C C . ASP A 1 179 ? 29.762 -14.582 -30.272 1.00 83.06 179 ASP A C 1
ATOM 1462 O O . ASP A 1 179 ? 30.819 -14.327 -29.707 1.00 83.06 179 ASP A O 1
ATOM 1466 N N . ALA A 1 180 ? 29.746 -15.417 -31.318 1.00 81.81 180 ALA A N 1
ATOM 1467 C CA . ALA A 1 180 ? 30.930 -16.155 -31.780 1.00 81.81 180 ALA A CA 1
ATOM 1468 C C . ALA A 1 180 ? 32.014 -15.279 -32.438 1.00 81.81 180 ALA A C 1
ATOM 1470 O O . ALA A 1 180 ? 33.144 -15.730 -32.622 1.00 81.81 180 ALA A O 1
ATOM 1471 N N . ARG A 1 181 ? 31.684 -14.045 -32.839 1.00 71.31 181 ARG A N 1
ATOM 1472 C CA . ARG A 1 181 ? 32.632 -13.101 -33.462 1.00 71.31 181 ARG A CA 1
ATOM 1473 C C . ARG A 1 181 ? 33.407 -12.261 -32.447 1.00 71.31 181 ARG A C 1
ATOM 1475 O O . ARG A 1 181 ? 34.233 -11.441 -32.847 1.00 71.31 181 ARG A O 1
ATOM 1482 N N . GLU A 1 182 ? 33.150 -12.454 -31.158 1.00 65.31 182 GLU A N 1
ATOM 1483 C CA . GLU A 1 182 ? 33.836 -11.748 -30.085 1.00 65.31 182 GLU A CA 1
ATOM 1484 C C . GLU A 1 182 ? 35.186 -12.414 -29.783 1.00 65.31 182 GLU A C 1
ATOM 1486 O O . GLU A 1 182 ? 35.275 -13.587 -29.429 1.00 65.31 182 GLU A O 1
ATOM 1491 N N . GLY A 1 183 ? 36.266 -11.647 -29.949 1.00 64.06 183 GLY A N 1
ATOM 1492 C CA . GLY A 1 183 ? 37.532 -11.927 -29.275 1.00 64.06 183 GLY A CA 1
ATOM 1493 C C . GLY A 1 183 ? 37.443 -11.564 -27.785 1.00 64.06 183 GLY A C 1
ATOM 1494 O O . GLY A 1 183 ? 36.395 -11.665 -27.161 1.00 64.06 183 GLY A O 1
ATOM 1495 N N . SER A 1 184 ? 38.531 -11.063 -27.201 1.00 56.19 184 SER A N 1
ATOM 1496 C CA . SER A 1 184 ? 38.645 -10.674 -25.782 1.00 56.19 184 SER A CA 1
ATOM 1497 C C . SER A 1 184 ? 37.905 -9.378 -25.376 1.00 56.19 184 SER A C 1
ATOM 1499 O O . SER A 1 184 ? 38.322 -8.703 -24.434 1.00 56.19 184 SER A O 1
ATOM 1501 N N . SER A 1 185 ? 36.844 -8.980 -26.085 1.00 60.47 185 SER A N 1
ATOM 1502 C CA . SER A 1 185 ? 36.069 -7.768 -25.776 1.00 60.47 185 SER A CA 1
ATOM 1503 C C . SER A 1 185 ? 34.918 -8.057 -24.802 1.00 60.47 185 SER A C 1
ATOM 1505 O O . SER A 1 185 ? 34.374 -9.158 -24.823 1.00 60.47 185 SER A O 1
ATOM 1507 N N . PRO A 1 186 ? 34.548 -7.096 -23.934 1.00 64.56 186 PRO A N 1
ATOM 1508 C CA . PRO A 1 186 ? 33.443 -7.273 -22.998 1.00 64.56 186 PRO A CA 1
ATOM 1509 C C . PRO A 1 186 ? 32.109 -7.424 -23.738 1.00 64.56 186 PRO A C 1
ATOM 1511 O O . PRO A 1 186 ? 31.807 -6.635 -24.633 1.00 64.56 186 PRO A O 1
ATOM 1514 N N . GLU A 1 187 ? 31.316 -8.407 -23.309 1.00 69.94 187 GLU A N 1
ATOM 1515 C CA . GLU A 1 187 ? 29.991 -8.720 -23.849 1.00 69.94 187 GLU A CA 1
ATOM 1516 C C . GLU A 1 187 ? 29.089 -7.472 -23.863 1.00 69.94 187 GLU A C 1
ATOM 1518 O O . GLU A 1 187 ? 28.841 -6.842 -22.830 1.00 69.94 187 GLU A O 1
ATOM 1523 N N . SER A 1 188 ? 28.608 -7.090 -25.050 1.00 80.50 188 SER A N 1
ATOM 1524 C CA . SER A 1 188 ? 27.694 -5.954 -25.228 1.00 80.50 188 SER A CA 1
ATOM 1525 C C . SER A 1 188 ? 26.243 -6.407 -25.390 1.00 80.50 188 SER A C 1
ATOM 1527 O O . SER A 1 188 ? 25.909 -7.133 -26.325 1.00 80.50 188 SER A O 1
ATOM 1529 N N . VAL A 1 189 ? 25.347 -5.882 -24.549 1.00 84.44 189 VAL A N 1
ATOM 1530 C CA . VAL A 1 189 ? 23.892 -6.129 -24.625 1.00 84.44 189 VAL A CA 1
ATOM 1531 C C . VAL A 1 189 ? 23.212 -5.464 -25.833 1.00 84.44 189 VAL A C 1
ATOM 1533 O O . VAL A 1 189 ? 22.058 -5.750 -26.139 1.00 84.44 189 VAL A O 1
ATOM 1536 N N . PHE A 1 190 ? 23.914 -4.586 -26.561 1.00 89.44 190 PHE A N 1
ATOM 1537 C CA . PHE A 1 190 ? 23.334 -3.788 -27.649 1.00 89.44 190 PHE A CA 1
ATOM 1538 C C . PHE A 1 190 ? 23.480 -4.409 -29.046 1.00 89.44 190 PHE A C 1
ATOM 1540 O O . PHE A 1 190 ? 22.956 -3.854 -30.014 1.00 89.44 190 PHE A O 1
ATOM 1547 N N . LYS A 1 191 ? 24.155 -5.559 -29.183 1.00 90.00 191 LYS A N 1
ATOM 1548 C CA . LYS A 1 191 ? 24.431 -6.196 -30.488 1.00 90.00 191 LYS A CA 1
ATOM 1549 C C . LYS A 1 191 ? 23.158 -6.442 -31.302 1.00 90.00 191 LYS A C 1
ATOM 1551 O O . LYS A 1 191 ? 23.097 -6.081 -32.477 1.00 90.00 191 LYS A O 1
ATOM 1556 N N . GLY A 1 192 ? 22.127 -7.006 -30.666 1.00 91.56 192 GLY A N 1
ATOM 1557 C CA . GLY A 1 192 ? 20.843 -7.277 -31.313 1.00 91.56 192 GLY A CA 1
ATOM 1558 C C . GLY A 1 192 ? 20.150 -6.006 -31.812 1.00 91.56 192 GLY A C 1
ATOM 1559 O O . GLY A 1 192 ? 19.618 -5.980 -32.919 1.00 91.56 192 GLY A O 1
ATOM 1560 N N . TYR A 1 193 ? 20.225 -4.918 -31.043 1.00 93.88 193 TYR A N 1
ATOM 1561 C CA . TYR A 1 193 ? 19.643 -3.628 -31.417 1.00 93.88 193 TYR A CA 1
ATOM 1562 C C . TYR A 1 193 ? 20.337 -2.984 -32.618 1.00 93.88 193 TYR A C 1
ATOM 1564 O O . TYR A 1 193 ? 19.668 -2.395 -33.465 1.00 93.88 193 TYR A O 1
ATOM 1572 N N . VAL A 1 194 ? 21.664 -3.109 -32.711 1.00 94.12 194 VAL A N 1
ATOM 1573 C CA . VAL A 1 194 ? 22.424 -2.647 -33.883 1.00 94.12 194 VAL A CA 1
ATOM 1574 C C . VAL A 1 194 ? 22.061 -3.480 -35.111 1.00 94.12 194 VAL A C 1
ATOM 1576 O O . VAL A 1 194 ? 21.818 -2.915 -36.175 1.00 94.12 194 VAL A O 1
ATOM 1579 N N . TYR A 1 195 ? 21.970 -4.804 -34.957 1.00 94.50 195 TYR A N 1
ATOM 1580 C CA . TYR A 1 195 ? 21.575 -5.714 -36.033 1.00 94.50 195 TYR A CA 1
ATOM 1581 C C . TYR A 1 195 ? 20.199 -5.351 -36.607 1.00 94.50 195 TYR A C 1
ATOM 1583 O O . TYR A 1 195 ? 20.064 -5.147 -37.813 1.00 94.50 195 TYR A O 1
ATOM 1591 N N . ASP A 1 196 ? 19.196 -5.196 -35.740 1.00 96.12 196 ASP A N 1
ATOM 1592 C CA . ASP A 1 196 ? 17.851 -4.803 -36.160 1.00 96.12 196 ASP A CA 1
ATOM 1593 C C . ASP A 1 196 ? 17.829 -3.369 -36.715 1.00 96.12 196 ASP A C 1
ATOM 1595 O O . ASP A 1 196 ? 17.097 -3.091 -37.658 1.00 96.12 196 ASP A O 1
ATOM 1599 N N . GLY A 1 197 ? 18.668 -2.462 -36.202 1.00 96.00 197 GLY A N 1
ATOM 1600 C CA . GLY A 1 197 ? 18.788 -1.095 -36.715 1.00 96.00 197 GLY A CA 1
ATOM 1601 C C . GLY A 1 197 ? 19.295 -1.020 -38.154 1.00 96.00 197 GLY A C 1
ATOM 1602 O O . GLY A 1 197 ? 18.779 -0.232 -38.947 1.00 96.00 197 GLY A O 1
ATOM 1603 N N . LEU A 1 198 ? 20.261 -1.867 -38.518 1.00 96.44 198 LEU A N 1
ATOM 1604 C CA . LEU A 1 198 ? 20.748 -1.963 -39.896 1.00 96.44 198 LEU A CA 1
ATOM 1605 C C . LEU A 1 198 ? 19.666 -2.497 -40.841 1.00 96.44 198 LEU A C 1
ATOM 1607 O O . LEU A 1 198 ? 19.512 -1.968 -41.941 1.00 96.44 198 LEU A O 1
ATOM 1611 N N . TRP A 1 199 ? 18.880 -3.485 -40.401 1.00 96.69 199 TRP A N 1
ATOM 1612 C CA . TRP A 1 199 ? 17.725 -3.972 -41.159 1.00 96.69 199 TRP A CA 1
ATOM 1613 C C . TRP A 1 199 ? 16.653 -2.899 -41.337 1.00 96.69 199 TRP A C 1
ATOM 1615 O O . TRP A 1 199 ? 16.171 -2.710 -42.450 1.00 96.69 199 TRP A O 1
ATOM 1625 N N . THR A 1 200 ? 16.327 -2.147 -40.283 1.00 96.56 200 THR A N 1
ATOM 1626 C CA . THR A 1 200 ? 15.387 -1.020 -40.362 1.00 96.56 200 THR A CA 1
ATOM 1627 C C . THR A 1 200 ? 15.819 -0.003 -41.417 1.00 96.56 200 THR A C 1
ATOM 1629 O O . THR A 1 200 ? 15.005 0.418 -42.238 1.00 96.56 200 THR A O 1
ATOM 1632 N N . LEU A 1 201 ? 17.101 0.379 -41.426 1.00 95.44 201 LEU A N 1
ATOM 1633 C CA . LEU A 1 201 ? 17.636 1.315 -42.416 1.00 95.44 201 LEU A CA 1
ATOM 1634 C C . LEU A 1 201 ? 17.585 0.738 -43.833 1.00 95.44 201 LEU A C 1
ATOM 1636 O O . LEU A 1 201 ? 17.163 1.440 -44.748 1.00 95.44 201 LEU A O 1
ATOM 1640 N N . ALA A 1 202 ? 17.977 -0.525 -44.013 1.00 96.06 202 ALA A N 1
ATOM 1641 C CA . ALA A 1 202 ? 17.948 -1.187 -45.314 1.00 96.06 202 ALA A CA 1
ATOM 1642 C C . ALA A 1 202 ? 16.527 -1.229 -45.900 1.00 96.06 202 ALA A C 1
ATOM 1644 O O . ALA A 1 202 ? 16.330 -0.808 -47.036 1.00 96.06 202 ALA A O 1
ATOM 1645 N N . LEU A 1 203 ? 15.536 -1.634 -45.098 1.00 95.81 203 LEU A N 1
ATOM 1646 C CA . LEU A 1 203 ? 14.126 -1.671 -45.502 1.00 95.81 203 LEU A CA 1
ATOM 1647 C C . LEU A 1 203 ? 13.567 -0.282 -45.817 1.00 95.81 203 LEU A C 1
ATOM 1649 O O . LEU A 1 203 ? 12.801 -0.117 -46.762 1.00 95.81 203 LEU A O 1
ATOM 1653 N N . ALA A 1 204 ? 13.932 0.730 -45.027 1.00 94.75 204 ALA A N 1
ATOM 1654 C CA . ALA A 1 204 ? 13.479 2.093 -45.275 1.00 94.75 204 ALA A CA 1
ATOM 1655 C C . ALA A 1 204 ? 14.056 2.646 -46.589 1.00 94.75 204 ALA A C 1
ATOM 1657 O O . ALA A 1 204 ? 13.331 3.278 -47.355 1.00 94.75 204 ALA A O 1
ATOM 1658 N N . ILE A 1 205 ? 15.337 2.382 -46.869 1.00 91.81 205 ILE A N 1
ATOM 1659 C CA . ILE A 1 205 ? 15.990 2.774 -48.125 1.00 91.81 205 ILE A CA 1
ATOM 1660 C C . ILE A 1 205 ? 15.360 2.038 -49.311 1.00 91.81 205 ILE A C 1
ATOM 1662 O O . ILE A 1 205 ? 15.061 2.679 -50.314 1.00 91.81 205 ILE A O 1
ATOM 1666 N N . GLU A 1 206 ? 15.127 0.729 -49.189 1.00 91.75 206 GLU A N 1
ATOM 1667 C CA . GLU A 1 206 ? 14.459 -0.084 -50.211 1.00 91.75 206 GLU A CA 1
ATOM 1668 C C . GLU A 1 206 ? 13.065 0.468 -50.528 1.00 91.75 206 GLU A C 1
ATOM 1670 O O . GLU A 1 206 ? 12.763 0.752 -51.684 1.00 91.75 206 GLU A O 1
ATOM 1675 N N . HIS A 1 207 ? 12.260 0.753 -49.502 1.00 91.62 207 HIS A N 1
ATOM 1676 C CA . HIS A 1 207 ? 10.925 1.319 -49.680 1.00 91.62 207 HIS A CA 1
ATOM 1677 C C . HIS A 1 207 ? 10.944 2.670 -50.409 1.00 91.62 207 HIS A C 1
ATOM 1679 O O . HIS A 1 207 ? 10.143 2.911 -51.313 1.00 91.62 207 HIS A O 1
ATOM 1685 N N . VAL A 1 208 ? 11.863 3.568 -50.040 1.00 90.19 208 VAL A N 1
ATOM 1686 C CA . VAL A 1 208 ? 12.002 4.865 -50.720 1.00 90.19 208 VAL A CA 1
ATOM 1687 C C . VAL A 1 208 ? 12.490 4.679 -52.159 1.00 90.19 208 VAL A C 1
ATOM 1689 O O . VAL A 1 208 ? 11.977 5.340 -53.061 1.00 90.19 208 VAL A O 1
ATOM 1692 N N . ALA A 1 209 ? 13.429 3.762 -52.401 1.00 87.25 209 ALA A N 1
ATOM 1693 C CA . ALA A 1 209 ? 13.922 3.462 -53.742 1.00 87.25 209 ALA A CA 1
ATOM 1694 C C . ALA A 1 209 ? 12.803 2.939 -54.659 1.00 87.25 209 ALA A C 1
ATOM 1696 O O . ALA A 1 209 ? 12.664 3.419 -55.783 1.00 87.25 209 ALA A O 1
ATOM 1697 N N . GLU A 1 210 ? 11.954 2.032 -54.170 1.00 87.56 210 GLU A N 1
ATOM 1698 C CA . GLU A 1 210 ? 10.786 1.531 -54.905 1.00 87.56 210 GLU A CA 1
ATOM 1699 C C . GLU A 1 210 ? 9.772 2.641 -55.216 1.00 87.56 210 GLU A C 1
ATOM 1701 O O . GLU A 1 210 ? 9.254 2.721 -56.334 1.00 87.56 210 GLU A O 1
ATOM 1706 N N . LEU A 1 211 ? 9.506 3.534 -54.253 1.00 87.00 211 LEU A N 1
ATOM 1707 C CA . LEU A 1 211 ? 8.608 4.677 -54.447 1.00 87.00 211 LEU A CA 1
ATOM 1708 C C . LEU A 1 211 ? 9.094 5.606 -55.567 1.00 87.00 211 LEU A C 1
ATOM 1710 O O . LEU A 1 211 ? 8.288 6.059 -56.385 1.00 87.00 211 LEU A O 1
ATOM 1714 N N . HIS A 1 212 ? 10.399 5.878 -55.626 1.00 84.00 212 HIS A N 1
ATOM 1715 C CA . HIS A 1 212 ? 10.999 6.683 -56.694 1.00 84.00 212 HIS A CA 1
ATOM 1716 C C . HIS A 1 212 ? 11.054 5.935 -58.019 1.00 84.00 212 HIS A C 1
ATOM 1718 O O . HIS A 1 212 ? 10.735 6.519 -59.052 1.00 84.00 212 HIS A O 1
ATOM 1724 N N . GLN A 1 213 ? 11.333 4.632 -58.004 1.00 83.44 213 GLN A N 1
ATOM 1725 C CA . GLN A 1 213 ? 11.290 3.810 -59.210 1.00 83.44 213 GLN A CA 1
ATOM 1726 C C . GLN A 1 213 ? 9.904 3.836 -59.869 1.00 83.44 213 GLN A C 1
ATOM 1728 O O . GLN A 1 213 ? 9.805 3.927 -61.093 1.00 83.44 213 GLN A O 1
ATOM 1733 N N . GLN A 1 214 ? 8.833 3.796 -59.071 1.00 84.31 214 GLN A N 1
ATOM 1734 C CA . GLN A 1 214 ? 7.457 3.865 -59.567 1.00 84.31 214 GLN A CA 1
ATOM 1735 C C . GLN A 1 214 ? 7.055 5.261 -60.065 1.00 84.31 214 GLN A C 1
ATOM 1737 O O . GLN A 1 214 ? 6.256 5.363 -60.996 1.00 84.31 214 GLN A O 1
ATOM 1742 N N . ARG A 1 215 ? 7.570 6.335 -59.450 1.00 83.75 215 ARG A N 1
ATOM 1743 C CA . ARG A 1 215 ? 7.208 7.725 -59.788 1.00 83.75 215 ARG A CA 1
ATOM 1744 C C . ARG A 1 215 ? 8.051 8.327 -60.911 1.00 83.75 215 ARG A C 1
ATOM 1746 O O . ARG A 1 215 ? 7.509 9.037 -61.752 1.00 83.75 215 ARG A O 1
ATOM 1753 N N . GLU A 1 216 ? 9.356 8.079 -60.894 1.00 75.81 216 GLU A N 1
ATOM 1754 C CA . GLU A 1 216 ? 10.363 8.799 -61.688 1.00 75.81 216 GLU A CA 1
ATOM 1755 C C . GLU A 1 216 ? 11.250 7.861 -62.541 1.00 75.81 216 GLU A C 1
ATOM 1757 O O . GLU A 1 216 ? 12.008 8.330 -63.389 1.00 75.81 216 GLU A O 1
ATOM 1762 N N . GLY A 1 217 ? 11.120 6.534 -62.394 1.00 75.88 217 GLY A N 1
ATOM 1763 C CA . GLY A 1 217 ? 11.884 5.531 -63.148 1.00 75.88 217 GLY A CA 1
ATOM 1764 C C . GLY A 1 217 ? 13.199 5.097 -62.477 1.00 75.88 217 GLY A C 1
ATOM 1765 O O . GLY A 1 217 ? 13.483 5.432 -61.335 1.00 75.88 217 GLY A O 1
ATOM 1766 N N . ILE A 1 218 ? 14.013 4.302 -63.185 1.00 64.00 218 ILE A N 1
ATOM 1767 C CA . ILE A 1 218 ? 15.147 3.523 -62.622 1.00 64.00 218 ILE A CA 1
ATOM 1768 C C . ILE A 1 218 ? 16.333 4.399 -62.147 1.00 64.00 218 ILE A C 1
ATOM 1770 O O . ILE A 1 218 ? 17.194 3.932 -61.409 1.00 64.00 218 ILE A O 1
ATOM 1774 N N . THR A 1 219 ? 16.406 5.668 -62.551 1.00 58.41 219 THR A N 1
ATOM 1775 C CA . THR A 1 219 ? 17.611 6.512 -62.423 1.00 58.41 219 THR A CA 1
ATOM 1776 C C . THR A 1 219 ? 17.449 7.702 -61.480 1.00 58.41 219 THR A C 1
ATOM 1778 O O . THR A 1 219 ? 18.055 8.747 -61.714 1.00 58.41 219 THR A O 1
ATOM 1781 N N . TRP A 1 220 ? 16.641 7.592 -60.427 1.00 62.66 220 TRP A N 1
ATOM 1782 C CA . TRP A 1 220 ? 16.588 8.655 -59.427 1.00 62.66 220 TRP A CA 1
ATOM 1783 C C . TRP A 1 220 ? 17.631 8.427 -58.324 1.00 62.66 220 TRP A C 1
ATOM 1785 O O . TRP A 1 220 ? 17.517 7.505 -57.518 1.00 62.66 220 TRP A O 1
ATOM 1795 N N . MET A 1 221 ? 18.662 9.274 -58.291 1.00 64.62 221 MET A N 1
ATOM 1796 C CA . MET A 1 221 ? 19.542 9.447 -57.134 1.00 64.62 221 MET A CA 1
ATOM 1797 C C . MET A 1 221 ? 19.485 10.921 -56.718 1.00 64.62 221 MET A C 1
ATOM 1799 O O . MET A 1 221 ? 19.732 11.777 -57.570 1.00 64.62 221 MET A O 1
ATOM 1803 N N . PRO A 1 222 ? 19.181 11.238 -55.447 1.00 67.00 222 PRO A N 1
ATOM 1804 C CA . PRO A 1 222 ? 19.077 12.621 -55.000 1.00 67.00 222 PRO A CA 1
ATOM 1805 C C . PRO A 1 222 ? 20.438 13.310 -55.115 1.00 67.00 222 PRO A C 1
ATOM 1807 O O . PRO A 1 222 ? 21.457 12.772 -54.666 1.00 67.00 222 PRO A O 1
ATOM 1810 N N . ASN A 1 223 ? 20.474 14.518 -55.680 1.00 69.88 223 ASN A N 1
ATOM 1811 C CA . ASN A 1 223 ? 21.698 15.299 -55.677 1.00 69.88 223 ASN A CA 1
ATOM 1812 C C . ASN A 1 223 ? 21.909 15.871 -54.270 1.00 69.88 223 ASN A C 1
ATOM 1814 O O . ASN A 1 223 ? 21.234 16.809 -53.858 1.00 69.88 223 ASN A O 1
ATOM 1818 N N . VAL A 1 224 ? 22.884 15.332 -53.534 1.00 70.69 224 VAL A N 1
ATOM 1819 C CA . VAL A 1 224 ? 23.202 15.743 -52.151 1.00 70.69 224 VAL A CA 1
ATOM 1820 C C . VAL A 1 224 ? 23.567 17.236 -52.053 1.00 70.69 224 VAL A C 1
ATOM 1822 O O . VAL A 1 224 ? 23.480 17.828 -50.980 1.00 70.69 224 VAL A O 1
ATOM 1825 N N . SER A 1 225 ? 23.948 17.867 -53.170 1.00 71.88 225 SER A N 1
ATOM 1826 C CA . SER A 1 225 ? 24.232 19.305 -53.217 1.00 71.88 225 SER A CA 1
ATOM 1827 C C . SER A 1 225 ? 22.980 20.197 -53.308 1.00 71.88 225 SER A C 1
ATOM 1829 O O . SER A 1 225 ? 23.069 21.378 -52.964 1.00 71.88 225 SER A O 1
ATOM 1831 N N . ASP A 1 226 ? 21.812 19.661 -53.691 1.00 78.50 226 ASP A N 1
ATOM 1832 C CA . ASP A 1 226 ? 20.542 20.397 -53.684 1.00 78.50 226 ASP A CA 1
ATOM 1833 C C . ASP A 1 226 ? 19.800 20.214 -52.350 1.00 78.50 226 ASP A C 1
ATOM 1835 O O . ASP A 1 226 ? 19.251 19.160 -52.020 1.00 78.50 226 ASP A O 1
ATOM 1839 N N . THR A 1 227 ? 19.740 21.300 -51.580 1.00 78.75 227 THR A N 1
ATOM 1840 C CA . THR A 1 227 ? 19.055 21.343 -50.280 1.00 78.75 227 THR A CA 1
ATOM 1841 C C . THR A 1 227 ? 17.561 21.022 -50.362 1.00 78.75 227 THR A C 1
ATOM 1843 O O . THR A 1 227 ? 17.015 20.464 -49.407 1.00 78.75 227 THR A O 1
ATOM 1846 N N . LYS A 1 228 ? 16.877 21.324 -51.472 1.00 82.12 228 LYS A N 1
ATOM 1847 C CA . LYS A 1 228 ? 15.444 21.023 -51.633 1.00 82.12 228 LYS A CA 1
ATOM 1848 C C . LYS A 1 228 ? 15.203 19.546 -51.923 1.00 82.12 228 LYS A C 1
ATOM 1850 O O . LYS A 1 228 ? 14.294 18.952 -51.346 1.00 82.12 228 LYS A O 1
ATOM 1855 N N . GLU A 1 229 ? 16.026 18.938 -52.770 1.00 79.12 229 GLU A N 1
ATOM 1856 C CA . GLU A 1 229 ? 15.935 17.499 -53.044 1.00 79.12 229 GLU A CA 1
ATOM 1857 C C . GLU A 1 229 ? 16.297 16.680 -51.804 1.00 79.12 229 GLU A C 1
ATOM 1859 O O . GLU A 1 229 ? 15.577 15.749 -51.443 1.00 79.12 229 GLU A O 1
ATOM 1864 N N . TRP A 1 230 ? 17.349 17.083 -51.085 1.00 81.75 230 TRP A N 1
ATOM 1865 C CA . TRP A 1 230 ? 17.760 16.416 -49.853 1.00 81.75 230 TRP A CA 1
ATOM 1866 C C . TRP A 1 230 ? 16.713 16.524 -48.736 1.00 81.75 230 TRP A C 1
ATOM 1868 O O . TRP A 1 230 ? 16.456 15.556 -48.015 1.00 81.75 230 TRP A O 1
ATOM 1878 N N . THR A 1 231 ? 16.062 17.682 -48.585 1.00 84.94 231 THR A N 1
ATOM 1879 C CA . THR A 1 231 ? 14.988 17.851 -47.587 1.00 84.94 231 THR A CA 1
ATOM 1880 C C . THR A 1 231 ? 13.759 17.006 -47.917 1.00 84.94 231 THR A C 1
ATOM 1882 O O . THR A 1 231 ? 13.181 16.405 -47.013 1.00 84.94 231 THR A O 1
ATOM 1885 N N . LYS A 1 232 ? 13.396 16.875 -49.199 1.00 85.81 232 LYS A N 1
ATOM 1886 C CA . LYS A 1 232 ? 12.326 15.963 -49.634 1.00 85.81 232 LYS A CA 1
ATOM 1887 C C . LYS A 1 232 ? 12.691 14.498 -49.370 1.00 85.81 232 LYS A C 1
ATOM 1889 O O . LYS A 1 232 ? 11.912 13.789 -48.739 1.00 85.81 232 LYS A O 1
ATOM 1894 N N . PHE A 1 233 ? 13.886 14.071 -49.782 1.00 85.50 233 PHE A N 1
ATOM 1895 C CA . PHE A 1 233 ? 14.366 12.702 -49.580 1.00 85.50 233 PHE A CA 1
ATOM 1896 C C . PHE A 1 233 ? 14.442 12.323 -48.099 1.00 85.50 233 PHE A C 1
ATOM 1898 O O . PHE A 1 233 ? 13.967 11.266 -47.699 1.00 85.50 233 PHE A O 1
ATOM 1905 N N . SER A 1 234 ? 15.005 13.198 -47.263 1.00 88.06 234 SER A N 1
ATOM 1906 C CA . SER A 1 234 ? 15.102 12.948 -45.821 1.00 88.06 234 SER A CA 1
ATOM 1907 C C . SER A 1 234 ? 13.727 12.860 -45.156 1.00 88.06 234 SER A C 1
ATOM 1909 O O . SER A 1 234 ? 13.535 11.996 -44.306 1.00 88.06 234 SER A O 1
ATOM 1911 N N . ALA A 1 235 ? 12.747 13.671 -45.565 1.00 90.25 235 ALA A N 1
ATOM 1912 C CA . ALA A 1 235 ? 11.378 13.551 -45.066 1.00 90.25 235 ALA A CA 1
ATOM 1913 C C . ALA A 1 235 ? 10.726 12.214 -45.468 1.00 90.25 235 ALA A C 1
ATOM 1915 O O . ALA A 1 235 ? 10.109 11.559 -44.627 1.00 90.25 235 ALA A O 1
ATOM 1916 N N . GLU A 1 236 ? 10.897 11.783 -46.722 1.00 91.00 236 GLU A N 1
ATOM 1917 C CA . GLU A 1 236 ? 10.395 10.490 -47.211 1.00 91.00 236 GLU A CA 1
ATOM 1918 C C . GLU A 1 236 ? 11.077 9.312 -46.497 1.00 91.00 236 GLU A C 1
ATOM 1920 O O . GLU A 1 236 ? 10.402 8.367 -46.092 1.00 91.00 236 GLU A O 1
ATOM 1925 N N . LEU A 1 237 ? 12.388 9.395 -46.250 1.00 91.88 237 LEU A N 1
ATOM 1926 C CA . LEU A 1 237 ? 13.137 8.385 -45.503 1.00 91.88 237 LEU A CA 1
ATOM 1927 C C . LEU A 1 237 ? 12.688 8.295 -44.041 1.00 91.88 237 LEU A C 1
ATOM 1929 O O . LEU A 1 237 ? 12.469 7.196 -43.538 1.00 91.88 237 LEU A O 1
ATOM 1933 N N . LEU A 1 238 ? 12.502 9.426 -43.355 1.00 93.56 238 LEU A N 1
ATOM 1934 C CA . LEU A 1 238 ? 11.996 9.436 -41.976 1.00 93.56 238 LEU A CA 1
ATOM 1935 C C . LEU A 1 238 ? 10.571 8.870 -41.901 1.00 93.56 238 LEU A C 1
ATOM 1937 O O . LEU A 1 238 ? 10.244 8.130 -40.971 1.00 93.56 238 LEU A O 1
ATOM 1941 N N . GLN A 1 239 ? 9.735 9.158 -42.902 1.00 93.25 239 GLN A N 1
ATOM 1942 C CA . GLN A 1 239 ? 8.405 8.565 -43.015 1.00 93.25 239 GLN A CA 1
ATOM 1943 C C . GLN A 1 239 ? 8.471 7.051 -43.258 1.00 93.25 239 GLN A C 1
ATOM 1945 O O . GLN A 1 239 ? 7.680 6.311 -42.669 1.00 93.25 239 GLN A O 1
ATOM 1950 N N . ALA A 1 240 ? 9.406 6.585 -44.090 1.00 94.44 240 ALA A N 1
ATOM 1951 C CA . ALA A 1 240 ? 9.630 5.165 -44.329 1.00 94.44 240 ALA A CA 1
ATOM 1952 C C . ALA A 1 240 ? 10.073 4.455 -43.043 1.00 94.44 240 ALA A C 1
ATOM 1954 O O . ALA A 1 240 ? 9.442 3.472 -42.665 1.00 94.44 240 ALA A O 1
ATOM 1955 N N . ILE A 1 241 ? 11.054 5.003 -42.311 1.00 95.06 241 ILE A N 1
ATOM 1956 C CA . ILE A 1 241 ? 11.502 4.481 -41.006 1.00 95.06 241 ILE A CA 1
ATOM 1957 C C . ILE A 1 241 ? 10.317 4.365 -40.039 1.00 95.06 241 ILE A C 1
ATOM 1959 O O . ILE A 1 241 ? 10.095 3.297 -39.470 1.00 95.06 241 ILE A O 1
ATOM 1963 N N . SER A 1 242 ? 9.499 5.416 -39.908 1.00 93.94 242 SER A N 1
ATOM 1964 C CA . SER A 1 242 ? 8.327 5.404 -39.021 1.00 93.94 242 SER A CA 1
ATOM 1965 C C . SER A 1 242 ? 7.295 4.325 -39.374 1.00 93.94 242 SER A C 1
ATOM 1967 O O . SER A 1 242 ? 6.513 3.944 -38.506 1.00 93.94 242 SER A O 1
ATOM 1969 N N . ARG A 1 243 ? 7.252 3.862 -40.628 1.00 93.25 243 ARG A N 1
ATOM 1970 C CA . ARG A 1 243 ? 6.314 2.834 -41.110 1.00 93.25 243 ARG A CA 1
ATOM 1971 C C . ARG A 1 243 ? 6.917 1.433 -41.164 1.00 93.25 243 ARG A C 1
ATOM 1973 O O . ARG A 1 243 ? 6.189 0.489 -41.466 1.00 93.25 243 ARG A O 1
ATOM 1980 N N . THR A 1 244 ? 8.214 1.280 -40.895 1.00 93.50 244 THR A N 1
ATOM 1981 C CA . THR A 1 244 ? 8.845 -0.044 -40.893 1.00 93.50 244 THR A CA 1
ATOM 1982 C C . THR A 1 244 ? 8.242 -0.927 -39.803 1.00 93.50 244 THR A C 1
ATOM 1984 O O . THR A 1 244 ? 8.086 -0.517 -38.652 1.00 93.50 244 THR A O 1
ATOM 1987 N N . SER A 1 245 ? 7.891 -2.155 -40.185 1.00 94.88 245 SER A N 1
ATOM 1988 C CA . SER A 1 245 ? 7.408 -3.180 -39.269 1.00 94.88 245 SER A CA 1
ATOM 1989 C C . SER A 1 245 ? 7.907 -4.547 -39.713 1.00 94.88 245 SER A C 1
ATOM 1991 O O . SER A 1 245 ? 7.653 -4.968 -40.841 1.00 94.88 245 SER A O 1
ATOM 1993 N N . PHE A 1 246 ? 8.653 -5.229 -38.846 1.00 95.31 246 PHE A N 1
ATOM 1994 C CA . PHE A 1 246 ? 9.154 -6.580 -39.105 1.00 95.31 246 PHE A CA 1
ATOM 1995 C C . PHE A 1 246 ? 9.518 -7.304 -37.804 1.00 95.31 246 PHE A C 1
ATOM 1997 O O . PHE A 1 246 ? 9.557 -6.714 -36.724 1.00 95.31 246 PHE A O 1
ATOM 2004 N N . ILE A 1 247 ? 9.793 -8.608 -37.905 1.00 95.31 247 ILE A N 1
ATOM 2005 C CA . ILE A 1 247 ? 10.291 -9.418 -36.787 1.00 95.31 247 ILE A CA 1
ATOM 2006 C C . ILE A 1 247 ? 11.819 -9.472 -36.848 1.00 95.31 247 ILE A C 1
ATOM 2008 O O . ILE A 1 247 ? 12.395 -10.140 -37.714 1.00 95.31 247 ILE A O 1
ATOM 2012 N N . GLY A 1 248 ? 12.458 -8.760 -35.922 1.00 94.62 248 GLY A N 1
ATOM 2013 C CA . GLY A 1 248 ? 13.904 -8.738 -35.723 1.00 94.62 248 GLY A CA 1
ATOM 2014 C C . GLY A 1 248 ? 14.382 -9.766 -34.695 1.00 94.62 248 GLY A C 1
ATOM 2015 O O . GLY A 1 248 ? 13.610 -10.577 -34.174 1.00 94.62 248 GLY A O 1
ATOM 2016 N N . VAL A 1 249 ? 15.677 -9.727 -34.384 1.00 94.81 249 VAL A N 1
ATOM 2017 C CA . VAL A 1 249 ? 16.301 -10.605 -33.379 1.00 94.81 249 VAL A CA 1
ATOM 2018 C C . VAL A 1 249 ? 15.899 -10.216 -31.950 1.00 94.81 249 VAL A C 1
ATOM 2020 O O . VAL A 1 249 ? 15.784 -11.069 -31.069 1.00 94.81 249 VAL A O 1
ATOM 2023 N N . THR A 1 250 ? 15.610 -8.934 -31.725 1.00 94.06 250 THR A N 1
ATOM 2024 C CA . THR A 1 250 ? 15.172 -8.389 -30.429 1.00 94.06 250 THR A CA 1
ATOM 2025 C C . THR A 1 250 ? 13.646 -8.382 -30.258 1.00 94.06 250 THR A C 1
ATOM 2027 O O . THR A 1 250 ? 13.130 -7.853 -29.279 1.00 94.06 250 THR A O 1
ATOM 2030 N N . GLY A 1 251 ? 12.904 -8.985 -31.195 1.00 94.19 251 GLY A N 1
ATOM 2031 C CA . GLY A 1 251 ? 11.439 -9.040 -31.190 1.00 94.19 251 GLY A CA 1
ATOM 2032 C C . GLY A 1 251 ? 10.813 -8.229 -32.329 1.00 94.19 251 GLY A C 1
ATOM 2033 O O . GLY A 1 251 ? 11.498 -7.927 -33.310 1.00 94.19 251 GLY A O 1
ATOM 2034 N N . PRO A 1 252 ? 9.510 -7.904 -32.252 1.00 94.19 252 PRO A N 1
ATOM 2035 C CA . PRO A 1 252 ? 8.894 -7.014 -33.227 1.00 94.19 252 PRO A CA 1
ATOM 2036 C C . PRO A 1 252 ? 9.585 -5.640 -33.204 1.00 94.19 252 PRO A C 1
ATOM 2038 O O . PRO A 1 252 ? 9.993 -5.130 -32.155 1.00 94.19 252 PRO A O 1
ATOM 2041 N N . VAL A 1 253 ? 9.780 -5.065 -34.386 1.00 95.19 253 VAL A N 1
ATOM 2042 C CA . VAL A 1 253 ? 10.314 -3.716 -34.573 1.00 95.19 253 VAL A CA 1
ATOM 2043 C C . VAL A 1 253 ? 9.180 -2.863 -35.108 1.00 95.19 253 VAL A C 1
ATOM 2045 O O . VAL A 1 253 ? 8.671 -3.128 -36.192 1.00 95.19 253 VAL A O 1
ATOM 2048 N N . GLN A 1 254 ? 8.773 -1.869 -34.328 1.00 94.56 254 GLN A N 1
ATOM 2049 C CA . GLN A 1 254 ? 7.768 -0.880 -34.696 1.00 94.56 254 GLN A CA 1
ATOM 2050 C C . GLN A 1 254 ? 8.082 0.427 -33.967 1.00 94.56 254 GLN A C 1
ATOM 2052 O O . GLN A 1 254 ? 8.667 0.407 -32.880 1.00 94.56 254 GLN A O 1
ATOM 2057 N N . PHE A 1 255 ? 7.694 1.553 -34.563 1.00 93.31 255 PHE A N 1
ATOM 2058 C CA . PHE A 1 255 ? 7.927 2.877 -34.002 1.00 93.31 255 PHE A CA 1
ATOM 2059 C C . PHE A 1 255 ? 6.622 3.594 -33.681 1.00 93.31 255 PHE A C 1
ATOM 2061 O O . PHE A 1 255 ? 5.676 3.575 -34.466 1.00 93.31 255 PHE A O 1
ATOM 2068 N N . GLU A 1 256 ? 6.620 4.293 -32.554 1.00 90.62 256 GLU A N 1
ATOM 2069 C CA . GLU A 1 256 ? 5.595 5.251 -32.168 1.00 90.62 256 GLU A CA 1
ATOM 2070 C C . GLU A 1 256 ? 6.295 6.509 -31.645 1.00 90.62 256 GLU A C 1
ATOM 2072 O O . GLU A 1 256 ? 7.209 6.426 -30.828 1.00 90.62 256 GLU A O 1
ATOM 2077 N N . ASN A 1 257 ? 5.915 7.689 -32.146 1.00 87.94 257 ASN A N 1
ATOM 2078 C CA . ASN A 1 257 ? 6.532 8.967 -31.757 1.00 87.94 257 ASN A CA 1
ATOM 2079 C C . ASN A 1 257 ? 8.075 8.978 -31.858 1.00 87.94 257 ASN A C 1
ATOM 2081 O O . ASN A 1 257 ? 8.761 9.554 -31.015 1.00 87.94 257 ASN A O 1
ATOM 2085 N N . ASN A 1 258 ? 8.615 8.342 -32.902 1.00 89.81 258 ASN A N 1
ATOM 2086 C CA . ASN A 1 258 ? 10.048 8.136 -33.152 1.00 89.81 258 ASN A CA 1
ATOM 2087 C C . ASN A 1 258 ? 10.786 7.254 -32.119 1.00 89.81 258 ASN A C 1
ATOM 2089 O O . ASN A 1 258 ? 12.014 7.130 -32.162 1.00 89.81 258 ASN A O 1
ATOM 2093 N N . GLU A 1 259 ? 10.060 6.600 -31.213 1.00 90.38 259 GLU A N 1
ATOM 2094 C CA . GLU A 1 259 ? 10.601 5.629 -30.268 1.00 90.38 259 GLU A CA 1
ATOM 2095 C C . GLU A 1 259 ? 10.204 4.214 -30.656 1.00 90.38 259 GLU A C 1
ATOM 2097 O O . GLU A 1 259 ? 9.109 3.969 -31.157 1.00 90.38 259 GLU A O 1
ATOM 2102 N N . ARG A 1 260 ? 11.101 3.260 -30.415 1.00 92.94 260 ARG A N 1
ATOM 2103 C CA . ARG A 1 260 ? 10.778 1.861 -30.639 1.00 92.94 260 ARG A CA 1
ATOM 2104 C C . ARG A 1 260 ? 9.845 1.335 -29.546 1.00 92.94 260 ARG A C 1
ATOM 2106 O O . ARG A 1 260 ? 10.152 1.450 -28.357 1.00 92.94 260 ARG A O 1
ATOM 2113 N N . LEU A 1 261 ? 8.777 0.670 -29.973 1.00 92.62 261 LEU A N 1
ATOM 2114 C CA . LEU A 1 261 ? 7.975 -0.227 -29.146 1.00 92.62 261 LEU A CA 1
ATOM 2115 C C . LEU A 1 261 ? 8.673 -1.589 -29.101 1.00 92.62 261 LEU A C 1
ATOM 2117 O O . LEU A 1 261 ? 8.897 -2.215 -30.140 1.00 92.62 261 LEU A O 1
ATOM 2121 N N . GLY A 1 262 ? 9.107 -2.006 -27.916 1.00 91.44 262 GLY A N 1
ATOM 2122 C CA . GLY A 1 262 ? 9.941 -3.196 -27.755 1.00 91.44 262 GLY A CA 1
ATOM 2123 C C . GLY A 1 262 ? 9.497 -4.081 -26.605 1.00 91.44 262 GLY A C 1
ATOM 2124 O O . GLY A 1 262 ? 8.539 -3.782 -25.895 1.00 91.44 262 GLY A O 1
ATOM 2125 N N . LEU A 1 263 ? 10.217 -5.185 -26.433 1.00 94.00 263 LEU A N 1
ATOM 2126 C CA . LEU A 1 263 ? 9.990 -6.108 -25.330 1.00 94.00 263 LEU A CA 1
ATOM 2127 C C . LEU A 1 263 ? 10.718 -5.610 -24.077 1.00 94.00 263 LEU A C 1
ATOM 2129 O O . LEU A 1 263 ? 11.898 -5.252 -24.137 1.00 94.00 263 LEU A O 1
ATOM 2133 N N . VAL A 1 264 ? 10.024 -5.621 -22.944 1.00 94.56 264 VAL A N 1
ATOM 2134 C CA . VAL A 1 264 ? 10.585 -5.319 -21.622 1.00 94.56 264 VAL A CA 1
ATOM 2135 C C . VAL A 1 264 ? 10.523 -6.583 -20.779 1.00 94.56 264 VAL A C 1
ATOM 2137 O O . VAL A 1 264 ? 9.468 -7.207 -20.659 1.00 94.56 264 VAL A O 1
ATOM 2140 N N . GLU A 1 265 ? 11.656 -6.966 -20.210 1.00 93.38 265 GLU A N 1
ATOM 2141 C CA . GLU A 1 265 ? 11.776 -8.084 -19.288 1.00 93.38 265 GLU A CA 1
ATOM 2142 C C . GLU A 1 265 ? 11.613 -7.587 -17.855 1.00 93.38 265 GLU A C 1
ATOM 2144 O O . GLU A 1 265 ? 12.177 -6.574 -17.438 1.00 93.38 265 GLU A O 1
ATOM 2149 N N . ILE A 1 266 ? 10.793 -8.313 -17.103 1.00 94.88 266 ILE A N 1
ATOM 2150 C CA . ILE A 1 266 ? 10.644 -8.143 -15.667 1.00 94.88 266 ILE A CA 1
ATOM 2151 C C . ILE A 1 266 ? 11.308 -9.356 -15.042 1.00 94.88 266 ILE A C 1
ATOM 2153 O O . ILE A 1 266 ? 10.825 -10.481 -15.183 1.00 94.88 266 ILE A O 1
ATOM 2157 N N . LEU A 1 267 ? 12.430 -9.124 -14.382 1.00 93.56 267 LEU A N 1
ATOM 2158 C CA . LEU A 1 267 ? 13.186 -10.128 -13.657 1.00 93.56 267 LEU A CA 1
ATOM 2159 C C . LEU A 1 267 ? 12.823 -10.064 -12.178 1.00 93.56 267 LEU A C 1
ATOM 2161 O O . LEU A 1 267 ? 12.485 -9.001 -11.665 1.00 93.56 267 LEU A O 1
ATOM 2165 N N . GLN A 1 268 ? 12.911 -11.191 -11.484 1.00 93.00 268 GLN A N 1
ATOM 2166 C CA . GLN A 1 268 ? 12.801 -11.250 -10.032 1.00 93.00 268 GLN A CA 1
ATOM 2167 C C . GLN A 1 268 ? 14.029 -11.946 -9.459 1.00 93.00 268 GLN A C 1
ATOM 2169 O O . GLN A 1 268 ? 14.414 -13.017 -9.936 1.00 93.00 268 GLN A O 1
ATOM 2174 N N . TRP A 1 269 ? 14.636 -11.350 -8.437 1.00 91.56 269 TRP A N 1
ATOM 2175 C CA . TRP A 1 269 ? 15.739 -11.973 -7.715 1.00 91.56 269 TRP A CA 1
ATOM 2176 C C . TRP A 1 269 ? 15.212 -13.031 -6.750 1.00 91.56 269 TRP A C 1
ATOM 2178 O O . TRP A 1 269 ? 14.435 -12.714 -5.846 1.00 91.56 269 TRP A O 1
ATOM 2188 N N . ARG A 1 270 ? 15.612 -14.291 -6.951 1.00 88.62 270 ARG A N 1
ATOM 2189 C CA . ARG A 1 270 ? 15.242 -15.413 -6.081 1.00 88.62 270 ARG A CA 1
ATOM 2190 C C . ARG A 1 270 ? 16.402 -16.381 -5.921 1.00 88.62 270 ARG A C 1
ATOM 2192 O O . ARG A 1 270 ? 16.999 -16.801 -6.914 1.00 88.62 270 ARG A O 1
ATOM 2199 N N . ASN A 1 271 ? 16.674 -16.796 -4.686 1.00 86.06 271 ASN A N 1
ATOM 2200 C CA . ASN A 1 271 ? 17.694 -17.809 -4.375 1.00 86.06 271 ASN A CA 1
ATOM 2201 C C . ASN A 1 271 ? 19.071 -17.511 -5.013 1.00 86.06 271 ASN A C 1
ATOM 2203 O O . ASN A 1 271 ? 19.747 -18.420 -5.497 1.00 86.06 271 ASN A O 1
ATOM 2207 N N . GLY A 1 272 ? 19.476 -16.237 -5.052 1.00 86.81 272 GLY A N 1
ATOM 2208 C CA . GLY A 1 272 ? 20.787 -15.819 -5.565 1.00 86.81 272 GLY A CA 1
ATOM 2209 C C . GLY A 1 272 ? 20.903 -15.683 -7.089 1.00 86.81 272 GLY A C 1
ATOM 2210 O O . GLY A 1 272 ? 22.016 -15.584 -7.597 1.00 86.81 272 GLY A O 1
ATOM 2211 N N . SER A 1 273 ? 19.793 -15.699 -7.837 1.00 88.88 273 SER A N 1
ATOM 2212 C CA . SER A 1 273 ? 19.810 -15.470 -9.289 1.00 88.88 273 SER A CA 1
ATOM 2213 C C . SER A 1 273 ? 18.555 -14.749 -9.782 1.00 88.88 273 SER A C 1
ATOM 2215 O O . SER A 1 273 ? 17.496 -14.819 -9.154 1.00 88.88 273 SER A O 1
ATOM 2217 N N . TYR A 1 274 ? 18.658 -14.070 -10.926 1.00 89.94 274 TYR A N 1
ATOM 2218 C CA . TYR A 1 274 ? 17.499 -13.491 -11.598 1.00 89.94 274 TYR A CA 1
ATOM 2219 C C . TYR A 1 274 ? 16.725 -14.549 -12.385 1.00 89.94 274 TYR A C 1
ATOM 2221 O O . TYR A 1 274 ? 17.278 -15.269 -13.217 1.00 89.94 274 TYR A O 1
ATOM 2229 N N . LEU A 1 275 ? 15.415 -14.591 -12.161 1.00 91.00 275 LEU A N 1
ATOM 2230 C CA . LEU A 1 275 ? 14.465 -15.380 -12.936 1.00 91.00 275 LEU A CA 1
ATOM 2231 C C . LEU A 1 275 ? 13.553 -14.443 -13.728 1.00 91.00 275 LEU A C 1
ATOM 2233 O O . LEU A 1 275 ? 13.107 -13.423 -13.209 1.00 91.00 275 LEU A O 1
ATOM 2237 N N . ILE A 1 276 ? 13.225 -14.802 -14.971 1.00 91.56 276 ILE A N 1
ATOM 2238 C CA . ILE A 1 276 ? 12.272 -14.032 -15.783 1.00 91.56 276 ILE A CA 1
ATOM 2239 C C . ILE A 1 276 ? 10.873 -14.194 -15.178 1.00 91.56 276 ILE A C 1
ATOM 2241 O O . ILE A 1 276 ? 10.264 -15.259 -15.294 1.00 91.56 276 ILE A O 1
ATOM 2245 N N . ALA A 1 277 ? 10.361 -13.138 -14.552 1.00 93.44 277 ALA A N 1
ATOM 2246 C CA . ALA A 1 277 ? 9.040 -13.086 -13.934 1.00 93.44 277 ALA A CA 1
ATOM 2247 C C . ALA A 1 277 ? 7.939 -12.753 -14.950 1.00 93.44 277 ALA A C 1
ATOM 2249 O O . ALA A 1 277 ? 6.817 -13.244 -14.829 1.00 93.44 277 ALA A O 1
ATOM 2250 N N . GLY A 1 278 ? 8.248 -11.970 -15.982 1.00 94.06 278 GLY A N 1
ATOM 2251 C CA . GLY A 1 278 ? 7.302 -11.647 -17.043 1.00 94.06 278 GLY A CA 1
ATOM 2252 C C . GLY A 1 278 ? 7.930 -10.874 -18.194 1.00 94.06 278 GLY A C 1
ATOM 2253 O O . GLY A 1 278 ? 9.048 -10.374 -18.088 1.00 94.06 278 GLY A O 1
ATOM 2254 N N . ILE A 1 279 ? 7.200 -10.794 -19.303 1.00 94.94 279 ILE A N 1
ATOM 2255 C CA . ILE A 1 279 ? 7.606 -10.057 -20.502 1.00 94.94 279 ILE A CA 1
ATOM 2256 C C . ILE A 1 279 ? 6.451 -9.155 -20.916 1.00 94.94 279 ILE A C 1
ATOM 2258 O O . ILE A 1 279 ? 5.337 -9.631 -21.144 1.00 94.94 279 ILE A O 1
ATOM 2262 N N . TYR A 1 280 ? 6.723 -7.860 -21.008 1.00 95.88 280 TYR A N 1
ATOM 2263 C CA . TYR A 1 280 ? 5.799 -6.873 -21.544 1.00 95.88 280 TYR A CA 1
ATOM 2264 C C . TYR A 1 280 ? 6.102 -6.624 -23.020 1.00 95.88 280 TYR A C 1
ATOM 2266 O O . TYR A 1 280 ? 7.249 -6.351 -23.380 1.00 95.88 280 TYR A O 1
ATOM 2274 N N . ASP A 1 281 ? 5.078 -6.715 -23.865 1.00 94.88 281 ASP A N 1
ATOM 2275 C CA . ASP A 1 281 ? 5.166 -6.373 -25.281 1.00 94.88 281 ASP A CA 1
ATOM 2276 C C . ASP A 1 281 ? 4.628 -4.958 -25.508 1.00 94.88 281 ASP A C 1
ATOM 2278 O O . ASP A 1 281 ? 3.425 -4.719 -25.395 1.00 94.88 281 ASP A O 1
ATOM 2282 N N . GLY A 1 282 ? 5.517 -4.015 -25.837 1.00 92.69 282 GLY A N 1
ATOM 2283 C CA . GLY A 1 282 ? 5.142 -2.630 -26.118 1.00 92.69 282 GLY A CA 1
ATOM 2284 C C . GLY A 1 282 ? 4.314 -2.445 -27.393 1.00 92.69 282 GLY A C 1
ATOM 2285 O O . GLY A 1 282 ? 3.670 -1.411 -27.532 1.00 92.69 282 GLY A O 1
ATOM 2286 N N . THR A 1 283 ? 4.300 -3.416 -28.316 1.00 91.81 283 THR A N 1
ATOM 2287 C CA . THR A 1 283 ? 3.486 -3.339 -29.545 1.00 91.81 283 THR A CA 1
ATOM 2288 C C . THR A 1 283 ? 2.030 -3.727 -29.298 1.00 91.81 283 THR A C 1
ATOM 2290 O O . THR A 1 283 ? 1.122 -3.096 -29.834 1.00 91.81 283 THR A O 1
ATOM 2293 N N . GLU A 1 284 ? 1.800 -4.734 -28.452 1.00 92.25 284 GLU A N 1
ATOM 2294 C CA . GLU A 1 284 ? 0.460 -5.212 -28.082 1.00 92.25 284 GLU A CA 1
ATOM 2295 C C . GLU A 1 284 ? -0.070 -4.556 -26.794 1.00 92.25 284 GLU A C 1
ATOM 2297 O O . GLU A 1 284 ? -1.258 -4.655 -26.495 1.00 92.25 284 GLU A O 1
ATOM 2302 N N . ALA A 1 285 ? 0.800 -3.887 -26.031 1.00 92.31 285 ALA A N 1
ATOM 2303 C CA . ALA A 1 285 ? 0.535 -3.343 -24.700 1.00 92.31 285 ALA A CA 1
ATOM 2304 C C . ALA A 1 285 ? 0.051 -4.398 -23.681 1.00 92.31 285 ALA A C 1
ATOM 2306 O O . ALA A 1 285 ? -0.798 -4.122 -22.831 1.00 92.31 285 ALA A O 1
ATOM 2307 N N . VAL A 1 286 ? 0.612 -5.611 -23.740 1.00 94.00 286 VAL A N 1
ATOM 2308 C CA . VAL A 1 286 ? 0.246 -6.740 -22.867 1.00 94.00 286 VAL A CA 1
ATOM 2309 C C . VAL A 1 286 ? 1.457 -7.236 -22.077 1.00 94.00 286 VAL A C 1
ATOM 2311 O O . VAL A 1 286 ? 2.532 -7.456 -22.634 1.00 94.00 286 VAL A O 1
ATOM 2314 N N . LEU A 1 287 ? 1.269 -7.457 -20.771 1.00 94.94 287 LEU A N 1
ATOM 2315 C CA . LEU A 1 287 ? 2.231 -8.139 -19.900 1.00 94.94 287 LEU A CA 1
ATOM 2316 C C . LEU A 1 287 ? 1.855 -9.616 -19.752 1.00 94.94 287 LEU A C 1
ATOM 2318 O O . LEU A 1 287 ? 0.770 -9.945 -19.273 1.00 94.94 287 LEU A O 1
ATOM 2322 N N . VAL A 1 288 ? 2.778 -10.509 -20.107 1.00 94.06 288 VAL A N 1
ATOM 2323 C CA . VAL A 1 288 ? 2.640 -11.954 -19.899 1.00 94.06 288 VAL A CA 1
ATOM 2324 C C . VAL A 1 288 ? 3.556 -12.383 -18.759 1.00 94.06 288 VAL A C 1
ATOM 2326 O O . VAL A 1 288 ? 4.779 -12.332 -18.883 1.00 94.06 288 VAL A O 1
ATOM 2329 N N . LEU A 1 289 ? 2.965 -12.822 -17.646 1.00 93.06 289 LEU A N 1
ATOM 2330 C CA . LEU A 1 289 ? 3.713 -13.373 -16.516 1.00 93.06 289 LEU A CA 1
ATOM 2331 C C . LEU A 1 289 ? 4.176 -14.805 -16.799 1.00 93.06 289 LEU A C 1
ATOM 2333 O O . LEU A 1 289 ? 3.453 -15.615 -17.386 1.00 93.06 289 LEU A O 1
ATOM 2337 N N . ASN A 1 290 ? 5.373 -15.132 -16.327 1.00 90.88 290 ASN A N 1
ATOM 2338 C CA . ASN A 1 290 ? 5.907 -16.481 -16.361 1.00 90.88 290 ASN A CA 1
ATOM 2339 C C . ASN A 1 290 ? 5.157 -17.361 -15.339 1.00 90.88 290 ASN A C 1
ATOM 2341 O O . ASN A 1 290 ? 5.062 -16.984 -14.169 1.00 90.88 290 ASN A O 1
ATOM 2345 N N . PRO A 1 291 ? 4.660 -18.554 -15.721 1.00 86.50 291 PRO A N 1
ATOM 2346 C CA . PRO A 1 291 ? 4.032 -19.489 -14.788 1.00 86.50 291 PRO A CA 1
ATOM 2347 C C . PRO A 1 291 ? 4.880 -19.842 -13.558 1.00 86.50 291 PRO A C 1
ATOM 2349 O O . PRO A 1 291 ? 4.304 -20.141 -12.515 1.00 86.50 291 PRO A O 1
ATOM 2352 N N . ALA A 1 292 ? 6.213 -19.776 -13.654 1.00 80.94 292 ALA A N 1
ATOM 2353 C CA . ALA A 1 292 ? 7.126 -20.024 -12.533 1.00 80.94 292 ALA A CA 1
ATOM 2354 C C . ALA A 1 292 ? 6.987 -19.001 -11.383 1.00 80.94 292 ALA A C 1
ATOM 2356 O O . ALA A 1 292 ? 7.432 -19.251 -10.264 1.00 80.94 292 ALA A O 1
ATOM 2357 N N . LEU A 1 293 ? 6.346 -17.854 -11.638 1.00 83.75 293 LEU A N 1
ATOM 2358 C CA . LEU A 1 293 ? 6.068 -16.832 -10.630 1.00 83.75 293 LEU A CA 1
ATOM 2359 C C . LEU A 1 293 ? 4.905 -17.212 -9.695 1.00 83.75 293 LEU A C 1
ATOM 2361 O O . LEU A 1 293 ? 4.747 -16.590 -8.653 1.00 83.75 293 LEU A O 1
ATOM 2365 N N . LYS A 1 294 ? 4.104 -18.239 -10.025 1.00 74.25 294 LYS A N 1
ATOM 2366 C CA . LYS A 1 294 ? 2.928 -18.642 -9.224 1.00 74.25 294 LYS A CA 1
ATOM 2367 C C . LYS A 1 294 ? 3.257 -19.086 -7.798 1.00 74.25 294 LYS A C 1
ATOM 2369 O O . LYS A 1 294 ? 2.386 -18.997 -6.940 1.00 74.25 294 LYS A O 1
ATOM 2374 N N . ASP A 1 295 ? 4.479 -19.553 -7.555 1.00 81.69 295 ASP A N 1
ATOM 2375 C CA . ASP A 1 295 ? 4.921 -19.975 -6.221 1.00 81.69 295 ASP A CA 1
ATOM 2376 C C . ASP A 1 295 ? 5.227 -18.786 -5.295 1.00 81.69 295 ASP A C 1
ATOM 2378 O O . ASP A 1 295 ? 5.394 -18.968 -4.092 1.00 81.69 295 ASP A O 1
ATOM 2382 N N . TRP A 1 296 ? 5.336 -17.570 -5.840 1.00 86.19 296 TRP A N 1
ATOM 2383 C CA . TRP A 1 296 ? 5.592 -16.360 -5.069 1.00 86.19 296 TRP A CA 1
ATOM 2384 C C . TRP A 1 296 ? 4.276 -15.672 -4.696 1.00 86.19 296 TRP A C 1
ATOM 2386 O O . TRP A 1 296 ? 3.424 -15.424 -5.551 1.00 86.19 296 TRP A O 1
ATOM 2396 N N . ILE A 1 297 ? 4.115 -15.359 -3.410 1.00 87.25 297 ILE A N 1
ATOM 2397 C CA . ILE A 1 297 ? 2.916 -14.708 -2.882 1.00 87.25 297 ILE A CA 1
ATOM 2398 C C . ILE A 1 297 ? 3.184 -13.198 -2.824 1.00 87.25 297 ILE A C 1
ATOM 2400 O O . ILE A 1 297 ? 4.068 -12.781 -2.075 1.00 87.25 297 ILE A O 1
ATOM 2404 N N . PRO A 1 298 ? 2.451 -12.369 -3.590 1.00 90.81 298 PRO A N 1
ATOM 2405 C CA . PRO A 1 298 ? 2.624 -10.924 -3.537 1.00 90.81 298 PRO A CA 1
ATOM 2406 C C . PRO A 1 298 ? 2.164 -10.361 -2.182 1.00 90.81 298 PRO A C 1
ATOM 2408 O O . PRO A 1 298 ? 1.110 -10.773 -1.683 1.00 90.81 298 PRO A O 1
ATOM 2411 N N . PRO A 1 299 ? 2.889 -9.387 -1.597 1.00 91.94 299 PRO A N 1
ATOM 2412 C CA . PRO A 1 299 ? 2.415 -8.671 -0.420 1.00 91.94 299 PRO A CA 1
ATOM 2413 C C . PRO A 1 299 ? 1.142 -7.882 -0.721 1.00 91.94 299 PRO A C 1
ATOM 2415 O O . PRO A 1 299 ? 0.894 -7.452 -1.851 1.00 91.94 299 PRO A O 1
ATOM 2418 N N . LEU A 1 300 ? 0.359 -7.637 0.327 1.00 88.88 300 LEU A N 1
ATOM 2419 C CA . LEU A 1 300 ? -0.724 -6.660 0.278 1.00 88.88 300 LEU A CA 1
ATOM 2420 C C . LEU A 1 300 ? -0.150 -5.240 0.222 1.00 88.88 300 LEU A C 1
ATOM 2422 O O . LEU A 1 300 ? 0.890 -4.948 0.811 1.00 88.88 300 LEU A O 1
ATOM 2426 N N . ASP A 1 301 ? -0.856 -4.343 -0.455 1.00 87.00 301 ASP A N 1
ATOM 2427 C CA . ASP A 1 301 ? -0.469 -2.941 -0.633 1.00 87.00 301 ASP A CA 1
ATOM 2428 C C . ASP A 1 301 ? -0.792 -2.049 0.581 1.00 87.00 301 ASP A C 1
ATOM 2430 O O . ASP A 1 301 ? -0.293 -0.925 0.669 1.00 87.00 301 ASP A O 1
ATOM 2434 N N . ALA A 1 302 ? -1.595 -2.543 1.529 1.00 82.56 302 ALA A N 1
ATOM 2435 C CA . ALA A 1 302 ? -1.897 -1.895 2.803 1.00 82.56 302 ALA A CA 1
ATOM 2436 C C . ALA A 1 302 ? -2.269 -2.910 3.896 1.00 82.56 302 ALA A C 1
ATOM 2438 O O . ALA A 1 302 ? -2.669 -4.047 3.631 1.00 82.56 302 ALA A O 1
ATOM 2439 N N . THR A 1 303 ? -2.192 -2.471 5.149 1.00 76.62 303 THR A N 1
ATOM 2440 C CA . THR A 1 303 ? -2.766 -3.192 6.286 1.00 76.62 303 THR A CA 1
ATOM 2441 C C . THR A 1 303 ? -4.290 -3.228 6.204 1.00 76.62 303 THR A C 1
ATOM 2443 O O . THR A 1 303 ? -4.965 -2.208 6.049 1.00 76.62 303 THR A O 1
ATOM 2446 N N . ILE A 1 304 ? -4.859 -4.425 6.347 1.00 72.19 304 ILE A N 1
ATOM 2447 C CA . ILE A 1 304 ? -6.309 -4.598 6.432 1.00 72.19 304 ILE A CA 1
ATOM 2448 C C . ILE A 1 304 ? -6.728 -4.352 7.882 1.00 72.19 304 ILE A C 1
ATOM 2450 O O . ILE A 1 304 ? -6.425 -5.142 8.775 1.00 72.19 304 ILE A O 1
ATOM 2454 N N . VAL A 1 305 ? -7.446 -3.254 8.121 1.00 67.25 305 VAL A N 1
ATOM 2455 C CA . VAL A 1 305 ? -8.023 -2.960 9.437 1.00 67.25 305 VAL A CA 1
ATOM 2456 C C . VAL A 1 305 ? -9.290 -3.795 9.620 1.00 67.25 305 VAL A C 1
ATOM 2458 O O . VAL A 1 305 ? -10.371 -3.421 9.159 1.00 67.25 305 VAL A O 1
ATOM 2461 N N . VAL A 1 306 ? -9.161 -4.935 10.300 1.00 61.62 306 VAL A N 1
ATOM 2462 C CA . VAL A 1 306 ? -10.306 -5.760 10.707 1.00 61.62 306 VAL A CA 1
ATOM 2463 C C . VAL A 1 306 ? -10.909 -5.173 11.979 1.00 61.62 306 VAL A C 1
ATOM 2465 O O . VAL A 1 306 ? -10.226 -4.943 12.973 1.00 61.62 306 VAL A O 1
ATOM 2468 N N . ARG A 1 307 ? -12.207 -4.887 11.927 1.00 57.16 307 ARG A N 1
ATOM 2469 C CA . ARG A 1 307 ? -12.953 -4.251 13.012 1.00 57.16 307 ARG A CA 1
ATOM 2470 C C . ARG A 1 307 ? -13.715 -5.319 13.784 1.00 57.16 307 ARG A C 1
ATOM 2472 O O . ARG A 1 307 ? -14.723 -5.815 13.290 1.00 57.16 307 ARG A O 1
ATOM 2479 N N . GLU A 1 308 ? -13.242 -5.668 14.975 1.00 60.69 308 GLU A N 1
ATOM 2480 C CA . GLU A 1 308 ? -13.915 -6.630 15.854 1.00 60.69 308 GLU A CA 1
ATOM 2481 C C . GLU A 1 308 ? -14.678 -5.922 16.977 1.00 60.69 308 GLU A C 1
ATOM 2483 O O . GLU A 1 308 ? -14.195 -4.961 17.576 1.00 60.69 308 GLU A O 1
ATOM 2488 N N . ARG A 1 309 ? -15.887 -6.407 17.268 1.00 67.00 309 ARG A N 1
ATOM 2489 C CA . ARG A 1 309 ? -16.724 -5.890 18.356 1.00 67.00 309 ARG A CA 1
ATOM 2490 C C . ARG A 1 309 ? -16.283 -6.493 19.685 1.00 67.00 309 ARG A C 1
ATOM 2492 O O . ARG A 1 309 ? -16.173 -7.713 19.802 1.00 67.00 309 ARG A O 1
ATOM 2499 N N . GLN A 1 310 ? -16.082 -5.648 20.691 1.00 69.00 310 GLN A N 1
ATOM 2500 C CA . GLN A 1 310 ? -15.845 -6.093 22.063 1.00 69.00 310 GLN A CA 1
ATOM 2501 C C . GLN A 1 310 ? -17.167 -6.226 22.815 1.00 69.00 310 GLN A C 1
ATOM 2503 O O . GLN A 1 310 ? -18.061 -5.400 22.660 1.00 69.00 310 GLN A O 1
ATOM 2508 N N . TYR A 1 311 ? -17.278 -7.258 23.649 1.00 81.00 311 TYR A N 1
ATOM 2509 C CA . TYR A 1 311 ? -18.492 -7.541 24.405 1.00 81.00 311 TYR A CA 1
ATOM 2510 C C . TYR A 1 311 ? -18.193 -7.902 25.860 1.00 81.00 311 TYR A C 1
ATOM 2512 O O . TYR A 1 311 ? -17.086 -8.339 26.186 1.00 81.00 311 TYR A O 1
ATOM 2520 N N . ILE A 1 312 ? -19.212 -7.816 26.722 1.00 84.75 312 ILE A N 1
ATOM 2521 C CA . ILE A 1 312 ? -19.118 -8.287 28.111 1.00 84.75 312 ILE A CA 1
ATOM 2522 C C . ILE A 1 312 ? -18.832 -9.799 28.130 1.00 84.75 312 ILE A C 1
ATOM 2524 O O . ILE A 1 312 ? -19.443 -10.572 27.386 1.00 84.75 312 ILE A O 1
ATOM 2528 N N . SER A 1 313 ? -17.938 -10.266 28.998 1.00 88.19 313 SER A N 1
ATOM 2529 C CA . SER A 1 313 ? -17.676 -11.699 29.167 1.00 88.19 313 SER A CA 1
ATOM 2530 C C . SER A 1 313 ? -18.961 -12.457 29.522 1.00 88.19 313 SER A C 1
ATOM 2532 O O . SER A 1 313 ? -19.687 -12.098 30.449 1.00 88.19 313 SER A O 1
ATOM 2534 N N . PHE A 1 314 ? -19.229 -13.545 28.797 1.00 88.25 314 PHE A N 1
ATOM 2535 C CA . PHE A 1 314 ? -20.441 -14.351 28.967 1.00 88.25 314 PHE A CA 1
ATOM 2536 C C . PHE A 1 314 ? -20.561 -14.939 30.382 1.00 88.25 314 PHE A C 1
ATOM 2538 O O . PHE A 1 314 ? -21.649 -14.993 30.951 1.00 88.25 314 PHE A O 1
ATOM 2545 N N . VAL A 1 315 ? -19.427 -15.312 30.984 1.00 91.00 315 VAL A N 1
ATOM 2546 C CA . VAL A 1 315 ? -19.365 -15.819 32.364 1.00 91.00 315 VAL A CA 1
ATOM 2547 C C . VAL A 1 315 ? -19.815 -14.747 33.359 1.00 91.00 315 VAL A C 1
ATOM 2549 O O . VAL A 1 315 ? -20.594 -15.026 34.269 1.00 91.00 315 VAL A O 1
ATOM 2552 N N . LEU A 1 316 ? -19.352 -13.512 33.155 1.00 90.38 316 LEU A N 1
ATOM 2553 C CA . LEU A 1 316 ? -19.693 -12.357 33.983 1.00 90.38 316 LEU A CA 1
ATOM 2554 C C . LEU A 1 316 ? -21.182 -12.020 33.885 1.00 90.38 316 LEU A C 1
ATOM 2556 O O . LEU A 1 316 ? -21.841 -11.852 34.910 1.00 90.38 316 LE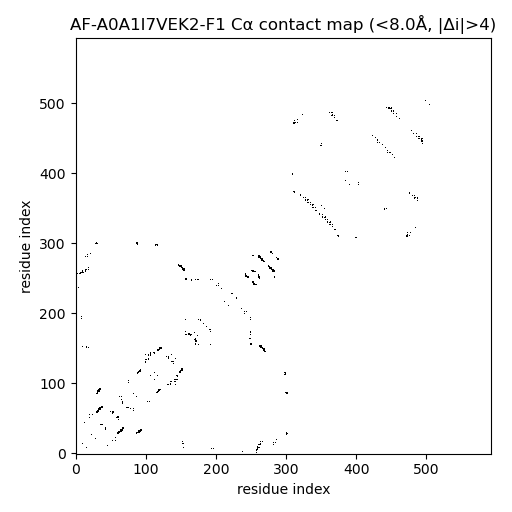U A O 1
ATOM 2560 N N . LEU A 1 317 ? -21.711 -11.999 32.659 1.00 90.06 317 LEU A N 1
ATOM 2561 C CA . LEU A 1 317 ? -23.121 -11.738 32.393 1.00 90.06 317 LEU A CA 1
ATOM 2562 C C . LEU A 1 317 ? -24.029 -12.748 33.106 1.00 90.06 317 LEU A C 1
ATOM 2564 O O . LEU A 1 317 ? -24.981 -12.349 33.779 1.00 90.06 317 LEU A O 1
ATOM 2568 N N . ILE A 1 318 ? -23.726 -14.047 33.000 1.00 91.62 318 ILE A N 1
ATOM 2569 C CA . ILE A 1 318 ? -24.509 -15.100 33.661 1.00 91.62 318 ILE A CA 1
ATOM 2570 C C . ILE A 1 318 ? -24.472 -14.928 35.178 1.00 91.62 318 ILE A C 1
ATOM 2572 O O . ILE A 1 318 ? -25.520 -14.956 35.823 1.00 91.62 318 ILE A O 1
ATOM 2576 N N . LEU A 1 319 ? -23.284 -14.741 35.756 1.00 94.69 319 LEU A N 1
ATOM 2577 C CA . LEU A 1 319 ? -23.119 -14.667 37.206 1.00 94.69 319 LEU A CA 1
ATOM 2578 C C . LEU A 1 319 ? -23.870 -13.470 37.808 1.00 94.69 319 LEU A C 1
ATOM 2580 O O . LEU A 1 319 ? -24.587 -13.627 38.798 1.00 94.69 319 LEU A O 1
ATOM 2584 N N . LEU A 1 320 ? -23.751 -12.291 37.194 1.00 93.81 320 LEU A N 1
ATOM 2585 C CA . LEU A 1 320 ? -24.433 -11.079 37.656 1.00 93.81 320 LEU A CA 1
ATOM 2586 C C . LEU A 1 320 ? -25.947 -11.152 37.435 1.00 93.81 320 LEU A C 1
ATOM 2588 O O . LEU A 1 320 ? -26.709 -10.754 38.317 1.00 93.81 320 LEU A O 1
ATOM 2592 N N . SER A 1 321 ? -26.391 -11.729 36.315 1.00 93.44 321 SER A N 1
ATOM 2593 C CA . SER A 1 321 ? -27.818 -11.940 36.045 1.00 93.44 321 SER A CA 1
ATOM 2594 C C . SER A 1 321 ? -28.444 -12.902 37.053 1.00 93.44 321 SER A C 1
ATOM 2596 O O . SER A 1 321 ? -29.510 -12.613 37.593 1.00 93.44 321 SER A O 1
ATOM 2598 N N . LEU A 1 322 ? -27.770 -14.008 37.388 1.00 95.25 322 LEU A N 1
ATOM 2599 C CA . LEU A 1 322 ? -28.231 -14.935 38.426 1.00 95.25 322 LEU A CA 1
ATOM 2600 C C . LEU A 1 322 ? -28.368 -14.228 39.778 1.00 95.25 322 LEU A C 1
ATOM 2602 O O . LEU A 1 322 ? -29.410 -14.335 40.426 1.00 95.25 322 LEU A O 1
ATOM 2606 N N . LEU A 1 323 ? -27.369 -13.439 40.178 1.00 95.00 323 LEU A N 1
ATOM 2607 C CA . LEU A 1 323 ? -27.423 -12.685 41.430 1.00 95.00 323 LEU A CA 1
ATOM 2608 C C . LEU A 1 323 ? -28.584 -11.672 41.450 1.00 95.00 323 LEU A C 1
ATOM 2610 O O . LEU A 1 323 ? -29.299 -11.574 42.449 1.00 95.00 323 LEU A O 1
ATOM 2614 N N . ALA A 1 324 ? -28.827 -10.977 40.335 1.00 95.25 324 ALA A N 1
ATOM 2615 C CA . ALA A 1 324 ? -29.959 -10.065 40.190 1.00 95.25 324 ALA A CA 1
ATOM 2616 C C . ALA A 1 324 ? -31.312 -10.797 40.271 1.00 95.25 324 ALA A C 1
ATOM 2618 O O . ALA A 1 324 ? -32.214 -10.330 40.967 1.00 95.25 324 ALA A O 1
ATOM 2619 N N . THR A 1 325 ? -31.457 -11.973 39.645 1.00 95.19 325 THR A N 1
ATOM 2620 C CA . THR A 1 325 ? -32.699 -12.772 39.732 1.00 95.19 325 THR A CA 1
ATOM 2621 C C . THR A 1 325 ? -32.996 -13.261 41.149 1.00 95.19 325 THR A C 1
ATOM 2623 O O . THR A 1 325 ? -34.153 -13.238 41.573 1.00 95.19 325 THR A O 1
ATOM 2626 N N . ILE A 1 326 ? -31.966 -13.629 41.921 1.00 96.06 326 ILE A N 1
ATOM 2627 C CA . ILE A 1 326 ? -32.112 -13.957 43.346 1.00 96.06 326 ILE A CA 1
ATOM 2628 C C . ILE A 1 326 ? -32.616 -12.727 44.115 1.00 96.06 326 ILE A C 1
ATOM 2630 O O . ILE A 1 326 ? -33.547 -12.841 44.914 1.00 96.06 326 ILE A O 1
ATOM 2634 N N . GLY A 1 327 ? -32.066 -11.541 43.832 1.00 95.12 327 GLY A N 1
ATOM 2635 C CA . GLY A 1 327 ? -32.536 -10.271 44.396 1.00 95.12 327 GLY A CA 1
ATOM 2636 C C . GLY A 1 327 ? -34.015 -9.991 44.103 1.00 95.12 327 GLY A C 1
ATOM 2637 O O . GLY A 1 327 ? -34.774 -9.666 45.020 1.00 95.12 327 GLY A O 1
ATOM 2638 N N . VAL A 1 328 ? -34.459 -10.201 42.857 1.00 96.31 328 VAL A N 1
ATOM 2639 C CA . VAL A 1 328 ? -35.878 -10.078 42.468 1.00 96.31 328 VAL A CA 1
ATOM 2640 C C . VAL A 1 328 ? -36.754 -11.048 43.260 1.00 96.31 328 VAL A C 1
ATOM 2642 O O . VAL A 1 328 ? -37.782 -10.636 43.795 1.00 96.31 328 VAL A O 1
ATOM 2645 N N . ALA A 1 329 ? -36.352 -12.316 43.385 1.00 95.88 329 ALA A N 1
ATOM 2646 C CA . ALA A 1 329 ? -37.119 -13.317 44.125 1.00 95.88 329 ALA A CA 1
ATOM 2647 C C . ALA A 1 329 ? -37.294 -12.932 45.607 1.00 95.88 329 ALA A C 1
ATOM 2649 O O . ALA A 1 329 ? -38.400 -13.022 46.147 1.00 95.88 329 ALA A O 1
ATOM 2650 N N . VAL A 1 330 ? -36.231 -12.430 46.247 1.00 93.44 330 VAL A N 1
ATOM 2651 C CA . VAL A 1 330 ? -36.276 -11.930 47.632 1.00 93.44 330 VAL A CA 1
ATOM 2652 C C . VAL A 1 330 ? -37.185 -10.701 47.756 1.00 93.44 330 VAL A C 1
ATOM 2654 O O . VAL A 1 330 ? -37.988 -10.617 48.688 1.00 93.44 330 VAL A O 1
ATOM 2657 N N . ALA A 1 331 ? -37.121 -9.763 46.808 1.00 94.19 331 ALA A N 1
ATOM 2658 C CA . ALA A 1 331 ? -37.983 -8.582 46.800 1.00 94.19 331 ALA A CA 1
ATOM 2659 C C . ALA A 1 331 ? -39.470 -8.955 46.644 1.00 94.19 331 ALA A C 1
ATOM 2661 O O . ALA A 1 331 ? -40.315 -8.462 47.393 1.00 94.19 331 ALA A O 1
ATOM 2662 N N . VAL A 1 332 ? -39.796 -9.878 45.733 1.00 94.50 332 VAL A N 1
ATOM 2663 C CA . VAL A 1 332 ? -41.164 -10.395 45.545 1.00 94.50 332 VAL A CA 1
ATOM 2664 C C . VAL A 1 332 ? -41.665 -11.102 46.805 1.00 94.50 332 VAL A C 1
ATOM 2666 O O . VAL A 1 332 ? -42.809 -10.897 47.208 1.00 94.50 332 VAL A O 1
ATOM 2669 N N . PHE A 1 333 ? -40.814 -11.876 47.481 1.00 92.44 333 PHE A N 1
ATOM 2670 C CA . PHE A 1 333 ? -41.161 -12.495 48.760 1.00 92.44 333 PHE A CA 1
ATOM 2671 C C . PHE A 1 333 ? -41.539 -11.452 49.825 1.00 92.44 333 PHE A C 1
ATOM 2673 O O . PHE A 1 333 ? -42.592 -11.571 50.461 1.00 92.44 333 PHE A O 1
ATOM 2680 N N . PHE A 1 334 ? -40.744 -10.386 49.980 1.00 90.75 334 PHE A N 1
ATOM 2681 C CA . PHE A 1 334 ? -41.086 -9.293 50.896 1.00 90.75 334 PHE A CA 1
ATOM 2682 C C . PHE A 1 334 ? -42.364 -8.554 50.485 1.00 90.75 334 PHE A C 1
ATOM 2684 O O . PHE A 1 334 ? -43.146 -8.180 51.361 1.00 90.75 334 PHE A O 1
ATOM 2691 N N . LEU A 1 335 ? -42.624 -8.397 49.183 1.00 91.31 335 LEU A N 1
ATOM 2692 C CA . LEU A 1 335 ? -43.861 -7.794 48.680 1.00 91.31 335 LEU A CA 1
ATOM 2693 C C . LEU A 1 335 ? -45.087 -8.618 49.082 1.00 91.31 335 LEU A C 1
ATOM 2695 O O . LEU A 1 335 ? -46.050 -8.072 49.620 1.00 91.31 335 LEU A O 1
ATOM 2699 N N . ILE A 1 336 ? -45.031 -9.938 48.875 1.00 90.56 336 ILE A N 1
ATOM 2700 C CA . ILE A 1 336 ? -46.112 -10.863 49.234 1.00 90.56 336 ILE A CA 1
ATOM 2701 C C . ILE A 1 336 ? -46.412 -10.769 50.732 1.00 90.56 336 ILE A C 1
ATOM 2703 O O . ILE A 1 336 ? -47.575 -10.649 51.120 1.00 90.56 336 ILE A O 1
ATOM 2707 N N . ILE A 1 337 ? -45.381 -10.770 51.582 1.00 86.69 337 ILE A N 1
ATOM 2708 C CA . ILE A 1 337 ? -45.550 -10.640 53.036 1.00 86.69 337 ILE A CA 1
ATOM 2709 C C . ILE A 1 337 ? -46.156 -9.284 53.403 1.00 86.69 337 ILE A C 1
ATOM 2711 O O . ILE A 1 337 ? -47.098 -9.236 54.199 1.00 86.69 337 ILE A O 1
ATOM 2715 N N . ASN A 1 338 ? -45.652 -8.191 52.827 1.00 87.25 338 ASN A N 1
ATOM 2716 C CA . ASN A 1 338 ? -46.127 -6.845 53.141 1.00 87.25 338 ASN A CA 1
ATOM 2717 C C . ASN A 1 338 ? -47.611 -6.668 52.776 1.00 87.25 338 ASN A C 1
ATOM 2719 O O . ASN A 1 338 ? -48.373 -6.099 53.556 1.00 87.25 338 ASN A O 1
ATOM 2723 N N . ILE A 1 339 ? -48.046 -7.235 51.645 1.00 87.88 339 ILE A N 1
ATOM 2724 C CA . ILE A 1 339 ? -49.456 -7.246 51.228 1.00 87.88 339 ILE A CA 1
ATOM 2725 C C . ILE A 1 339 ? -50.288 -8.173 52.128 1.00 87.88 339 ILE A C 1
ATOM 2727 O O . ILE A 1 339 ? -51.359 -7.786 52.600 1.00 87.88 339 ILE A O 1
ATOM 2731 N N . ARG A 1 340 ? -49.805 -9.388 52.424 1.00 87.50 340 ARG A N 1
ATOM 2732 C CA . ARG A 1 340 ? -50.535 -10.390 53.225 1.00 87.50 340 ARG A CA 1
ATOM 2733 C C . ARG A 1 340 ? -50.828 -9.908 54.645 1.00 87.50 340 ARG A C 1
ATOM 2735 O O . ARG A 1 340 ? -51.921 -10.156 55.156 1.00 87.50 340 ARG A O 1
ATOM 2742 N N . TYR A 1 341 ? -49.864 -9.234 55.269 1.00 82.69 341 TYR A N 1
ATOM 2743 C CA . TYR A 1 341 ? -49.939 -8.758 56.651 1.00 82.69 341 TYR A CA 1
ATOM 2744 C C . TYR A 1 341 ? -50.195 -7.244 56.754 1.00 82.69 341 TYR A C 1
ATOM 2746 O O . TYR A 1 341 ? -49.992 -6.661 57.818 1.00 82.69 341 TYR A O 1
ATOM 2754 N N . GLN A 1 342 ? -50.707 -6.604 55.696 1.00 82.50 342 GLN A N 1
ATOM 2755 C CA . GLN A 1 342 ? -50.961 -5.153 55.643 1.00 82.50 342 GLN A CA 1
ATOM 2756 C C . GLN A 1 342 ? -51.822 -4.606 56.798 1.00 82.50 342 GLN A C 1
ATOM 2758 O O . GLN A 1 342 ? -51.659 -3.463 57.221 1.00 82.50 342 GLN A O 1
ATOM 2763 N N . ASN A 1 343 ? -52.717 -5.435 57.347 1.00 77.69 343 ASN A N 1
ATOM 2764 C CA . ASN A 1 343 ? -53.603 -5.067 58.455 1.00 77.69 343 ASN A CA 1
ATOM 2765 C C . ASN A 1 343 ? -52.959 -5.241 59.844 1.00 77.69 343 ASN A C 1
ATOM 2767 O O . ASN A 1 343 ? -53.545 -4.829 60.845 1.00 77.69 343 ASN A O 1
ATOM 2771 N N . HIS A 1 344 ? -51.766 -5.837 59.932 1.00 78.25 344 HIS A N 1
ATOM 2772 C CA . HIS A 1 344 ? -51.054 -6.023 61.193 1.00 78.25 344 HIS A CA 1
ATOM 2773 C C . HIS A 1 344 ? -50.561 -4.675 61.740 1.00 78.25 344 HIS A C 1
ATOM 2775 O O . HIS A 1 344 ? -50.019 -3.858 60.994 1.00 78.25 344 HIS A O 1
ATOM 2781 N N . ARG A 1 345 ? -50.706 -4.438 63.054 1.00 73.00 345 ARG A N 1
ATOM 2782 C CA . ARG A 1 345 ? -50.444 -3.134 63.704 1.00 73.00 345 ARG A CA 1
ATOM 2783 C C . ARG A 1 345 ? -49.068 -2.550 63.360 1.00 73.00 345 ARG A C 1
ATOM 2785 O O . ARG A 1 345 ? -48.979 -1.359 63.082 1.00 73.00 345 ARG A O 1
ATOM 2792 N N . TYR A 1 346 ? -48.030 -3.385 63.338 1.00 70.75 346 TYR A N 1
ATOM 2793 C CA . TYR A 1 346 ? -46.662 -2.963 63.016 1.00 70.75 346 TYR A CA 1
ATOM 2794 C C . TYR A 1 346 ? -46.486 -2.560 61.542 1.00 70.75 346 TYR A C 1
ATOM 2796 O O . TYR A 1 346 ? -45.881 -1.529 61.269 1.00 70.75 346 TYR A O 1
ATOM 2804 N N . ILE A 1 347 ? -47.069 -3.304 60.592 1.00 73.50 347 ILE A N 1
ATOM 2805 C CA . ILE A 1 347 ? -47.000 -2.951 59.162 1.00 73.50 347 ILE A CA 1
ATOM 2806 C C . ILE A 1 347 ? -47.845 -1.704 58.877 1.00 73.50 347 ILE A C 1
ATOM 2808 O O . ILE A 1 347 ? -47.392 -0.798 58.178 1.00 73.50 347 ILE A O 1
ATOM 2812 N N . LYS A 1 348 ? -49.028 -1.597 59.489 1.00 77.69 348 LYS A N 1
ATOM 2813 C CA . LYS A 1 348 ? -49.929 -0.450 59.328 1.00 77.69 348 LYS A CA 1
ATOM 2814 C C . LYS A 1 348 ? -49.331 0.864 59.852 1.00 77.69 348 LYS A C 1
ATOM 2816 O O . LYS A 1 348 ? -49.509 1.894 59.211 1.00 77.69 348 LYS A O 1
ATOM 2821 N N . MET A 1 349 ? -48.595 0.833 60.971 1.00 71.50 349 MET A N 1
ATOM 2822 C CA . MET A 1 349 ? -47.878 2.006 61.508 1.00 71.50 349 MET A CA 1
ATOM 2823 C C . MET A 1 349 ? -46.757 2.496 60.580 1.00 71.50 349 MET A C 1
ATOM 2825 O O . MET A 1 349 ? -46.453 3.683 60.564 1.00 71.50 349 MET A O 1
ATOM 2829 N N . SER A 1 350 ? -46.197 1.602 59.762 1.00 73.50 350 SER A N 1
ATOM 2830 C CA . SER A 1 350 ? -45.096 1.896 58.841 1.00 73.50 350 SER A CA 1
ATOM 2831 C C . SER A 1 350 ? -45.494 2.360 57.436 1.00 73.50 350 SER A C 1
ATOM 2833 O O . SER A 1 350 ? -44.645 2.394 56.549 1.00 73.50 350 SER A O 1
ATOM 2835 N N . SER A 1 351 ? -46.772 2.679 57.210 1.00 82.12 351 SER A N 1
ATOM 2836 C CA . SER A 1 351 ? -47.339 3.001 55.892 1.00 82.12 351 SER A CA 1
ATOM 2837 C C . SER A 1 351 ? -47.106 1.902 54.830 1.00 82.12 351 SER A C 1
ATOM 2839 O O . SER A 1 351 ? -46.126 1.933 54.077 1.00 82.12 351 SER A O 1
ATOM 2841 N N . PRO A 1 352 ? -48.011 0.911 54.714 1.00 80.56 352 PRO A N 1
ATOM 2842 C CA . PRO A 1 352 ? -47.831 -0.238 53.819 1.00 80.56 352 PRO A CA 1
ATOM 2843 C C . PRO A 1 352 ? -47.688 0.148 52.338 1.00 80.56 352 PRO A C 1
ATOM 2845 O O . PRO A 1 352 ? -46.909 -0.481 51.623 1.00 80.56 352 PRO A O 1
ATOM 2848 N N . ASN A 1 353 ? -48.363 1.212 51.891 1.00 86.88 353 ASN A N 1
ATOM 2849 C CA . ASN A 1 353 ? -48.306 1.676 50.501 1.00 86.88 353 ASN A CA 1
ATOM 2850 C C . ASN A 1 353 ? -46.927 2.243 50.127 1.00 86.88 353 ASN A C 1
ATOM 2852 O O . ASN A 1 353 ? -46.432 1.972 49.036 1.00 86.88 353 ASN A O 1
ATOM 2856 N N . MET A 1 354 ? -46.275 2.971 51.040 1.00 86.62 354 MET A N 1
ATOM 2857 C CA . MET A 1 354 ? -44.920 3.488 50.811 1.00 86.62 354 MET A CA 1
ATOM 2858 C C . MET A 1 354 ? -43.897 2.349 50.751 1.00 86.62 354 MET A C 1
ATOM 2860 O O . MET A 1 354 ? -43.020 2.347 49.893 1.00 86.62 354 MET A O 1
ATOM 2864 N N . ASN A 1 355 ? -44.053 1.333 51.604 1.00 88.06 355 ASN A N 1
ATOM 2865 C CA . ASN A 1 355 ? -43.202 0.142 51.577 1.00 88.06 355 ASN A CA 1
ATOM 2866 C C . ASN A 1 355 ? -43.371 -0.661 50.273 1.00 88.06 355 ASN A C 1
ATOM 2868 O O . ASN A 1 355 ? -42.375 -1.114 49.714 1.00 88.06 355 ASN A O 1
ATOM 2872 N N . ASN A 1 356 ? -44.594 -0.783 49.740 1.00 90.88 356 ASN A N 1
ATOM 2873 C CA . ASN A 1 356 ? -44.829 -1.410 48.432 1.00 90.88 356 ASN A CA 1
ATOM 2874 C C . ASN A 1 356 ? -44.110 -0.661 47.298 1.00 90.88 356 ASN A C 1
ATOM 2876 O O . ASN A 1 356 ? -43.522 -1.302 46.430 1.00 90.88 356 ASN A O 1
ATOM 2880 N N . LEU A 1 357 ? -44.109 0.677 47.326 1.00 91.56 357 LEU A N 1
ATOM 2881 C CA . LEU A 1 357 ? -43.403 1.495 46.336 1.00 91.56 357 LEU A CA 1
ATOM 2882 C C . LEU A 1 357 ? -41.879 1.282 46.389 1.00 91.56 357 LEU A C 1
ATOM 2884 O O . LEU A 1 357 ? -41.243 1.163 45.344 1.00 91.56 357 LEU A O 1
ATOM 2888 N N . ILE A 1 358 ? -41.299 1.174 47.590 1.00 91.44 358 ILE A N 1
ATOM 2889 C CA . ILE A 1 358 ? -39.865 0.885 47.774 1.00 91.44 358 ILE A CA 1
ATOM 2890 C C . ILE A 1 358 ? -39.504 -0.489 47.190 1.00 91.44 358 ILE A C 1
ATOM 2892 O O . ILE A 1 358 ? -38.495 -0.623 46.492 1.00 91.44 358 ILE A O 1
ATOM 2896 N N . ILE A 1 359 ? -40.332 -1.510 47.435 1.00 92.75 359 ILE A N 1
ATOM 2897 C CA . ILE A 1 359 ? -40.090 -2.859 46.905 1.00 92.75 359 ILE A CA 1
ATOM 2898 C C . ILE A 1 359 ? -40.232 -2.881 45.380 1.00 92.75 359 ILE A C 1
ATOM 2900 O O . ILE A 1 359 ? -39.380 -3.452 44.704 1.00 92.75 359 ILE A O 1
ATOM 2904 N N . ALA A 1 360 ? -41.257 -2.225 44.829 1.00 93.44 360 ALA A N 1
ATOM 2905 C CA . ALA A 1 360 ? -41.430 -2.108 43.383 1.00 93.44 360 ALA A CA 1
ATOM 2906 C C . ALA A 1 360 ? -40.218 -1.429 42.722 1.00 93.44 360 ALA A C 1
ATOM 2908 O O . ALA A 1 360 ? -39.693 -1.940 41.735 1.00 93.44 360 ALA A O 1
ATOM 2909 N N . GLY A 1 361 ? -39.707 -0.343 43.315 1.00 93.12 361 GLY A N 1
ATOM 2910 C CA . GLY A 1 361 ? -38.469 0.299 42.868 1.00 93.12 361 GLY A CA 1
ATOM 2911 C C . GLY A 1 361 ? -37.263 -0.644 42.911 1.00 93.12 361 GLY A C 1
ATOM 2912 O O . GLY A 1 361 ? -36.498 -0.699 41.952 1.00 93.12 361 GLY A O 1
ATOM 2913 N N . SER A 1 362 ? -37.147 -1.446 43.974 1.00 93.62 362 SER A N 1
ATOM 2914 C CA . SER A 1 362 ? -36.065 -2.429 44.133 1.00 93.62 362 SER A CA 1
ATOM 2915 C C . SER A 1 362 ? -36.115 -3.530 43.061 1.00 93.62 362 SER A C 1
ATOM 2917 O O . SER A 1 362 ? -35.083 -3.913 42.511 1.00 93.62 362 SER A O 1
ATOM 2919 N N . ILE A 1 363 ? -37.315 -4.008 42.707 1.00 95.25 363 ILE A N 1
ATOM 2920 C CA . ILE A 1 363 ? -37.514 -4.973 41.613 1.00 95.25 363 ILE A CA 1
ATOM 2921 C C . ILE A 1 363 ? -37.042 -4.371 40.283 1.00 95.25 363 ILE A C 1
ATOM 2923 O O . ILE A 1 363 ? -36.258 -5.004 39.575 1.00 95.25 363 ILE A O 1
ATOM 2927 N N . CYS A 1 364 ? -37.448 -3.137 39.968 1.00 93.75 364 CYS A N 1
ATOM 2928 C CA . CYS A 1 364 ? -37.023 -2.454 38.745 1.00 93.75 364 CYS A CA 1
ATOM 2929 C C . CYS A 1 364 ? -35.496 -2.286 38.673 1.00 93.75 364 CYS A C 1
ATOM 2931 O O . CYS A 1 364 ? -34.911 -2.513 37.617 1.00 93.75 364 CYS A O 1
ATOM 2933 N N . THR A 1 365 ? -34.836 -1.956 39.788 1.00 93.25 365 THR A N 1
ATOM 2934 C CA . THR A 1 365 ? -33.370 -1.813 39.830 1.00 93.25 365 THR A CA 1
ATOM 2935 C C . THR A 1 365 ? -32.612 -3.134 39.683 1.00 93.25 365 THR A C 1
ATOM 2937 O O . THR A 1 365 ? -31.507 -3.144 39.152 1.00 93.25 365 THR A O 1
ATOM 2940 N N . TYR A 1 366 ? -33.175 -4.269 40.113 1.00 95.12 366 TYR A N 1
ATOM 2941 C CA . TYR A 1 366 ? -32.559 -5.567 39.816 1.00 95.12 366 TYR A CA 1
ATOM 2942 C C . TYR A 1 366 ? -32.737 -5.952 38.348 1.00 95.12 366 TYR A C 1
ATOM 2944 O O . TYR A 1 366 ? -31.803 -6.456 37.728 1.00 95.12 366 TYR A O 1
ATOM 2952 N N . ILE A 1 367 ? -33.910 -5.678 37.769 1.00 93.12 367 ILE A N 1
ATOM 2953 C CA . ILE A 1 367 ? -34.161 -5.916 36.342 1.00 93.12 367 ILE A CA 1
ATOM 2954 C C . ILE A 1 367 ? -33.220 -5.060 35.481 1.00 93.12 367 ILE A C 1
ATOM 2956 O O . ILE A 1 367 ? -32.702 -5.558 34.483 1.00 93.12 367 ILE A O 1
ATOM 2960 N N . SER A 1 368 ? -32.916 -3.818 35.879 1.00 91.38 368 SER A N 1
ATOM 2961 C CA . SER A 1 368 ? -31.991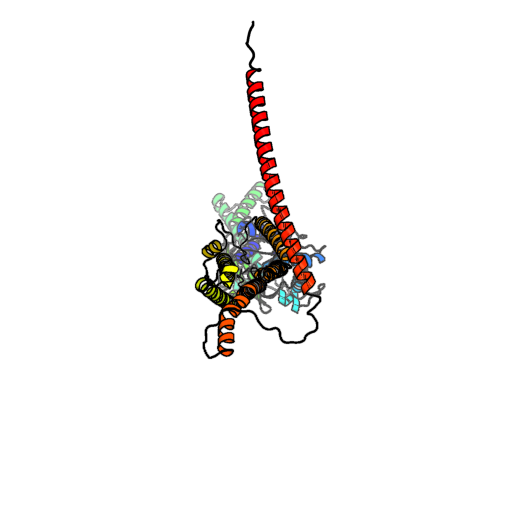 -2.971 35.116 1.00 91.38 368 SER A CA 1
ATOM 2962 C C . SER A 1 368 ? -30.574 -3.545 35.023 1.00 91.38 368 SER A C 1
ATOM 2964 O O . SER A 1 368 ? -29.922 -3.331 34.012 1.00 91.38 368 SER A O 1
ATOM 2966 N N . VAL A 1 369 ? -30.099 -4.312 36.014 1.00 92.12 369 VAL A N 1
ATOM 2967 C CA . VAL A 1 369 ? -28.785 -4.988 35.938 1.00 92.12 369 VAL A CA 1
ATOM 2968 C C . VAL A 1 369 ? -28.751 -6.014 34.803 1.00 92.12 369 VAL A C 1
ATOM 2970 O O . VAL A 1 369 ? -27.767 -6.093 34.074 1.00 92.12 369 VAL A O 1
ATOM 2973 N N . ILE A 1 370 ? -29.845 -6.758 34.617 1.00 90.69 370 ILE A N 1
ATOM 2974 C CA . ILE A 1 370 ? -29.982 -7.721 33.516 1.00 90.69 370 ILE A CA 1
ATOM 2975 C C . ILE A 1 370 ? -30.060 -6.972 32.180 1.00 90.69 370 ILE A C 1
ATOM 2977 O O . ILE A 1 370 ? -29.403 -7.359 31.217 1.00 90.69 370 ILE A O 1
ATOM 2981 N N . LEU A 1 371 ? -30.820 -5.871 32.131 1.00 86.06 371 LEU A N 1
ATOM 2982 C CA . LEU A 1 371 ? -30.960 -5.058 30.921 1.00 86.06 371 LEU A CA 1
ATOM 2983 C C . LEU A 1 371 ? -29.637 -4.427 30.467 1.00 86.06 371 LEU A C 1
ATOM 2985 O O . LEU A 1 371 ? -29.347 -4.437 29.277 1.00 86.06 371 LEU A O 1
ATOM 2989 N N . LEU A 1 372 ? -28.809 -3.958 31.405 1.00 84.38 372 LEU A N 1
ATOM 2990 C CA . LEU A 1 372 ? -27.479 -3.397 31.131 1.00 84.38 372 LEU A CA 1
ATOM 2991 C C . LEU A 1 372 ? -26.468 -4.422 30.590 1.00 84.38 372 LEU A C 1
ATOM 2993 O O . LEU A 1 372 ? -25.381 -4.033 30.173 1.00 84.38 372 LEU A O 1
ATOM 2997 N N . GLY A 1 373 ? -26.780 -5.718 30.651 1.00 82.06 373 GLY A N 1
ATOM 2998 C CA . GLY A 1 373 ? -25.937 -6.792 30.128 1.00 82.06 373 GLY A CA 1
ATOM 2999 C C . GLY A 1 373 ? -26.339 -7.297 28.737 1.00 82.06 373 GLY A C 1
ATOM 3000 O O . GLY A 1 373 ? -25.634 -8.137 28.171 1.00 82.06 373 GLY A O 1
ATOM 3001 N N . PHE A 1 374 ? -27.468 -6.836 28.185 1.00 80.19 374 PHE A N 1
ATOM 3002 C CA . PHE A 1 374 ? -27.875 -7.195 26.828 1.00 80.19 374 PHE A CA 1
ATOM 3003 C C . PHE A 1 374 ? -27.072 -6.397 25.803 1.00 80.19 374 PHE A C 1
ATOM 3005 O O . PHE A 1 374 ? -27.226 -5.189 25.710 1.00 80.19 374 PHE A O 1
ATOM 3012 N N . ASP A 1 375 ? -26.290 -7.105 24.989 1.00 74.81 375 ASP A N 1
ATOM 3013 C CA . ASP A 1 375 ? -25.579 -6.558 23.829 1.00 74.81 375 ASP A CA 1
ATOM 3014 C C . ASP A 1 375 ? -26.197 -7.060 22.5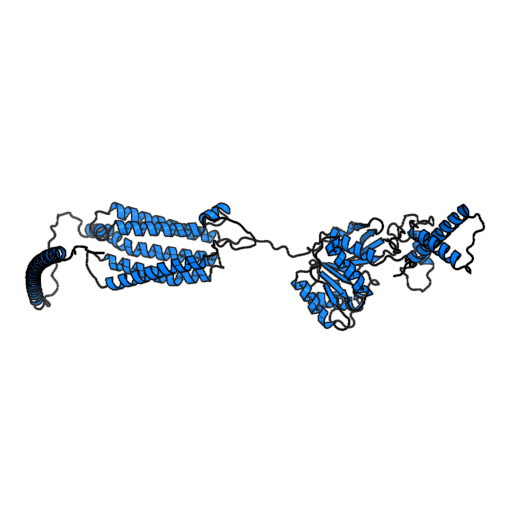10 1.00 74.81 375 ASP A C 1
ATOM 3016 O O . ASP A 1 375 ? -27.028 -7.979 22.485 1.00 74.81 375 ASP A O 1
ATOM 3020 N N . THR A 1 376 ? -25.668 -6.575 21.383 1.00 72.25 376 THR A N 1
ATOM 3021 C CA . THR A 1 376 ? -25.999 -7.020 20.014 1.00 72.25 376 THR A CA 1
ATOM 3022 C C . THR A 1 376 ? -25.716 -8.504 19.706 1.00 72.25 376 THR A C 1
ATOM 3024 O O . THR A 1 376 ? -25.989 -8.981 18.606 1.00 72.25 376 THR A O 1
ATOM 3027 N N . ARG A 1 377 ? -25.200 -9.276 20.675 1.00 72.88 377 ARG A N 1
ATOM 3028 C CA . ARG A 1 377 ? -25.092 -10.748 20.600 1.00 72.88 377 ARG A CA 1
ATOM 3029 C C . ARG A 1 377 ? -26.433 -11.455 20.757 1.00 72.88 377 ARG A C 1
ATOM 3031 O O . ARG A 1 377 ? -26.629 -12.524 20.189 1.00 72.88 377 ARG A O 1
ATOM 3038 N N . PHE A 1 378 ? -27.321 -10.889 21.567 1.00 75.19 378 PHE A N 1
ATOM 3039 C CA . PHE A 1 378 ? -28.622 -11.485 21.884 1.00 75.19 378 PHE A CA 1
ATOM 3040 C C . PHE A 1 378 ? -29.762 -10.813 21.128 1.00 75.19 378 PHE A C 1
ATOM 3042 O O . PHE A 1 378 ? -30.836 -11.388 20.974 1.00 75.19 378 PHE A O 1
ATOM 3049 N N . VAL A 1 379 ? -29.529 -9.583 20.680 1.00 73.56 379 VAL A N 1
ATOM 3050 C CA . VAL A 1 379 ? -30.538 -8.689 20.137 1.00 73.56 379 VAL A CA 1
ATOM 3051 C C . VAL A 1 379 ? -30.017 -8.120 18.817 1.00 73.56 379 VAL A C 1
ATOM 3053 O O . VAL A 1 379 ? -28.834 -7.810 18.709 1.00 73.56 379 VAL A O 1
ATOM 3056 N N . SER A 1 380 ? -30.863 -7.995 17.788 1.00 72.50 380 SER A N 1
ATOM 3057 C CA . SER A 1 380 ? -30.424 -7.376 16.529 1.00 72.50 380 SER A CA 1
ATOM 3058 C C . SER A 1 380 ? -30.004 -5.916 16.766 1.00 72.50 380 SER A C 1
ATOM 3060 O O . SER A 1 380 ? -30.566 -5.275 17.655 1.00 72.50 380 SER A O 1
ATOM 3062 N N . PRO A 1 381 ? -29.066 -5.351 15.983 1.00 68.31 381 PRO A N 1
ATOM 3063 C CA . PRO A 1 381 ? -28.639 -3.958 16.145 1.00 68.31 381 PRO A CA 1
ATOM 3064 C C . PRO A 1 381 ? -29.807 -2.961 16.180 1.00 68.31 381 PRO A C 1
ATOM 3066 O O . PRO A 1 381 ? -29.834 -2.080 17.031 1.00 68.31 381 PRO A O 1
ATOM 3069 N N . ASP A 1 382 ? -30.826 -3.160 15.340 1.00 66.81 382 ASP A N 1
ATOM 3070 C CA . ASP A 1 382 ? -32.010 -2.289 15.300 1.00 66.81 382 ASP A CA 1
ATOM 3071 C C . ASP A 1 382 ? -32.833 -2.366 16.605 1.00 66.81 382 ASP A C 1
ATOM 3073 O O . ASP A 1 382 ? -33.370 -1.371 17.098 1.00 66.81 382 ASP A O 1
ATOM 3077 N N . THR A 1 383 ? -32.889 -3.549 17.220 1.00 69.31 383 THR A N 1
ATOM 3078 C CA . THR A 1 383 ? -33.597 -3.759 18.490 1.00 69.31 383 THR A CA 1
ATOM 3079 C C . THR A 1 383 ? -32.756 -3.286 19.686 1.00 69.31 383 THR A C 1
ATOM 3081 O O . THR A 1 383 ? -33.314 -2.793 20.662 1.00 69.31 383 THR A O 1
ATOM 3084 N N . PHE A 1 384 ? -31.422 -3.360 19.605 1.00 65.88 384 PHE A N 1
ATOM 3085 C CA . PHE A 1 384 ? -30.506 -2.799 20.605 1.00 65.88 384 PHE A CA 1
ATOM 3086 C C . PHE A 1 384 ? -30.615 -1.270 20.655 1.00 65.88 384 PHE A C 1
ATOM 3088 O O . PHE A 1 384 ? -30.784 -0.713 21.734 1.00 65.88 384 PHE A O 1
ATOM 3095 N N . VAL A 1 385 ? -30.662 -0.598 19.498 1.00 63.59 385 VAL A N 1
ATOM 3096 C CA . VAL A 1 385 ? -30.947 0.848 19.422 1.00 63.59 385 VAL A CA 1
ATOM 3097 C C . VAL A 1 385 ? -32.294 1.170 20.069 1.00 63.59 385 VAL A C 1
ATOM 3099 O O . VAL A 1 385 ? -32.378 2.095 20.866 1.00 63.59 385 VAL A O 1
ATOM 3102 N N . THR A 1 386 ? -33.324 0.354 19.828 1.00 64.75 386 THR A N 1
ATOM 3103 C CA . THR A 1 386 ? -34.653 0.539 20.438 1.00 64.75 386 THR A CA 1
ATOM 3104 C C . THR A 1 386 ? -34.643 0.377 21.967 1.00 64.75 386 THR A C 1
ATOM 3106 O O . THR A 1 386 ? -35.341 1.111 22.665 1.00 64.75 386 THR A O 1
ATOM 3109 N N . LEU A 1 387 ? -33.851 -0.562 22.501 1.00 63.00 387 LEU A N 1
ATOM 3110 C CA . LEU A 1 387 ? -33.620 -0.733 23.947 1.00 63.00 387 LEU A CA 1
ATOM 3111 C C . LEU A 1 387 ? -32.845 0.445 24.555 1.00 63.00 387 LEU A C 1
ATOM 3113 O O . LEU A 1 387 ? -33.024 0.756 25.731 1.00 63.00 387 LEU A O 1
ATOM 3117 N N . CYS A 1 388 ? -31.992 1.074 23.750 1.00 57.78 388 CYS A N 1
ATOM 3118 C CA . CYS A 1 388 ? -31.108 2.154 24.140 1.00 57.78 388 CYS A CA 1
ATOM 3119 C C . CYS A 1 388 ? -31.789 3.536 24.090 1.00 57.78 388 CYS A C 1
ATOM 3121 O O . CYS A 1 388 ? -31.732 4.207 25.109 1.00 57.78 388 CYS A O 1
ATOM 3123 N N . TYR A 1 389 ? -32.456 3.945 22.995 1.00 52.66 389 TYR A N 1
ATOM 3124 C CA . TYR A 1 389 ? -33.375 5.104 22.876 1.00 52.66 389 TYR A CA 1
ATOM 3125 C C . TYR A 1 389 ? -34.058 5.163 21.481 1.00 52.66 389 TYR A C 1
ATOM 3127 O O . TYR A 1 389 ? -33.480 4.779 20.469 1.00 52.66 389 TYR A O 1
ATOM 3135 N N . TYR A 1 390 ? -35.274 5.727 21.406 1.00 47.72 390 TYR A N 1
ATOM 3136 C CA . TYR A 1 390 ? -35.978 6.086 20.158 1.00 47.72 390 TYR A CA 1
ATOM 3137 C C . TYR A 1 390 ? -35.423 7.403 19.577 1.00 47.72 390 TYR A C 1
ATOM 3139 O O . TYR A 1 390 ? -35.775 8.470 20.074 1.00 47.72 390 TYR A O 1
ATOM 3147 N N . SER A 1 391 ? -34.554 7.344 18.560 1.00 33.28 391 SER A N 1
ATOM 3148 C CA . SER A 1 391 ? -34.358 8.382 17.524 1.00 33.28 391 SER A CA 1
ATOM 3149 C C . SER A 1 391 ? -33.354 7.909 16.461 1.00 33.28 391 SER A C 1
ATOM 3151 O O . SER A 1 391 ? -32.399 7.204 16.770 1.00 33.28 391 SER A O 1
ATOM 3153 N N . ASP A 1 392 ? -33.601 8.323 15.219 1.00 40.78 392 ASP A N 1
ATOM 3154 C CA . ASP A 1 392 ? -33.011 7.842 13.967 1.00 40.78 392 ASP A CA 1
ATOM 3155 C C . ASP A 1 392 ? -31.528 8.176 13.696 1.00 40.78 392 ASP A C 1
ATOM 3157 O O . ASP A 1 392 ? -31.029 9.249 14.030 1.00 40.78 392 ASP A O 1
ATOM 3161 N N . ASN A 1 393 ? -30.961 7.281 12.871 1.00 33.66 393 ASN A N 1
ATOM 3162 C CA . ASN A 1 393 ? -29.858 7.394 11.901 1.00 33.66 393 ASN A CA 1
ATOM 3163 C C . ASN A 1 393 ? -28.431 6.934 12.273 1.00 33.66 393 ASN A C 1
ATOM 3165 O O . ASN A 1 393 ? -27.817 7.328 13.254 1.00 33.66 393 ASN A O 1
ATOM 3169 N N . LYS A 1 394 ? -27.933 6.060 11.378 1.00 34.00 394 LYS A N 1
ATOM 3170 C CA . LYS A 1 394 ? -26.722 5.220 11.403 1.00 34.00 394 LYS A CA 1
ATOM 3171 C C . LYS A 1 394 ? -25.441 5.952 10.977 1.00 34.00 394 LYS A C 1
ATOM 3173 O O . LYS A 1 394 ? -25.476 6.710 10.012 1.00 34.00 394 LYS A O 1
ATOM 3178 N N . MET A 1 395 ? -24.295 5.515 11.517 1.00 26.47 395 MET A N 1
ATOM 3179 C CA . MET A 1 395 ? -22.995 5.433 10.818 1.00 26.47 395 MET A CA 1
ATOM 3180 C C . MET A 1 395 ? -22.094 4.387 11.522 1.00 26.47 395 MET A C 1
ATOM 3182 O O . MET A 1 395 ? -22.198 4.236 12.731 1.00 26.47 395 MET A O 1
ATOM 3186 N N . ILE A 1 396 ? -21.275 3.612 10.786 1.00 30.91 396 ILE A N 1
ATOM 3187 C CA . ILE A 1 396 ? -20.445 2.499 11.317 1.00 30.91 396 ILE A CA 1
ATOM 3188 C C . ILE A 1 396 ? -18.969 2.664 10.915 1.00 30.91 396 ILE A C 1
ATOM 3190 O O . ILE A 1 396 ? -18.676 2.734 9.720 1.00 30.91 396 ILE A O 1
ATOM 3194 N N . ALA A 1 397 ? -18.054 2.595 11.896 1.00 26.14 397 ALA A N 1
ATOM 3195 C CA . ALA A 1 397 ? -16.631 2.208 11.803 1.00 26.14 397 ALA A CA 1
ATOM 3196 C C . ALA A 1 397 ? -16.027 2.076 13.235 1.00 26.14 397 ALA A C 1
ATOM 3198 O O . ALA A 1 397 ? -16.567 2.682 14.139 1.00 26.14 397 ALA A O 1
ATOM 3199 N N . PRO A 1 398 ? -14.921 1.332 13.466 1.00 42.16 398 PRO A N 1
ATOM 3200 C CA . PRO A 1 398 ? -14.834 0.339 14.561 1.00 42.16 398 PRO A CA 1
ATOM 3201 C C . PRO A 1 398 ? -15.046 0.937 15.957 1.00 42.16 398 PRO A C 1
ATOM 3203 O O . PRO A 1 398 ? -14.185 1.670 16.433 1.00 42.16 398 PRO A O 1
ATOM 3206 N N . GLU A 1 399 ? -16.114 0.583 16.657 1.00 43.41 399 GLU A N 1
ATOM 3207 C CA . GLU A 1 399 ? -16.432 1.264 17.912 1.00 43.41 399 GLU A CA 1
ATOM 3208 C C . GLU A 1 399 ? -16.941 0.282 18.962 1.00 43.41 399 GLU A C 1
ATOM 3210 O O . GLU A 1 399 ? -17.712 -0.636 18.675 1.00 43.41 399 GLU A O 1
ATOM 3215 N N . ILE A 1 400 ? -16.498 0.491 20.202 1.00 49.78 400 ILE A N 1
ATOM 3216 C CA . ILE A 1 400 ? -17.281 0.105 21.371 1.00 49.78 400 ILE A CA 1
ATOM 3217 C C . ILE A 1 400 ? -18.628 0.816 21.189 1.00 49.78 400 ILE A C 1
ATOM 3219 O O . ILE A 1 400 ? -18.665 2.045 21.183 1.00 49.78 400 ILE A O 1
ATOM 3223 N N . GLU A 1 401 ? -19.710 0.070 20.956 1.00 49.78 401 GLU A N 1
ATOM 3224 C CA . GLU A 1 401 ? -21.041 0.651 20.748 1.00 49.78 401 GLU A CA 1
ATOM 3225 C C . GLU A 1 401 ? -21.526 1.252 22.078 1.00 49.78 401 GLU A C 1
ATOM 3227 O O . GLU A 1 401 ? -22.145 0.589 22.909 1.00 49.78 401 GLU A O 1
ATOM 3232 N N . HIS A 1 402 ? -21.200 2.523 22.308 1.00 58.38 402 HIS A N 1
ATOM 3233 C CA . HIS A 1 402 ? -21.765 3.307 23.393 1.00 58.38 402 HIS A CA 1
ATOM 3234 C C . HIS A 1 402 ? -23.104 3.887 22.943 1.00 58.38 402 HIS A C 1
ATOM 3236 O O . HIS A 1 402 ? -23.192 4.585 21.935 1.00 58.38 402 HIS A O 1
ATOM 3242 N N . CYS A 1 403 ? -24.158 3.646 23.718 1.00 61.16 403 CYS A N 1
ATOM 3243 C CA . CYS A 1 403 ? -25.400 4.388 23.556 1.00 61.16 403 CYS A CA 1
ATOM 3244 C C . CYS A 1 403 ? -25.198 5.820 24.069 1.00 61.16 403 CYS A C 1
ATOM 3246 O O . CYS A 1 403 ? -25.238 6.065 25.277 1.00 61.16 403 CYS A O 1
ATOM 3248 N N . GLN A 1 404 ? -24.994 6.767 23.156 1.00 64.81 404 GLN A N 1
ATOM 3249 C CA . GLN A 1 404 ? -24.799 8.177 23.474 1.00 64.81 404 GLN A CA 1
ATOM 3250 C C . GLN A 1 404 ? -25.626 9.059 22.528 1.00 64.81 404 GLN A C 1
ATOM 3252 O O . GLN A 1 404 ? -25.688 8.808 21.332 1.00 64.81 404 GLN A O 1
ATOM 3257 N N . SER A 1 405 ? -26.264 10.100 23.064 1.00 75.94 405 SER A N 1
ATOM 3258 C CA . SER A 1 405 ? -26.897 11.173 22.280 1.00 75.94 405 SER A CA 1
ATOM 3259 C C . SER A 1 405 ? -25.947 12.368 22.124 1.00 75.94 405 SER A C 1
ATOM 3261 O O . SER A 1 405 ? -25.171 12.619 23.044 1.00 75.94 405 SER A O 1
ATOM 3263 N N . ASP A 1 406 ? -26.082 13.187 21.076 1.00 73.94 406 ASP A N 1
ATOM 3264 C CA . ASP A 1 406 ? -25.220 14.369 20.836 1.00 73.94 406 ASP A CA 1
ATOM 3265 C C . ASP A 1 406 ? -25.117 15.324 22.038 1.00 73.94 406 ASP A C 1
ATOM 3267 O O . ASP A 1 406 ? -24.053 15.851 22.355 1.00 73.94 406 ASP A O 1
ATOM 3271 N N . ASN A 1 407 ? -26.224 15.500 22.764 1.00 80.56 407 ASN A N 1
ATOM 3272 C CA . ASN A 1 407 ? -26.305 16.345 23.959 1.00 80.56 407 ASN A CA 1
ATOM 3273 C C . ASN A 1 407 ? -26.291 15.536 25.270 1.00 80.56 407 ASN A C 1
ATOM 3275 O O . ASN A 1 407 ? -26.775 16.020 26.296 1.00 80.56 407 ASN A O 1
ATOM 3279 N N . SER A 1 408 ? -25.768 14.301 25.260 1.00 77.88 408 SER A N 1
ATOM 3280 C CA . SER A 1 408 ? -25.822 13.381 26.412 1.00 77.88 408 SER A CA 1
ATOM 3281 C C . SER A 1 408 ? -25.248 14.002 27.679 1.00 77.88 408 SER A C 1
ATOM 3283 O O . SER A 1 408 ? -25.865 13.902 28.733 1.00 77.88 408 SER A O 1
ATOM 3285 N N . VAL A 1 409 ? -24.128 14.719 27.560 1.00 83.44 409 VAL A N 1
ATOM 3286 C CA . VAL A 1 409 ? -23.439 15.375 28.680 1.00 83.44 409 VAL A CA 1
ATOM 3287 C C . VAL A 1 409 ? -24.344 16.399 29.369 1.00 83.44 409 VAL A C 1
ATOM 3289 O O . VAL A 1 409 ? -24.362 16.486 30.595 1.00 83.44 409 VAL A O 1
ATOM 3292 N N . ILE A 1 410 ? -25.131 17.155 28.595 1.00 85.50 410 ILE A N 1
ATOM 3293 C CA . ILE A 1 410 ? -26.047 18.171 29.131 1.00 85.50 410 ILE A CA 1
ATOM 3294 C C . ILE A 1 410 ? -27.193 17.491 29.883 1.00 85.50 410 ILE A C 1
ATOM 3296 O O . ILE A 1 410 ? -27.497 17.862 31.018 1.00 85.50 410 ILE A O 1
ATOM 3300 N N . PHE A 1 411 ? -27.816 16.477 29.277 1.00 85.38 411 PHE A N 1
ATOM 3301 C CA . PHE A 1 411 ? -28.908 15.739 29.912 1.00 85.38 411 PHE A CA 1
ATOM 3302 C C . PHE A 1 411 ? -28.448 15.003 31.173 1.00 85.38 411 PHE A C 1
ATOM 3304 O O . PHE A 1 411 ? -29.120 15.070 32.204 1.00 85.38 411 PHE A O 1
ATOM 3311 N N . GLU A 1 412 ? -27.286 14.357 31.118 1.00 84.38 412 GLU A N 1
ATOM 3312 C CA . GLU A 1 412 ? -26.676 13.668 32.250 1.00 84.38 412 GLU A CA 1
ATOM 3313 C C . GLU A 1 412 ? -26.378 14.646 33.392 1.00 84.38 412 GLU A C 1
ATOM 3315 O O . GLU A 1 412 ? -26.779 14.394 34.529 1.00 84.38 412 GLU A O 1
ATOM 3320 N N . ALA A 1 413 ? -25.785 15.810 33.100 1.00 86.94 413 ALA A N 1
ATOM 3321 C CA . ALA A 1 413 ? -25.505 16.836 34.102 1.00 86.94 413 ALA A CA 1
ATOM 3322 C C . ALA A 1 413 ? -26.779 17.372 34.779 1.00 86.94 413 ALA A C 1
ATOM 3324 O O . ALA A 1 413 ? -26.814 17.508 36.005 1.00 86.94 413 ALA A O 1
ATOM 3325 N N . ILE A 1 414 ? -27.845 17.639 34.014 1.00 91.25 414 ILE A N 1
ATOM 3326 C CA . ILE A 1 414 ? -29.127 18.113 34.562 1.00 91.25 414 ILE A CA 1
ATOM 3327 C C . ILE A 1 414 ? -29.757 17.043 35.464 1.00 91.25 414 ILE A C 1
ATOM 3329 O O . ILE A 1 414 ? -30.168 17.340 36.589 1.00 91.25 414 ILE A O 1
ATOM 3333 N N . ILE A 1 415 ? -29.815 15.790 35.001 1.00 89.25 415 ILE A N 1
ATOM 3334 C CA . ILE A 1 415 ? -30.413 14.683 35.758 1.00 89.25 415 ILE A CA 1
ATOM 3335 C C . ILE A 1 415 ? -29.615 14.410 37.036 1.00 89.25 415 ILE A C 1
ATOM 3337 O O . ILE A 1 415 ? -30.206 14.346 38.118 1.00 89.25 415 ILE A O 1
ATOM 3341 N N . LEU A 1 416 ? -28.287 14.288 36.940 1.00 88.44 416 LEU A N 1
ATOM 3342 C CA . LEU A 1 416 ? -27.417 14.073 38.097 1.00 88.44 416 LEU A CA 1
ATOM 3343 C C . LEU A 1 416 ? -27.491 15.247 39.079 1.00 88.44 416 LEU A C 1
ATOM 3345 O O . LEU A 1 416 ? -27.544 15.016 40.286 1.00 88.44 416 LEU A O 1
ATOM 3349 N N . GLY A 1 417 ? -27.587 16.487 38.590 1.00 90.94 417 GLY A N 1
ATOM 3350 C CA . GLY A 1 417 ? -27.762 17.676 39.425 1.00 90.94 417 GLY A CA 1
ATOM 3351 C C . GLY A 1 417 ? -29.060 17.646 40.238 1.00 90.94 417 GLY A C 1
ATOM 3352 O O . GLY A 1 417 ? -29.035 17.811 41.460 1.00 90.94 417 GLY A O 1
ATOM 3353 N N . ILE A 1 418 ? -30.195 17.356 39.590 1.00 93.75 418 ILE A N 1
ATOM 3354 C CA . ILE A 1 418 ? -31.502 17.243 40.263 1.00 93.75 418 ILE A CA 1
ATOM 3355 C C . ILE A 1 418 ? -31.489 16.101 41.290 1.00 93.75 418 ILE A C 1
ATOM 3357 O O . ILE A 1 418 ? -31.946 16.271 42.423 1.00 93.75 418 ILE A O 1
ATOM 3361 N N . LYS A 1 419 ? -30.951 14.930 40.922 1.00 91.06 419 LYS A N 1
ATOM 3362 C CA . LYS A 1 419 ? -30.853 13.770 41.825 1.00 91.06 419 LYS A CA 1
ATOM 3363 C C . LYS A 1 419 ? -29.916 14.041 43.003 1.00 91.06 419 LYS A C 1
ATOM 3365 O O . LYS A 1 419 ? -30.247 13.662 44.126 1.00 91.06 419 LYS A O 1
ATOM 3370 N N . GLY A 1 420 ? -28.811 14.748 42.776 1.00 90.75 420 GLY A N 1
ATOM 3371 C CA . GLY A 1 420 ? -27.894 15.200 43.818 1.00 90.75 420 GLY A CA 1
ATOM 3372 C C . GLY A 1 420 ? -28.577 16.121 44.831 1.00 90.75 420 GLY A C 1
ATOM 3373 O O . GLY A 1 420 ? -28.479 15.884 46.034 1.00 90.75 420 GLY A O 1
ATOM 3374 N N . LEU A 1 421 ? -29.352 17.108 44.367 1.00 93.06 421 LEU A N 1
ATOM 3375 C CA . LEU A 1 421 ? -30.117 17.998 45.249 1.00 93.06 421 LEU A CA 1
ATOM 3376 C C . LEU A 1 421 ? -31.168 17.232 46.073 1.00 93.06 421 LEU A C 1
ATOM 3378 O O . LEU A 1 421 ? -31.296 17.457 47.277 1.00 93.06 421 LEU A O 1
ATOM 3382 N N . LEU A 1 422 ? -31.881 16.286 45.450 1.00 91.94 422 LEU A N 1
ATOM 3383 C CA . LEU A 1 422 ? -32.837 15.414 46.143 1.00 91.94 422 LEU A CA 1
ATOM 3384 C C . LEU A 1 422 ? -32.160 14.547 47.213 1.00 91.94 422 LEU A C 1
ATOM 3386 O O . LEU A 1 422 ? -32.700 14.386 48.307 1.00 91.94 422 LEU A O 1
ATOM 3390 N N . MET A 1 423 ? -30.971 14.013 46.927 1.00 90.44 423 MET A N 1
ATOM 3391 C CA . MET A 1 423 ? -30.188 13.246 47.897 1.00 90.44 423 MET A CA 1
ATOM 3392 C C . MET A 1 423 ? -29.722 14.106 49.077 1.00 90.44 423 MET A C 1
ATOM 3394 O O . MET A 1 423 ? -29.786 13.647 50.218 1.00 90.44 423 MET A O 1
ATOM 3398 N N . LEU A 1 424 ? -29.304 15.353 48.834 1.00 90.69 424 LEU A N 1
ATOM 3399 C CA . LEU A 1 424 ? -28.940 16.298 49.895 1.00 90.69 424 LEU A CA 1
ATOM 3400 C C . LEU A 1 424 ? -30.138 16.618 50.798 1.00 90.69 424 LEU A C 1
ATOM 3402 O O . LEU A 1 424 ? -30.016 16.546 52.021 1.00 90.69 424 LEU A O 1
ATOM 3406 N N . LEU A 1 425 ? -31.307 16.889 50.209 1.00 92.94 425 LEU A N 1
ATOM 3407 C CA . LEU A 1 425 ? -32.546 17.102 50.959 1.00 92.94 425 LEU A CA 1
ATOM 3408 C C . LEU A 1 425 ? -32.932 15.858 51.777 1.00 92.94 425 LEU A C 1
ATOM 3410 O O . LEU A 1 425 ? -33.272 15.971 52.953 1.00 92.94 425 LEU A O 1
ATOM 3414 N N . GLY A 1 426 ? -32.836 14.663 51.186 1.00 90.88 426 GLY A N 1
ATOM 3415 C CA . GLY A 1 426 ? -33.102 13.400 51.878 1.00 90.88 426 GLY A CA 1
ATOM 3416 C C . GLY A 1 426 ? -32.155 13.158 53.057 1.00 90.88 426 GLY A C 1
ATOM 3417 O O . GLY A 1 426 ? -32.595 12.744 54.129 1.00 90.88 426 GLY A O 1
ATOM 3418 N N . CYS A 1 427 ? -30.869 13.472 52.889 1.00 90.44 427 CYS A N 1
ATOM 3419 C CA . CYS A 1 427 ? -29.859 13.395 53.943 1.00 90.44 427 CYS A CA 1
ATOM 3420 C C . CYS A 1 427 ? -30.154 14.378 55.090 1.00 90.44 427 CYS A C 1
ATOM 3422 O O . CYS A 1 427 ? -30.076 14.000 56.262 1.00 90.44 427 CYS A O 1
ATOM 3424 N N . PHE A 1 428 ? -30.563 15.608 54.759 1.00 91.94 428 PHE A N 1
ATOM 3425 C CA . PHE A 1 428 ? -30.980 16.620 55.730 1.00 91.94 428 PHE A CA 1
ATOM 3426 C C . PHE A 1 428 ? -32.202 16.162 56.544 1.00 91.94 428 PHE A C 1
ATOM 3428 O O . PHE A 1 428 ? -32.163 16.171 57.773 1.00 91.94 428 PHE A O 1
ATOM 3435 N N . LEU A 1 429 ? -33.251 15.659 55.884 1.00 89.38 429 LEU A N 1
ATOM 3436 C CA . LEU A 1 429 ? -34.437 15.124 56.566 1.00 89.38 429 LEU A CA 1
ATOM 3437 C C . LEU A 1 429 ? -34.107 13.902 57.442 1.00 89.38 429 LEU A C 1
ATOM 3439 O O . LEU A 1 429 ? -34.613 13.780 58.561 1.00 89.38 429 LEU A O 1
ATOM 3443 N N . ALA A 1 430 ? -33.232 13.007 56.972 1.00 88.38 430 ALA A N 1
ATOM 3444 C CA . ALA A 1 430 ? -32.754 11.866 57.756 1.00 88.38 430 ALA A CA 1
ATOM 3445 C C . ALA A 1 430 ? -31.966 12.312 59.002 1.00 88.38 430 ALA A C 1
ATOM 3447 O O . ALA A 1 430 ? -32.092 11.717 60.073 1.00 88.38 430 ALA A O 1
ATOM 3448 N N . TRP A 1 431 ? -31.181 13.387 58.885 1.00 86.81 431 TRP A N 1
ATOM 3449 C CA . TRP A 1 431 ? -30.426 13.953 60.000 1.00 86.81 431 TRP A CA 1
ATOM 3450 C C . TRP A 1 431 ? -31.328 14.575 61.067 1.00 86.81 431 TRP A C 1
ATOM 3452 O O . TRP A 1 431 ? -31.140 14.296 62.255 1.00 86.81 431 TRP A O 1
ATOM 3462 N N . GLU A 1 432 ? -32.320 15.365 60.657 1.00 88.38 432 GLU A N 1
ATOM 3463 C CA . GLU A 1 432 ? -33.290 15.992 61.564 1.00 88.38 432 GLU A CA 1
ATOM 3464 C C . GLU A 1 432 ? -34.112 14.942 62.330 1.00 88.38 432 GLU A C 1
ATOM 3466 O O . GLU A 1 432 ? -34.352 15.057 63.533 1.00 88.38 432 GLU A O 1
ATOM 3471 N N . THR A 1 433 ? -34.476 13.841 61.669 1.00 82.00 433 THR A N 1
ATOM 3472 C CA . THR A 1 433 ? -35.335 12.797 62.253 1.00 82.00 433 THR A CA 1
ATOM 3473 C C . THR A 1 433 ? -34.598 11.784 63.139 1.00 82.00 433 THR A C 1
ATOM 3475 O O . THR A 1 433 ? -35.242 11.010 63.850 1.00 82.00 433 THR A O 1
ATOM 3478 N N . ARG A 1 434 ? -33.257 11.810 63.204 1.00 82.12 434 ARG A N 1
ATOM 3479 C CA . ARG A 1 434 ? -32.452 10.787 63.910 1.00 82.12 434 ARG A CA 1
ATOM 3480 C C . ARG A 1 434 ? -32.644 10.734 65.431 1.00 82.12 434 ARG A C 1
ATOM 3482 O O . ARG A 1 434 ? -32.315 9.722 66.048 1.00 82.12 434 ARG A O 1
ATOM 3489 N N . ARG A 1 435 ? -33.076 11.839 66.056 1.00 76.06 435 ARG A N 1
ATOM 3490 C CA . ARG A 1 435 ? -33.221 11.957 67.524 1.00 76.06 435 ARG A CA 1
ATOM 3491 C C . ARG A 1 435 ? -34.666 11.803 68.009 1.00 76.06 435 ARG A C 1
ATOM 3493 O O . ARG A 1 435 ? -34.907 11.871 69.212 1.00 76.06 435 ARG A O 1
ATOM 3500 N N . VAL A 1 436 ? -35.618 11.573 67.103 1.00 74.81 436 VAL A N 1
ATOM 3501 C CA . VAL A 1 436 ? -37.043 11.443 67.431 1.00 74.81 436 VAL A CA 1
ATOM 3502 C C . VAL A 1 436 ? -37.380 9.974 67.698 1.00 74.81 436 VAL A C 1
ATOM 3504 O O . VAL A 1 436 ? -37.609 9.195 66.778 1.00 74.81 436 VAL A O 1
ATOM 3507 N N . ASN A 1 437 ? -37.428 9.587 68.974 1.00 63.25 437 ASN A N 1
ATOM 3508 C CA . ASN A 1 437 ? -37.741 8.218 69.398 1.00 63.25 437 ASN A CA 1
ATOM 3509 C C . ASN A 1 437 ? -39.218 8.086 69.794 1.00 63.25 437 ASN A C 1
ATOM 3511 O O . ASN A 1 437 ? -39.560 8.081 70.976 1.00 63.25 437 ASN A O 1
ATOM 3515 N N . VAL A 1 438 ? -40.099 7.967 68.799 1.00 70.62 438 VAL A N 1
ATOM 3516 C CA . VAL A 1 438 ? -41.520 7.650 69.012 1.00 70.62 438 VAL A CA 1
ATOM 3517 C C . VAL A 1 438 ? -41.752 6.177 68.642 1.00 70.62 438 VAL A C 1
ATOM 3519 O O . VAL A 1 438 ? -41.445 5.800 67.513 1.00 70.62 438 VAL A O 1
ATOM 3522 N N . PRO A 1 439 ? -42.314 5.321 69.524 1.00 60.94 439 PRO A N 1
ATOM 3523 C CA . PRO A 1 439 ? -42.520 3.890 69.244 1.00 60.94 439 PRO A CA 1
ATOM 3524 C C . PRO A 1 439 ? -43.372 3.595 68.000 1.00 60.94 439 PRO A C 1
ATOM 3526 O O . PRO A 1 439 ? -43.223 2.542 67.390 1.00 60.94 439 PRO A O 1
ATOM 3529 N N . ALA A 1 440 ? -44.247 4.528 67.613 1.00 60.28 440 ALA A N 1
ATOM 3530 C CA . ALA A 1 440 ? -45.047 4.458 66.389 1.00 60.28 440 ALA A CA 1
ATOM 3531 C C . ALA A 1 440 ? -44.266 4.829 65.108 1.00 60.28 440 ALA A C 1
ATOM 3533 O O . ALA A 1 440 ? -44.792 4.647 64.017 1.00 60.28 440 ALA A O 1
ATOM 3534 N N . LEU A 1 441 ? -43.036 5.344 65.235 1.00 64.56 441 LEU A N 1
ATOM 3535 C CA . LEU A 1 441 ? -42.211 5.879 64.146 1.00 64.56 441 LEU A CA 1
ATOM 3536 C C . LEU A 1 441 ? -40.782 5.300 64.123 1.00 64.56 441 LEU A C 1
ATOM 3538 O O . LEU A 1 441 ? -39.896 5.883 63.510 1.00 64.56 441 LEU A O 1
ATOM 3542 N N . ASN A 1 442 ? -40.540 4.157 64.777 1.00 68.56 442 ASN A N 1
ATOM 3543 C CA . ASN A 1 442 ? -39.207 3.541 64.905 1.00 68.56 442 ASN A CA 1
ATOM 3544 C C . ASN A 1 442 ? -38.568 3.134 63.552 1.00 68.56 442 ASN A C 1
ATOM 3546 O O . ASN A 1 442 ? -37.366 2.893 63.464 1.00 68.56 442 ASN A O 1
ATOM 3550 N N . ASP A 1 443 ? -39.366 3.103 62.486 1.00 75.00 443 ASP A N 1
ATOM 3551 C CA . ASP A 1 443 ? -38.922 2.860 61.112 1.00 75.00 443 ASP A CA 1
ATOM 3552 C C . ASP A 1 443 ? -38.082 4.007 60.533 1.00 75.00 443 ASP A C 1
ATOM 3554 O O . ASP A 1 443 ? -37.259 3.775 59.645 1.00 75.00 443 ASP A O 1
ATOM 3558 N N . SER A 1 444 ? -38.232 5.231 61.056 1.00 81.81 444 SER A N 1
ATOM 3559 C CA . SER A 1 444 ? -37.504 6.416 60.580 1.00 81.81 444 SER A CA 1
ATOM 3560 C C . SER A 1 444 ? -35.986 6.234 60.656 1.00 81.81 444 SER A C 1
ATOM 3562 O O . SER A 1 444 ? -35.265 6.668 59.759 1.00 81.81 444 SER A O 1
ATOM 3564 N N . LYS A 1 445 ? -35.493 5.518 61.676 1.00 82.44 445 LYS A N 1
ATOM 3565 C CA . LYS A 1 445 ? -34.066 5.241 61.857 1.00 82.44 445 LYS A CA 1
ATOM 3566 C C . LYS A 1 445 ? -33.514 4.344 60.748 1.00 82.44 445 LYS A C 1
ATOM 3568 O O . LYS A 1 445 ? -32.464 4.647 60.191 1.00 82.44 445 LYS A O 1
ATOM 3573 N N . TYR A 1 446 ? -34.211 3.260 60.410 1.00 86.88 446 TYR A N 1
ATOM 3574 C CA . TYR A 1 446 ? -33.782 2.332 59.357 1.00 86.88 446 TYR A CA 1
ATOM 3575 C C . TYR A 1 446 ? -33.886 2.960 57.964 1.00 86.88 446 TYR A C 1
ATOM 3577 O O . TYR A 1 446 ? -33.004 2.757 57.127 1.00 86.88 446 TYR A O 1
ATOM 3585 N N . ILE A 1 447 ? -34.911 3.787 57.740 1.00 87.00 447 ILE A N 1
ATOM 3586 C CA . ILE A 1 447 ? -35.057 4.578 56.514 1.00 87.00 447 ILE A CA 1
ATOM 3587 C C . ILE A 1 447 ? -33.906 5.589 56.395 1.00 87.00 447 ILE A C 1
ATOM 3589 O O . ILE A 1 447 ? -33.265 5.652 55.350 1.00 87.00 447 ILE A O 1
ATOM 3593 N N . GLY A 1 448 ? -33.565 6.308 57.469 1.00 87.88 448 GLY A N 1
ATOM 3594 C CA . GLY A 1 448 ? -32.430 7.237 57.486 1.00 87.88 448 GLY A CA 1
ATOM 3595 C C . GLY A 1 448 ? -31.086 6.555 57.200 1.00 87.88 448 GLY A C 1
ATOM 3596 O O . GLY A 1 448 ? -30.313 7.038 56.375 1.00 87.88 448 GLY A O 1
ATOM 3597 N N . MET A 1 449 ? -30.836 5.382 57.795 1.00 87.88 449 MET A N 1
ATOM 3598 C CA . MET A 1 449 ? -29.638 4.580 57.494 1.00 87.88 449 MET A CA 1
ATOM 3599 C C . MET A 1 449 ? -29.599 4.110 56.031 1.00 87.88 449 MET A C 1
ATOM 3601 O O . MET A 1 449 ? -28.531 4.095 55.420 1.00 87.88 449 MET A O 1
ATOM 3605 N N . SER A 1 450 ? -30.758 3.778 55.453 1.00 90.75 450 SER A N 1
ATOM 3606 C CA . SER A 1 450 ? -30.874 3.399 54.040 1.00 90.75 450 SER A CA 1
ATOM 3607 C C . SER A 1 450 ? -30.523 4.574 53.121 1.00 90.75 450 SER A C 1
ATOM 3609 O O . SER A 1 450 ? -29.739 4.404 52.189 1.00 90.75 450 SER A O 1
ATOM 3611 N N . VAL A 1 451 ? -31.005 5.785 53.426 1.00 91.50 451 VAL A N 1
ATOM 3612 C CA . VAL A 1 451 ? -30.652 7.009 52.683 1.00 91.50 451 VAL A CA 1
ATOM 3613 C C . VAL A 1 451 ? -29.141 7.251 52.704 1.00 91.50 451 VAL A C 1
ATOM 3615 O O . VAL A 1 451 ? -28.551 7.489 51.652 1.00 91.50 451 VAL A O 1
ATOM 3618 N N . TYR A 1 452 ? -28.484 7.117 53.860 1.00 90.62 452 TYR A N 1
ATOM 3619 C CA . TYR A 1 452 ? -27.026 7.264 53.940 1.00 90.62 452 TYR A CA 1
ATOM 3620 C C . TYR A 1 452 ? -26.279 6.225 53.097 1.00 90.62 452 TYR A C 1
ATOM 3622 O O . TYR A 1 452 ? -25.301 6.567 52.433 1.00 90.62 452 TYR A O 1
ATOM 3630 N N . SER A 1 453 ? -26.753 4.976 53.068 1.00 90.44 453 SER A N 1
ATOM 3631 C CA . SER A 1 453 ? -26.130 3.931 52.250 1.00 90.44 453 SER A CA 1
ATOM 3632 C C . SER A 1 453 ? -26.223 4.205 50.743 1.00 90.44 453 SER A C 1
ATOM 3634 O O . SER A 1 453 ? -25.242 4.004 50.024 1.00 90.44 453 SER A O 1
ATOM 3636 N N . VAL A 1 454 ? -27.350 4.753 50.272 1.00 91.94 454 VAL A N 1
ATOM 3637 C CA . VAL A 1 454 ? -27.525 5.186 48.875 1.00 91.94 454 VAL A CA 1
ATOM 3638 C C . VAL A 1 454 ? -26.578 6.335 48.543 1.00 91.94 454 VAL A C 1
ATOM 3640 O O . VAL A 1 454 ? -25.917 6.311 47.512 1.00 91.94 454 VAL A O 1
ATOM 3643 N N . VAL A 1 455 ? -26.452 7.323 49.434 1.00 91.62 455 VAL A N 1
ATOM 3644 C CA . VAL A 1 455 ? -25.560 8.471 49.211 1.00 91.62 455 VAL A CA 1
ATOM 3645 C C . VAL A 1 455 ? -24.108 8.019 49.054 1.00 91.62 455 VAL A C 1
ATOM 3647 O O . VAL A 1 455 ? -23.449 8.409 48.093 1.00 91.62 455 VAL A O 1
ATOM 3650 N N . VAL A 1 456 ? -23.617 7.165 49.956 1.00 91.50 456 VAL A N 1
ATOM 3651 C CA . VAL A 1 456 ? -22.231 6.670 49.911 1.00 91.50 456 VAL A CA 1
ATOM 3652 C C . VAL A 1 456 ? -21.977 5.838 48.654 1.00 91.50 456 VAL A C 1
ATOM 3654 O O . VAL A 1 456 ? -20.966 6.030 47.982 1.00 91.50 456 VAL A O 1
ATOM 3657 N N . THR A 1 457 ? -22.898 4.935 48.311 1.00 90.62 457 THR A N 1
ATOM 3658 C CA . THR A 1 457 ? -22.746 4.079 47.125 1.00 90.62 457 THR A CA 1
ATOM 3659 C C . THR A 1 457 ? -22.806 4.874 45.824 1.00 90.62 457 THR A C 1
ATOM 3661 O O . THR A 1 457 ? -22.012 4.596 44.934 1.00 90.62 457 THR A O 1
ATOM 3664 N N . CYS A 1 458 ? -23.647 5.906 45.715 1.00 91.06 458 CYS A N 1
ATOM 3665 C CA . CYS A 1 458 ? -23.675 6.787 44.544 1.00 91.06 458 CYS A CA 1
ATOM 3666 C C . CYS A 1 458 ? -22.411 7.654 44.421 1.00 91.06 458 CYS A C 1
ATOM 3668 O O . CYS A 1 458 ? -21.884 7.797 43.319 1.00 91.06 458 CYS A O 1
ATOM 3670 N N . LEU A 1 459 ? -21.903 8.207 45.534 1.00 90.12 459 LEU A N 1
ATOM 3671 C CA . LEU A 1 459 ? -20.688 9.035 45.534 1.00 90.12 459 LEU A CA 1
ATOM 3672 C C . LEU A 1 459 ? -19.431 8.248 45.143 1.00 90.12 459 LEU A C 1
ATOM 3674 O O . LEU A 1 459 ? -18.528 8.818 44.541 1.00 90.12 459 LEU A O 1
ATOM 3678 N N . LEU A 1 460 ? -19.370 6.956 45.476 1.00 91.12 460 LEU A N 1
ATOM 3679 C CA . LEU A 1 460 ? -18.252 6.087 45.099 1.00 91.12 460 LEU A CA 1
ATOM 3680 C C . LEU A 1 460 ? -18.466 5.423 43.732 1.00 91.12 460 LEU A C 1
ATOM 3682 O O . LEU A 1 460 ? -17.547 5.376 42.920 1.00 91.12 460 LEU A O 1
ATOM 3686 N N . GLY A 1 461 ? -19.670 4.919 43.466 1.00 89.62 461 GLY A N 1
ATOM 3687 C CA . GLY A 1 461 ? -19.969 4.103 42.292 1.00 89.62 461 GLY A CA 1
ATOM 3688 C C . GLY A 1 461 ? -19.996 4.885 40.982 1.00 89.62 461 GLY A C 1
ATOM 3689 O O . GLY A 1 461 ? -19.419 4.423 40.000 1.00 89.62 461 GLY A O 1
ATOM 3690 N N . LEU A 1 462 ? -20.612 6.074 40.953 1.00 89.00 462 LEU A N 1
ATOM 3691 C CA . LEU A 1 462 ? -20.750 6.846 39.710 1.00 89.00 462 LEU A CA 1
ATOM 3692 C C . LEU A 1 462 ? -19.390 7.287 39.133 1.00 89.00 462 LEU A C 1
ATOM 3694 O O . LEU A 1 462 ? -19.152 7.022 37.954 1.00 89.00 462 LEU A O 1
ATOM 3698 N N . PRO A 1 463 ? -18.456 7.871 39.918 1.00 91.12 463 PRO A N 1
ATOM 3699 C CA . PRO A 1 463 ? -17.139 8.227 39.391 1.00 91.12 463 PRO A CA 1
ATOM 3700 C C . PRO A 1 463 ? -16.333 7.010 38.929 1.00 91.12 463 PRO A C 1
ATOM 3702 O O . PRO A 1 463 ? -15.666 7.076 37.901 1.00 91.12 463 PRO A O 1
ATOM 3705 N N . LEU A 1 464 ? -16.407 5.889 39.658 1.00 89.75 464 LEU A N 1
ATOM 3706 C CA . LEU A 1 464 ? -15.678 4.665 39.311 1.00 89.75 464 LEU A CA 1
ATOM 3707 C C . LEU A 1 464 ? -16.146 4.070 37.978 1.00 89.75 464 LEU A C 1
ATOM 3709 O O . LEU A 1 464 ? -15.314 3.722 37.144 1.00 89.75 464 LEU A O 1
ATOM 3713 N N . VAL A 1 465 ? -17.462 3.985 37.756 1.00 89.12 465 VAL A N 1
ATOM 3714 C CA . VAL A 1 465 ? -18.020 3.482 36.490 1.00 89.12 465 VAL A CA 1
ATOM 3715 C C . VAL A 1 465 ? -17.691 4.428 35.334 1.00 89.12 465 VAL A C 1
ATOM 3717 O O . VAL A 1 465 ? -17.339 3.959 34.255 1.00 89.12 465 VAL A O 1
ATOM 3720 N N . TYR A 1 466 ? -17.729 5.746 35.561 1.00 87.06 466 TYR A N 1
ATOM 3721 C CA . TYR A 1 466 ? -17.376 6.737 34.542 1.00 87.06 466 TYR A CA 1
ATOM 3722 C C . TYR A 1 466 ? -15.898 6.655 34.123 1.00 87.06 466 TYR A C 1
ATOM 3724 O O . TYR A 1 466 ? -15.591 6.699 32.933 1.00 87.06 466 TYR A O 1
ATOM 3732 N N . ILE A 1 467 ? -14.979 6.497 35.084 1.00 89.25 467 ILE A N 1
ATOM 3733 C CA . ILE A 1 467 ? -13.535 6.364 34.815 1.00 89.25 467 ILE A CA 1
ATOM 3734 C C . ILE A 1 467 ? -13.228 5.088 34.023 1.00 89.25 467 ILE A C 1
ATOM 3736 O O . ILE A 1 467 ? -12.345 5.089 33.170 1.00 89.25 467 ILE A O 1
ATOM 3740 N N . LEU A 1 468 ? -13.954 4.002 34.289 1.00 88.31 468 LEU A N 1
ATOM 3741 C CA . LEU A 1 468 ? -13.712 2.694 33.677 1.00 88.31 468 LEU A CA 1
ATOM 3742 C C . LEU A 1 468 ? -14.561 2.433 32.428 1.00 88.31 468 LEU A C 1
ATOM 3744 O O . LEU A 1 468 ? -14.615 1.294 31.968 1.00 88.31 468 LEU A O 1
ATOM 3748 N N . LYS A 1 469 ? -15.198 3.457 31.849 1.00 81.50 469 LYS A N 1
ATOM 3749 C CA . LYS A 1 469 ? -16.110 3.304 30.702 1.00 81.50 469 LYS A CA 1
ATOM 3750 C C . LYS A 1 469 ? -15.482 2.600 29.487 1.00 81.50 469 LYS A C 1
ATOM 3752 O O . LYS A 1 469 ? -16.182 1.868 28.795 1.00 81.50 469 LYS A O 1
ATOM 3757 N N . ASP A 1 470 ? -14.170 2.752 29.282 1.00 79.62 470 ASP A N 1
ATOM 3758 C CA . ASP A 1 470 ? -13.429 2.129 28.172 1.00 79.62 470 ASP A CA 1
ATOM 3759 C C . ASP A 1 470 ? -13.125 0.637 28.432 1.00 79.62 470 ASP A C 1
ATOM 3761 O O . ASP A 1 470 ? -12.748 -0.115 27.533 1.00 79.62 470 ASP A O 1
ATOM 3765 N N . ARG A 1 471 ? -13.288 0.178 29.679 1.00 85.88 471 ARG A N 1
ATOM 3766 C CA . ARG A 1 471 ? -13.090 -1.207 30.116 1.00 85.88 471 ARG A CA 1
ATOM 3767 C C . ARG A 1 471 ? -14.450 -1.858 30.367 1.00 85.88 471 ARG A C 1
ATOM 3769 O O . ARG A 1 471 ? -14.882 -1.999 31.508 1.00 85.88 471 ARG A O 1
ATOM 3776 N N . ILE A 1 472 ? -15.102 -2.312 29.294 1.00 85.12 472 ILE A N 1
ATOM 3777 C CA . ILE A 1 472 ? -16.486 -2.838 29.290 1.00 85.12 472 ILE A CA 1
ATOM 3778 C C . ILE A 1 472 ? -16.760 -3.831 30.441 1.00 85.12 472 ILE A C 1
ATOM 3780 O O . ILE A 1 472 ? -17.727 -3.677 31.186 1.00 85.12 472 ILE A O 1
ATOM 3784 N N . ASN A 1 473 ? -15.890 -4.831 30.631 1.00 89.56 473 ASN A N 1
ATOM 3785 C CA . ASN A 1 473 ? -16.048 -5.833 31.695 1.00 89.56 473 ASN A CA 1
ATOM 3786 C C . ASN A 1 473 ? -15.945 -5.232 33.106 1.00 89.56 473 ASN A C 1
ATOM 3788 O O . ASN A 1 473 ? -16.699 -5.623 33.996 1.00 89.56 473 ASN A O 1
ATOM 3792 N N . GLU A 1 474 ? -15.009 -4.303 33.309 1.00 91.19 474 GLU A N 1
ATOM 3793 C CA . GLU A 1 474 ? -14.715 -3.688 34.608 1.00 91.19 474 GLU A CA 1
ATOM 3794 C C . GLU A 1 474 ? -15.812 -2.693 35.007 1.00 91.19 474 GLU A C 1
ATOM 3796 O O . GLU A 1 474 ? -16.295 -2.721 36.140 1.00 91.19 474 GLU A O 1
ATOM 3801 N N . ALA A 1 475 ? -16.276 -1.868 34.065 1.00 89.69 475 ALA A N 1
ATOM 3802 C CA . ALA A 1 475 ? -17.406 -0.972 34.284 1.00 89.69 475 ALA A CA 1
ATOM 3803 C C . ALA A 1 475 ? -18.690 -1.748 34.610 1.00 89.69 475 ALA A C 1
ATOM 3805 O O . ALA A 1 475 ? -19.388 -1.412 35.571 1.00 89.69 475 ALA A O 1
ATOM 3806 N N . HIS A 1 476 ? -18.983 -2.817 33.858 1.00 90.19 476 HIS A N 1
ATOM 3807 C CA . HIS A 1 476 ? -20.201 -3.603 34.053 1.00 90.19 476 HIS A CA 1
ATOM 3808 C C . HIS A 1 476 ? -20.209 -4.353 35.395 1.00 90.19 476 HIS A C 1
ATOM 3810 O O . HIS A 1 476 ? -21.226 -4.333 36.095 1.00 90.19 476 HIS A O 1
ATOM 3816 N N . ILE A 1 477 ? -19.089 -4.976 35.797 1.00 93.31 477 ILE A N 1
ATOM 3817 C CA . ILE A 1 477 ? -19.015 -5.678 37.089 1.00 93.31 477 ILE A CA 1
ATOM 3818 C C . ILE A 1 477 ? -19.155 -4.705 38.262 1.00 93.31 477 ILE A C 1
ATOM 3820 O O . ILE A 1 477 ? -19.959 -4.953 39.161 1.00 93.31 477 ILE A O 1
ATOM 3824 N N . LEU A 1 478 ? -18.435 -3.579 38.247 1.00 92.31 478 LEU A N 1
ATOM 3825 C CA . LEU A 1 478 ? -18.491 -2.595 39.327 1.00 92.31 478 LEU A CA 1
ATOM 3826 C C . LEU A 1 478 ? -19.877 -1.961 39.423 1.00 92.31 478 LEU A C 1
ATOM 3828 O O . LEU A 1 478 ? -20.460 -1.946 40.508 1.00 92.31 478 LEU A O 1
ATOM 3832 N N . GLY A 1 479 ? -20.436 -1.504 38.298 1.00 91.44 479 GLY A N 1
ATOM 3833 C CA . GLY A 1 479 ? -21.771 -0.905 38.257 1.00 91.44 479 GLY A CA 1
ATOM 3834 C C . GLY A 1 479 ? -22.847 -1.853 38.789 1.00 91.44 479 GLY A C 1
ATOM 3835 O O . GLY A 1 479 ? -23.626 -1.483 39.670 1.00 91.44 479 GLY A O 1
ATOM 3836 N N . SER A 1 480 ? -22.836 -3.108 38.332 1.00 93.31 480 SER A N 1
ATOM 3837 C CA . SER A 1 480 ? -23.792 -4.129 38.773 1.00 93.31 480 SER A CA 1
ATOM 3838 C C . SER A 1 480 ? -23.647 -4.462 40.259 1.00 93.31 480 SER A C 1
ATOM 3840 O O . SER A 1 480 ? -24.650 -4.562 40.967 1.00 93.31 480 SER A O 1
ATOM 3842 N N . LEU A 1 481 ? -22.417 -4.590 40.769 1.00 93.25 481 LEU A N 1
ATOM 3843 C CA . LEU A 1 481 ? -22.171 -4.870 42.186 1.00 93.25 481 LEU A CA 1
ATOM 3844 C C . LEU A 1 481 ? -22.625 -3.722 43.092 1.00 93.25 481 LEU A C 1
ATOM 3846 O O . LEU A 1 481 ? -23.251 -3.989 44.118 1.00 93.25 481 LEU A O 1
ATOM 3850 N N . PHE A 1 482 ? -22.377 -2.460 42.719 1.00 94.31 482 PHE A N 1
ATOM 3851 C CA . PHE A 1 482 ? -22.862 -1.308 43.487 1.00 94.31 482 PHE A CA 1
ATOM 3852 C C . PHE A 1 482 ? -24.393 -1.267 43.545 1.00 94.31 482 PHE A C 1
ATOM 3854 O O . PHE A 1 482 ? -24.952 -1.065 44.627 1.00 94.31 482 PHE A O 1
ATOM 3861 N N . ILE A 1 483 ? -25.073 -1.513 42.417 1.00 93.62 483 ILE A N 1
ATOM 3862 C CA . ILE A 1 483 ? -26.541 -1.569 42.364 1.00 93.62 483 ILE A CA 1
ATOM 3863 C C . ILE A 1 483 ? -27.066 -2.704 43.250 1.00 93.62 483 ILE A C 1
ATOM 3865 O O . ILE A 1 483 ? -27.920 -2.467 44.107 1.00 93.62 483 ILE A O 1
ATOM 3869 N N . ILE A 1 484 ? -26.546 -3.926 43.095 1.00 94.62 484 ILE A N 1
ATOM 3870 C CA . ILE A 1 484 ? -26.998 -5.097 43.861 1.00 94.62 484 ILE A CA 1
ATOM 3871 C C . ILE A 1 484 ? -26.739 -4.905 45.361 1.00 94.62 484 ILE A C 1
ATOM 3873 O O . ILE A 1 484 ? -27.625 -5.153 46.180 1.00 94.62 484 ILE A O 1
ATOM 3877 N N . PHE A 1 485 ? -25.556 -4.429 45.746 1.00 94.06 485 PHE A N 1
ATOM 3878 C CA . PHE A 1 485 ? -25.215 -4.187 47.148 1.00 94.06 485 PHE A CA 1
ATOM 3879 C C . PHE A 1 485 ? -26.121 -3.126 47.784 1.00 94.06 485 PHE A C 1
ATOM 3881 O O . PHE 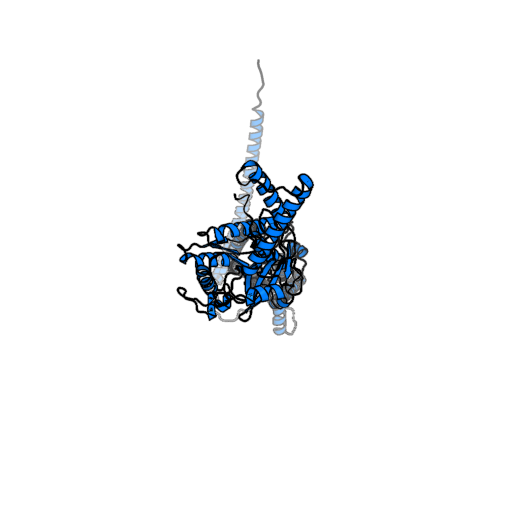A 1 485 ? -26.671 -3.341 48.863 1.00 94.06 485 PHE A O 1
ATOM 3888 N N . CYS A 1 486 ? -26.327 -1.998 47.104 1.00 94.06 486 CYS A N 1
ATOM 3889 C CA . CYS A 1 486 ? -27.158 -0.915 47.619 1.00 94.06 486 CYS A CA 1
ATOM 3890 C C . CYS A 1 486 ? -28.623 -1.356 47.783 1.00 94.06 486 CYS A C 1
ATOM 3892 O O . CYS A 1 486 ? -29.215 -1.203 48.851 1.00 94.06 486 CYS A O 1
ATOM 3894 N N . THR A 1 487 ? -29.190 -1.988 46.755 1.00 93.62 487 THR A N 1
ATOM 3895 C CA . THR A 1 487 ? -30.586 -2.462 46.758 1.00 93.62 487 THR A CA 1
ATOM 3896 C C . THR A 1 487 ? -30.835 -3.558 47.797 1.00 93.62 487 THR A C 1
ATOM 3898 O O . THR A 1 487 ? -31.825 -3.492 48.531 1.00 93.62 487 THR A O 1
ATOM 3901 N N . THR A 1 488 ? -29.920 -4.527 47.931 1.00 94.19 488 THR A N 1
ATOM 3902 C CA . THR A 1 488 ? -30.029 -5.580 48.959 1.00 94.19 488 THR A CA 1
ATOM 3903 C C . THR A 1 488 ? -29.968 -4.992 50.364 1.00 94.19 488 THR A C 1
ATOM 3905 O O . THR A 1 488 ? -30.767 -5.369 51.221 1.00 94.19 488 THR A O 1
ATOM 3908 N N . LEU A 1 489 ? -29.072 -4.031 50.607 1.00 93.38 489 LEU A N 1
ATOM 3909 C CA . LEU A 1 489 ? -28.935 -3.384 51.908 1.00 93.38 489 LEU A CA 1
ATOM 3910 C C . LEU A 1 489 ? -30.205 -2.616 52.305 1.00 93.38 489 LEU A C 1
ATOM 3912 O O . LEU A 1 489 ? -30.646 -2.739 53.447 1.00 93.38 489 LEU A O 1
ATOM 3916 N N . ILE A 1 490 ? -30.834 -1.892 51.372 1.00 92.50 490 ILE A N 1
ATOM 3917 C CA . ILE A 1 490 ? -32.105 -1.184 51.612 1.00 92.50 490 ILE A CA 1
ATOM 3918 C C . ILE A 1 490 ? -33.209 -2.172 52.001 1.00 92.50 490 ILE A C 1
ATOM 3920 O O . ILE A 1 490 ? -33.890 -1.975 53.012 1.00 92.50 490 ILE A O 1
ATOM 3924 N N . LEU A 1 491 ? -33.376 -3.254 51.232 1.00 91.75 491 LEU A N 1
ATOM 3925 C CA . LEU A 1 491 ? -34.385 -4.274 51.527 1.00 91.75 491 LEU A CA 1
ATOM 3926 C C . LEU A 1 491 ? -34.146 -4.907 52.903 1.00 91.75 491 LEU A C 1
ATOM 3928 O O . LEU A 1 491 ? -35.081 -5.040 53.697 1.00 91.75 491 LEU A O 1
ATOM 3932 N N . CYS A 1 492 ? -32.892 -5.226 53.222 1.00 91.56 492 CYS A N 1
ATOM 3933 C CA . CYS A 1 492 ? -32.519 -5.781 54.515 1.00 91.56 492 CYS A CA 1
ATOM 3934 C C . CYS A 1 492 ? -32.830 -4.819 55.671 1.00 91.56 492 CYS A C 1
ATOM 3936 O O . CYS A 1 492 ? -33.468 -5.221 56.643 1.00 91.56 492 CYS A O 1
ATOM 3938 N N . LEU A 1 493 ? -32.434 -3.547 55.571 1.00 90.19 493 LEU A N 1
ATOM 3939 C CA . LEU A 1 493 ? -32.636 -2.560 56.637 1.00 90.19 493 LEU A CA 1
ATOM 3940 C C . LEU A 1 493 ? -34.117 -2.268 56.899 1.00 90.19 493 LEU A C 1
ATOM 3942 O O . LEU A 1 493 ? -34.511 -2.122 58.055 1.00 90.19 493 LEU A O 1
ATOM 3946 N N . VAL A 1 494 ? -34.941 -2.200 55.851 1.00 88.56 494 VAL A N 1
ATOM 3947 C CA . VAL A 1 494 ? -36.361 -1.839 55.979 1.00 88.56 494 VAL A CA 1
ATOM 3948 C C . VAL A 1 494 ? -37.228 -3.035 56.383 1.00 88.56 494 VAL A C 1
ATOM 3950 O O . VAL A 1 494 ? -38.145 -2.874 57.193 1.00 88.56 494 VAL A O 1
ATOM 3953 N N . PHE A 1 495 ? -36.968 -4.233 55.848 1.00 88.12 495 PHE A N 1
ATOM 3954 C CA . PHE A 1 495 ? -37.898 -5.363 55.973 1.00 88.12 495 PHE A CA 1
ATOM 3955 C C . PHE A 1 495 ? -37.462 -6.453 56.950 1.00 88.12 495 PHE A C 1
ATOM 3957 O O . PHE A 1 495 ? -38.338 -7.085 57.542 1.00 88.12 495 PHE A O 1
ATOM 3964 N N . VAL A 1 496 ? -36.162 -6.652 57.207 1.00 86.75 496 VAL A N 1
ATOM 3965 C CA . VAL A 1 496 ? -35.711 -7.685 58.163 1.00 86.75 496 VAL A CA 1
ATOM 3966 C C . VAL A 1 496 ? -36.233 -7.423 59.582 1.00 86.75 496 VAL A C 1
ATOM 3968 O O . VAL A 1 496 ? -36.804 -8.352 60.153 1.00 86.75 496 VAL A O 1
ATOM 3971 N N . PRO A 1 497 ? -36.171 -6.196 60.148 1.00 83.81 497 PRO A N 1
ATOM 3972 C CA . PRO A 1 497 ? -36.716 -5.933 61.485 1.00 83.81 497 PRO A CA 1
ATOM 3973 C C . PRO A 1 497 ? -38.229 -6.195 61.580 1.00 83.81 497 PRO A C 1
ATOM 3975 O O . PRO A 1 497 ? -38.737 -6.688 62.595 1.00 83.81 497 PRO A O 1
ATOM 3978 N N . LYS A 1 498 ? -38.967 -5.899 60.500 1.00 80.19 498 LYS A N 1
ATOM 3979 C CA . LYS A 1 498 ? -40.415 -6.140 60.403 1.00 80.19 498 LYS A CA 1
ATOM 3980 C C . LYS A 1 498 ? -40.707 -7.634 60.352 1.00 80.19 498 LYS A C 1
ATOM 3982 O O . LYS A 1 498 ? -41.559 -8.119 61.091 1.00 80.19 498 LYS A O 1
ATOM 3987 N N . PHE A 1 499 ? -39.955 -8.363 59.533 1.00 81.06 499 PHE A N 1
ATOM 3988 C CA . PHE A 1 499 ? -40.065 -9.807 59.394 1.00 81.06 499 PHE A CA 1
ATOM 3989 C C . PHE A 1 499 ? -39.779 -10.526 60.718 1.00 81.06 499 PHE A C 1
ATOM 3991 O O . PHE A 1 499 ? -40.603 -11.319 61.170 1.00 81.06 499 PHE A O 1
ATOM 3998 N N . THR A 1 500 ? -38.682 -10.194 61.406 1.00 77.94 500 THR A N 1
ATOM 3999 C CA . THR A 1 500 ? -38.369 -10.790 62.715 1.00 77.94 500 THR A CA 1
ATOM 4000 C C . THR A 1 500 ? -39.458 -10.502 63.747 1.00 77.94 500 THR A C 1
ATOM 4002 O O . THR A 1 500 ? -39.814 -11.368 64.540 1.00 77.94 500 THR A O 1
ATOM 4005 N N . THR A 1 501 ? -40.066 -9.315 63.715 1.00 73.06 501 THR A N 1
ATOM 4006 C CA . THR A 1 501 ? -41.156 -8.978 64.645 1.00 73.06 501 THR A CA 1
ATOM 4007 C C . THR A 1 501 ? -42.446 -9.747 64.335 1.00 73.06 501 THR A C 1
ATOM 4009 O O . THR A 1 501 ? -43.191 -10.081 65.247 1.00 73.06 501 THR A O 1
ATOM 4012 N N . ILE A 1 502 ? -42.726 -10.062 63.070 1.00 73.00 502 ILE A N 1
ATOM 4013 C CA . ILE A 1 502 ? -43.942 -10.793 62.675 1.00 73.00 502 ILE A CA 1
ATOM 4014 C C . ILE A 1 502 ? -43.795 -12.301 62.902 1.00 73.00 502 ILE A C 1
ATOM 4016 O O . ILE A 1 502 ? -44.739 -12.936 63.361 1.00 73.00 502 ILE A O 1
ATOM 4020 N N . PHE A 1 503 ? -42.630 -12.875 62.592 1.00 72.12 503 PHE A N 1
ATOM 4021 C CA . PHE A 1 503 ? -42.432 -14.328 62.589 1.00 72.12 503 PHE A CA 1
ATOM 4022 C C . PHE A 1 503 ? -41.726 -14.858 63.838 1.00 72.12 503 PHE A C 1
ATOM 4024 O O . PHE A 1 503 ? -42.053 -15.946 64.303 1.00 72.12 503 PHE A O 1
ATOM 4031 N N . THR A 1 504 ? -40.793 -14.108 64.427 1.00 65.62 504 THR A N 1
ATOM 4032 C CA . THR A 1 504 ? -40.050 -14.561 65.615 1.00 65.62 504 THR A CA 1
ATOM 4033 C C . THR A 1 504 ? -40.823 -14.286 66.907 1.00 65.62 504 THR A C 1
ATOM 4035 O O . THR A 1 504 ? -40.742 -15.076 67.845 1.00 65.62 504 THR A O 1
ATOM 4038 N N . PHE A 1 505 ? -41.614 -13.210 66.962 1.00 59.59 505 PHE A N 1
ATOM 4039 C CA . PHE A 1 505 ? -42.377 -12.830 68.160 1.00 59.59 505 PHE A CA 1
ATOM 4040 C C . PHE A 1 505 ? -43.430 -13.880 68.581 1.00 59.59 505 PHE A C 1
ATOM 4042 O O . PHE A 1 505 ? -43.434 -14.247 69.756 1.00 59.59 505 PHE A O 1
ATOM 4049 N N . PRO A 1 506 ? -44.236 -14.469 67.668 1.00 55.62 506 PRO A N 1
ATOM 4050 C CA . PRO A 1 506 ? -45.183 -15.529 68.029 1.00 55.62 506 PRO A CA 1
ATOM 4051 C C . PRO A 1 506 ? -44.496 -16.834 68.451 1.00 55.62 506 PRO A C 1
ATOM 4053 O O . PRO A 1 506 ? -44.980 -17.521 69.343 1.00 55.62 506 PRO A O 1
ATOM 4056 N N . ILE A 1 507 ? -43.359 -17.182 67.833 1.00 53.75 507 ILE A N 1
ATOM 4057 C CA . ILE A 1 507 ? -42.630 -18.436 68.099 1.00 53.75 507 ILE A CA 1
ATOM 4058 C C . ILE A 1 507 ? -41.935 -18.384 69.466 1.00 53.75 507 ILE A C 1
ATOM 4060 O O . ILE A 1 507 ? -41.983 -19.351 70.224 1.00 53.75 507 ILE A O 1
ATOM 4064 N N . VAL A 1 508 ? -41.325 -17.247 69.814 1.00 53.56 508 VAL A N 1
ATOM 4065 C CA . VAL A 1 508 ? -40.692 -17.047 71.127 1.00 53.56 508 VAL A CA 1
ATOM 4066 C C . VAL A 1 508 ? -41.737 -16.994 72.246 1.00 53.56 508 VAL A C 1
ATOM 4068 O O . VAL A 1 508 ? -41.484 -17.535 73.321 1.00 53.56 508 VAL A O 1
ATOM 4071 N N . GLU A 1 509 ? -42.920 -16.412 72.014 1.00 49.75 509 GLU A N 1
ATOM 4072 C CA . GLU A 1 509 ? -44.033 -16.494 72.973 1.00 49.75 509 GLU A CA 1
ATOM 4073 C C . GLU A 1 509 ? -44.589 -17.920 73.112 1.00 49.75 509 GLU A C 1
ATOM 4075 O O . GLU A 1 509 ? -44.851 -18.343 74.239 1.00 49.75 509 GLU A O 1
ATOM 4080 N N . LEU A 1 510 ? -44.680 -18.693 72.020 1.00 46.19 510 LEU A N 1
ATOM 4081 C CA . LEU A 1 510 ? -45.116 -20.097 72.061 1.00 46.19 510 LEU A CA 1
ATOM 4082 C C . LEU A 1 510 ? -44.163 -20.989 72.871 1.00 46.19 510 LEU A C 1
ATOM 4084 O O . LEU A 1 510 ? -44.612 -21.803 73.673 1.00 46.19 510 LEU A O 1
ATOM 4088 N N . PHE A 1 511 ? -42.846 -20.826 72.701 1.00 53.72 511 PHE A N 1
ATOM 4089 C CA . PHE A 1 511 ? -41.851 -21.567 73.489 1.00 53.72 511 PHE A CA 1
ATOM 4090 C C . PHE A 1 511 ? -41.795 -21.120 74.954 1.00 53.72 511 PHE A C 1
ATOM 4092 O O . PHE A 1 511 ? -41.393 -21.894 75.821 1.00 53.72 511 PHE A O 1
ATOM 4099 N N . ARG A 1 512 ? -42.195 -19.879 75.247 1.00 51.12 512 ARG A N 1
ATOM 4100 C CA . ARG A 1 512 ? -42.189 -19.330 76.606 1.00 51.12 512 ARG A CA 1
ATOM 4101 C C . ARG A 1 512 ? -43.441 -19.701 77.405 1.00 51.12 512 ARG A C 1
ATOM 4103 O O . ARG A 1 512 ? -43.390 -19.616 78.630 1.00 51.12 512 ARG A O 1
ATOM 4110 N N . ASN A 1 513 ? -44.536 -20.110 76.755 1.00 42.84 513 ASN A N 1
ATOM 4111 C CA . ASN A 1 513 ? -45.764 -20.505 77.446 1.00 42.84 513 ASN A CA 1
ATOM 4112 C C . ASN A 1 513 ? -46.578 -21.564 76.657 1.00 42.84 513 ASN A C 1
ATOM 4114 O O . ASN A 1 513 ? -47.399 -21.206 75.813 1.00 42.84 513 ASN A O 1
ATOM 4118 N N . PRO A 1 514 ? -46.399 -22.873 76.928 1.00 49.66 514 PRO A N 1
ATOM 4119 C CA . PRO A 1 514 ? -47.028 -23.943 76.150 1.00 49.66 514 PRO A CA 1
ATOM 4120 C C . PRO A 1 514 ? -48.455 -24.304 76.602 1.00 49.66 514 PRO A C 1
ATOM 4122 O O . PRO A 1 514 ? -49.074 -25.181 76.005 1.00 49.66 514 PRO A O 1
ATOM 4125 N N . GLN A 1 515 ? -49.005 -23.656 77.636 1.00 41.66 515 GLN A N 1
ATOM 4126 C CA . GLN A 1 515 ? -50.384 -23.887 78.078 1.00 41.66 515 GLN A CA 1
ATOM 4127 C C . GLN A 1 515 ? -51.208 -22.603 78.009 1.00 41.66 515 GLN A C 1
ATOM 4129 O O . GLN A 1 515 ? -51.015 -21.662 78.777 1.00 41.66 515 GLN A O 1
ATOM 4134 N N . GLY A 1 516 ? -52.133 -22.584 77.047 1.00 52.41 516 GLY A N 1
ATOM 4135 C CA . GLY A 1 516 ? -53.053 -21.483 76.812 1.00 52.41 516 GLY A CA 1
ATOM 4136 C C . GLY A 1 516 ? -53.906 -21.179 78.039 1.00 52.41 516 GLY A C 1
ATOM 4137 O O . GLY A 1 516 ? -54.709 -21.994 78.478 1.00 52.41 516 GLY A O 1
ATOM 4138 N N . THR A 1 517 ? -53.754 -19.966 78.554 1.00 34.00 517 THR A N 1
ATOM 4139 C CA . THR A 1 517 ? -54.749 -19.285 79.382 1.00 34.00 517 THR A CA 1
ATOM 4140 C C . THR A 1 517 ? -54.746 -17.820 78.964 1.00 34.00 517 THR A C 1
ATOM 4142 O O . THR A 1 517 ? -53.691 -17.190 78.886 1.00 34.00 517 THR A O 1
ATOM 4145 N N . GLU A 1 518 ? -55.925 -17.306 78.601 1.00 42.34 518 GLU A N 1
ATOM 4146 C CA . GLU A 1 518 ? -56.126 -15.908 78.213 1.00 42.34 518 GLU A CA 1
ATOM 4147 C C . GLU A 1 518 ? -55.501 -14.946 79.227 1.00 42.34 518 GLU A C 1
ATOM 4149 O O . GLU A 1 518 ? -55.719 -15.081 80.433 1.00 42.34 518 GLU A O 1
ATOM 4154 N N . LEU A 1 519 ? -54.812 -13.910 78.742 1.00 37.84 519 LEU A N 1
ATOM 4155 C CA . LEU A 1 519 ? -54.293 -12.856 79.605 1.00 37.84 519 LEU A CA 1
ATOM 4156 C C . LEU A 1 519 ? -54.641 -11.457 79.095 1.00 37.84 519 LEU A C 1
ATOM 4158 O O . LEU A 1 519 ? -54.071 -10.922 78.145 1.00 37.84 519 LEU A O 1
ATOM 4162 N N . ARG A 1 520 ? -55.564 -10.845 79.848 1.00 35.66 520 ARG A N 1
ATOM 4163 C CA . ARG A 1 520 ? -55.745 -9.400 80.007 1.00 35.66 520 ARG A CA 1
ATOM 4164 C C . ARG A 1 520 ? -54.396 -8.716 80.215 1.00 35.66 520 ARG A C 1
ATOM 4166 O O . ARG A 1 520 ? -53.665 -9.016 81.156 1.00 35.66 520 ARG A O 1
ATOM 4173 N N . TYR A 1 521 ? -54.141 -7.710 79.390 1.00 34.66 521 TYR A N 1
ATOM 4174 C CA . TYR A 1 521 ? -53.017 -6.793 79.511 1.00 34.66 521 TYR A CA 1
ATOM 4175 C C . TYR A 1 521 ? -53.040 -6.076 80.874 1.00 34.66 521 TYR A C 1
ATOM 4177 O O . TYR A 1 521 ? -53.815 -5.139 81.084 1.00 34.66 521 TYR A O 1
ATOM 4185 N N . ARG A 1 522 ? -52.186 -6.493 81.821 1.00 37.88 522 ARG A N 1
ATOM 4186 C CA . ARG A 1 522 ? -51.914 -5.715 83.037 1.00 37.88 522 ARG A CA 1
ATOM 4187 C C . ARG A 1 522 ? -50.433 -5.731 83.412 1.00 37.88 522 ARG A C 1
ATOM 4189 O O . ARG A 1 522 ? -49.812 -6.773 83.573 1.00 37.88 522 ARG A O 1
ATOM 4196 N N . ARG A 1 523 ? -49.925 -4.505 83.568 1.00 43.59 523 ARG A N 1
ATOM 4197 C CA . ARG A 1 523 ? -48.642 -4.083 84.146 1.00 43.59 523 ARG A CA 1
ATOM 4198 C C . ARG A 1 523 ? -48.186 -4.943 85.330 1.00 43.59 523 ARG A C 1
ATOM 4200 O O . ARG A 1 523 ? -48.927 -5.080 86.300 1.00 43.59 523 ARG A O 1
ATOM 4207 N N . GLY A 1 524 ? -46.908 -5.316 85.318 1.00 32.25 524 GLY A N 1
ATOM 4208 C CA . GLY A 1 524 ? -46.169 -5.659 86.529 1.00 32.25 524 GLY A CA 1
ATOM 4209 C C . GLY A 1 524 ? -44.907 -6.465 86.253 1.00 32.25 524 GLY A C 1
ATOM 4210 O O . GLY A 1 524 ? -44.996 -7.663 86.050 1.00 32.25 524 GLY A O 1
ATOM 4211 N N . LEU A 1 525 ? -43.739 -5.822 86.318 1.00 35.06 525 LEU A N 1
ATOM 4212 C CA . LEU A 1 525 ? -42.518 -6.454 86.827 1.00 35.06 525 LEU A CA 1
ATOM 4213 C C . LEU A 1 525 ? -41.583 -5.362 87.364 1.00 35.06 525 LEU A C 1
ATOM 4215 O O . LEU A 1 525 ? -40.638 -4.914 86.725 1.00 35.06 525 LEU A O 1
ATOM 4219 N N . VAL A 1 526 ? -41.908 -4.918 88.578 1.00 37.94 526 VAL A N 1
ATOM 4220 C CA . VAL A 1 526 ? -40.930 -4.418 89.543 1.00 37.94 526 VAL A CA 1
ATOM 4221 C C . VAL A 1 526 ? -40.679 -5.575 90.494 1.00 37.94 526 VAL A C 1
ATOM 4223 O O . VAL A 1 526 ? -41.579 -5.946 91.243 1.00 37.94 526 VAL A O 1
ATOM 4226 N N . LYS A 1 527 ? -39.469 -6.134 90.475 1.00 34.22 527 LYS A N 1
ATOM 4227 C CA . LYS A 1 527 ? -38.841 -6.726 91.664 1.00 34.22 527 LYS A CA 1
ATOM 4228 C C . LYS A 1 527 ? -37.352 -6.959 91.417 1.00 34.22 527 LYS A C 1
ATOM 4230 O O . LYS A 1 527 ? -36.873 -8.078 91.323 1.00 34.22 527 LYS A O 1
ATOM 4235 N N . SER A 1 528 ? -36.614 -5.857 91.377 1.00 31.19 528 SER A N 1
ATOM 4236 C CA . SER A 1 528 ? -35.239 -5.845 91.867 1.00 31.19 528 SER A CA 1
ATOM 4237 C C . SER A 1 528 ? -34.912 -4.455 92.419 1.00 31.19 528 SER A C 1
ATOM 4239 O O . SER A 1 528 ? -34.816 -3.477 91.683 1.00 31.19 528 SER A O 1
ATOM 4241 N N . SER A 1 529 ? -34.782 -4.407 93.748 1.00 35.44 529 SER A N 1
ATOM 4242 C CA . SER A 1 529 ? -33.925 -3.489 94.514 1.00 35.44 529 SER A CA 1
ATOM 4243 C C . SER A 1 529 ? -34.259 -1.983 94.551 1.00 35.44 529 SER A C 1
ATOM 4245 O O . SER A 1 529 ? -33.511 -1.139 94.068 1.00 35.44 529 SER A O 1
ATOM 4247 N N . LEU A 1 530 ? -35.374 -1.634 95.196 1.00 43.06 530 LEU A N 1
ATOM 4248 C CA . LEU A 1 530 ? -35.413 -0.906 96.484 1.00 43.06 530 LEU A CA 1
ATOM 4249 C C . LEU A 1 530 ? -34.490 0.311 96.778 1.00 43.06 530 LEU A C 1
ATOM 4251 O O . LEU A 1 530 ? -34.284 0.616 97.949 1.00 43.06 530 LEU A O 1
ATOM 4255 N N . ARG A 1 531 ? -33.968 1.061 95.794 1.00 34.97 531 ARG A N 1
ATOM 4256 C CA . ARG A 1 531 ? -33.150 2.264 96.105 1.00 34.97 531 ARG A CA 1
ATOM 4257 C C . ARG A 1 531 ? -33.412 3.523 95.267 1.00 34.97 531 ARG A C 1
ATOM 4259 O O . ARG A 1 531 ? -32.677 4.493 95.382 1.00 34.97 531 ARG A O 1
ATOM 4266 N N . ARG A 1 532 ? -34.465 3.540 94.441 1.00 36.00 532 ARG A N 1
ATOM 4267 C CA . ARG A 1 532 ? -34.752 4.651 93.500 1.00 36.00 532 ARG A CA 1
ATOM 4268 C C . ARG A 1 532 ? -36.133 5.307 93.681 1.00 36.00 532 ARG A C 1
ATOM 4270 O O . ARG A 1 532 ? -36.539 6.112 92.856 1.00 36.00 532 ARG A O 1
ATOM 4277 N N . SER A 1 533 ? -36.864 4.950 94.743 1.00 36.16 533 SER A N 1
ATOM 4278 C CA . SER A 1 533 ? -38.322 5.155 94.848 1.00 36.16 533 SER A CA 1
ATOM 4279 C C . SER A 1 533 ? -38.797 6.462 95.517 1.00 36.16 533 SER A C 1
ATOM 4281 O O . SER A 1 533 ? -40.012 6.642 95.663 1.00 36.16 533 SER A O 1
ATOM 4283 N N . GLU A 1 534 ? -37.899 7.367 95.909 1.00 40.56 534 GLU A N 1
ATOM 4284 C CA . GLU A 1 534 ? -38.280 8.683 96.462 1.00 40.56 534 GLU A CA 1
ATOM 4285 C C . GLU A 1 534 ? -38.087 9.831 95.464 1.00 40.56 534 GLU A C 1
ATOM 4287 O O . GLU A 1 534 ? -38.985 10.654 95.330 1.00 40.56 534 GLU A O 1
ATOM 4292 N N . SER A 1 535 ? -37.028 9.842 94.643 1.00 41.41 535 SER A N 1
ATOM 4293 C CA . SER A 1 535 ? -36.776 10.983 93.738 1.00 41.41 535 SER A CA 1
ATOM 4294 C C . SER A 1 535 ? -37.651 11.024 92.471 1.00 41.41 535 SER A C 1
ATOM 4296 O O . SER A 1 535 ? -37.602 12.006 91.738 1.00 41.41 535 SER A O 1
ATOM 4298 N N . GLN A 1 536 ? -38.419 9.969 92.172 1.00 43.56 536 GLN A N 1
ATOM 4299 C CA . GLN A 1 536 ? -39.247 9.871 90.955 1.00 43.56 536 GLN A CA 1
ATOM 4300 C C . GLN A 1 536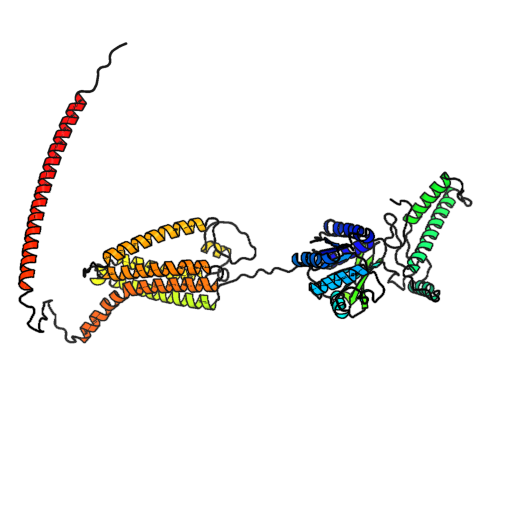 ? -40.738 10.171 91.178 1.00 43.56 536 GLN A C 1
ATOM 4302 O O . GLN A 1 536 ? -41.462 10.357 90.203 1.00 43.56 536 GLN A O 1
ATOM 4307 N N . ARG A 1 537 ? -41.217 10.233 92.430 1.00 43.91 537 ARG A N 1
ATOM 4308 C CA . ARG A 1 537 ? -42.625 10.570 92.715 1.00 43.91 537 ARG A CA 1
ATOM 4309 C C . ARG A 1 537 ? -42.898 12.075 92.657 1.00 43.91 537 ARG A C 1
ATOM 4311 O O . ARG A 1 537 ? -43.955 12.459 92.167 1.00 43.91 537 ARG A O 1
ATOM 4318 N N . ASP A 1 538 ? -41.929 12.905 93.039 1.00 48.84 538 ASP A N 1
ATOM 4319 C CA . ASP A 1 538 ? -42.057 14.369 92.966 1.00 48.84 538 ASP A CA 1
ATOM 4320 C C . ASP A 1 538 ? -42.007 14.915 91.533 1.00 48.84 538 ASP A C 1
ATOM 4322 O O . ASP A 1 538 ? -42.732 15.856 91.207 1.00 48.84 538 ASP A O 1
ATOM 4326 N N . SER A 1 539 ? -41.205 14.317 90.640 1.00 50.41 539 SER A N 1
ATOM 4327 C CA . SER A 1 539 ? -41.131 14.783 89.246 1.00 50.41 539 SER A CA 1
ATOM 4328 C C . SER A 1 539 ? -42.422 14.479 88.483 1.00 50.41 539 SER A C 1
ATOM 4330 O O . SER A 1 539 ? -42.916 15.310 87.731 1.00 50.41 539 SER A O 1
ATOM 4332 N N . GLN A 1 540 ? -43.029 13.318 88.742 1.00 48.81 540 GLN A N 1
ATOM 4333 C CA . GLN A 1 540 ? -44.230 12.878 88.037 1.00 48.81 540 GLN A CA 1
ATOM 4334 C C . GLN A 1 540 ? -45.504 13.617 88.487 1.00 48.81 540 GLN A C 1
ATOM 4336 O O . GLN A 1 540 ? -46.471 13.669 87.728 1.00 48.81 540 GLN A O 1
ATOM 4341 N N . TYR A 1 541 ? -45.514 14.196 89.695 1.00 56.16 541 TYR A N 1
ATOM 4342 C CA . TYR A 1 541 ? -46.608 15.052 90.169 1.00 56.16 541 TYR A CA 1
ATOM 4343 C C . TYR A 1 541 ? -46.491 16.478 89.603 1.00 56.16 541 TYR A C 1
ATOM 4345 O O . TYR A 1 541 ? -47.475 17.007 89.087 1.00 56.16 541 TYR A O 1
ATOM 4353 N N . LYS A 1 542 ? -45.276 17.052 89.580 1.00 56.97 542 LYS A N 1
ATOM 4354 C CA . LYS A 1 542 ? -44.999 18.364 88.961 1.00 56.97 542 LYS A CA 1
ATOM 4355 C C . LYS A 1 542 ? -45.282 18.397 87.459 1.00 56.97 542 LYS A C 1
ATOM 4357 O O . LYS A 1 542 ? -45.894 19.352 86.988 1.00 56.97 542 LYS A O 1
ATOM 4362 N N . ASP A 1 543 ? -44.897 17.356 86.722 1.00 60.66 543 ASP A N 1
ATOM 4363 C CA . ASP A 1 543 ? -45.135 17.289 85.272 1.00 60.66 543 ASP A CA 1
ATOM 4364 C C . ASP A 1 543 ? -46.632 17.224 84.937 1.00 60.66 543 ASP A C 1
ATOM 4366 O O . ASP A 1 543 ? -47.074 17.767 83.927 1.00 60.66 543 ASP A O 1
ATOM 4370 N N . ARG A 1 544 ? -47.438 16.600 85.806 1.00 63.12 544 ARG A N 1
ATOM 4371 C CA . ARG A 1 544 ? -48.888 16.477 85.610 1.00 63.12 544 ARG A CA 1
ATOM 4372 C C . ARG A 1 544 ? -49.620 17.790 85.880 1.00 63.12 544 ARG A C 1
ATOM 4374 O O . ARG A 1 544 ? -50.542 18.131 85.147 1.00 63.12 544 ARG A O 1
ATOM 4381 N N . GLU A 1 545 ? -49.176 18.528 86.892 1.00 71.50 545 GLU A N 1
ATOM 4382 C CA . GLU A 1 545 ? -49.707 19.849 87.235 1.00 71.50 545 GLU A CA 1
ATOM 4383 C C . GLU A 1 545 ? -49.316 20.908 86.187 1.00 71.50 545 GLU A C 1
ATOM 4385 O O . GLU A 1 545 ? -50.114 21.778 85.842 1.00 71.50 545 GLU A O 1
ATOM 4390 N N . HIS A 1 546 ? -48.106 20.809 85.623 1.00 72.75 546 HIS A N 1
ATOM 4391 C CA . HIS A 1 546 ? -47.652 21.696 84.552 1.00 72.75 546 HIS A CA 1
ATOM 4392 C C . HIS A 1 546 ? -48.413 21.458 83.240 1.00 72.75 546 HIS A C 1
ATOM 4394 O O . HIS A 1 546 ? -48.780 22.414 82.560 1.00 72.75 546 HIS A O 1
ATOM 4400 N N . LEU A 1 547 ? -48.720 20.195 82.920 1.00 69.56 547 LEU A N 1
ATOM 4401 C CA . LEU A 1 547 ? -49.515 19.842 81.742 1.00 69.56 547 LEU A CA 1
ATOM 4402 C C . LEU A 1 547 ? -50.958 20.365 81.840 1.00 69.56 547 LEU A C 1
ATOM 4404 O O . LEU A 1 547 ? -51.489 20.861 80.852 1.00 69.56 547 LEU A O 1
ATOM 4408 N N . GLN A 1 548 ? -51.563 20.319 83.034 1.00 74.12 548 GLN A N 1
ATOM 4409 C CA . GLN A 1 548 ? -52.903 20.872 83.263 1.00 74.12 548 GLN A CA 1
ATOM 4410 C C . GLN A 1 548 ? -52.938 22.399 83.108 1.00 74.12 548 GLN A C 1
ATOM 4412 O O . GLN A 1 548 ? -53.846 22.916 82.462 1.00 74.12 548 GLN A O 1
ATOM 4417 N N . ARG A 1 549 ? -51.928 23.125 83.610 1.00 78.12 549 ARG A N 1
ATOM 4418 C CA . ARG A 1 549 ? -51.846 24.586 83.410 1.00 78.12 549 ARG A CA 1
ATOM 4419 C C . ARG A 1 549 ? -51.692 24.971 81.940 1.00 78.12 549 ARG A C 1
ATOM 4421 O O . ARG A 1 549 ? -52.315 25.930 81.500 1.00 78.12 549 ARG A O 1
ATOM 4428 N N . LEU A 1 550 ? -50.903 24.216 81.174 1.00 76.25 550 LEU A N 1
ATOM 4429 C CA . LEU A 1 550 ? -50.739 24.454 79.737 1.00 76.25 550 LEU A CA 1
ATOM 4430 C C . LEU A 1 550 ? -52.028 24.166 78.952 1.00 76.25 550 LEU A C 1
ATOM 4432 O O . LEU A 1 550 ? -52.330 24.889 78.006 1.00 76.25 550 LEU A O 1
ATOM 4436 N N . GLU A 1 551 ? -52.808 23.150 79.337 1.00 77.38 551 GLU A N 1
ATOM 4437 C CA . GLU A 1 551 ? -54.132 22.902 78.746 1.00 77.38 551 GLU A CA 1
ATOM 4438 C C . GLU A 1 551 ? -55.115 24.044 79.044 1.00 77.38 551 GLU A C 1
ATOM 4440 O O . GLU A 1 551 ? -55.820 24.496 78.139 1.00 77.38 551 GLU A O 1
ATOM 4445 N N . GLU A 1 552 ? -55.129 24.562 80.275 1.00 85.25 552 GLU A N 1
ATOM 4446 C CA . GLU A 1 552 ? -55.975 25.699 80.658 1.00 85.25 552 GLU A CA 1
ATOM 4447 C C . GLU A 1 552 ? -55.590 26.991 79.921 1.00 85.25 552 GLU A C 1
ATOM 4449 O O . GLU A 1 552 ? -56.469 27.671 79.384 1.00 85.25 552 GLU A O 1
ATOM 4454 N N . GLU A 1 553 ? -54.294 27.306 79.815 1.00 85.06 553 GLU A N 1
ATOM 4455 C CA . GLU A 1 553 ? -53.809 28.459 79.042 1.00 85.06 553 GLU A CA 1
ATOM 4456 C C . GLU A 1 553 ? -54.170 28.341 77.559 1.00 85.06 553 GLU A C 1
ATOM 4458 O O . GLU A 1 553 ? -54.622 29.315 76.956 1.00 85.06 553 GLU A O 1
ATOM 4463 N N . ASN A 1 554 ? -54.045 27.149 76.972 1.00 75.62 554 ASN A N 1
ATOM 4464 C CA . ASN A 1 554 ? -54.364 26.924 75.564 1.00 75.62 554 ASN A CA 1
ATOM 4465 C C . ASN A 1 554 ? -55.865 27.123 75.283 1.00 75.62 554 ASN A C 1
ATOM 4467 O O . ASN A 1 554 ? -56.241 27.775 74.308 1.00 75.62 554 ASN A O 1
ATOM 4471 N N . ILE A 1 555 ? -56.739 26.667 76.190 1.00 84.94 555 ILE A N 1
ATOM 4472 C CA . ILE A 1 555 ? -58.188 26.921 76.112 1.00 84.94 555 ILE A CA 1
ATOM 4473 C C . ILE A 1 555 ? -58.493 28.426 76.204 1.00 84.94 555 ILE A C 1
ATOM 4475 O O . ILE A 1 555 ? -59.364 28.932 75.486 1.00 84.94 555 ILE A O 1
ATOM 4479 N N . LEU A 1 556 ? -57.780 29.159 77.063 1.00 88.38 556 LEU A N 1
ATOM 4480 C CA . LEU A 1 556 ? -57.973 30.597 77.265 1.00 88.38 556 LEU A CA 1
ATOM 4481 C C . LEU A 1 556 ? -57.496 31.407 76.047 1.00 88.38 556 LEU A C 1
ATOM 4483 O O . LEU A 1 556 ? -58.225 32.271 75.554 1.00 88.38 556 LEU A O 1
ATOM 4487 N N . LEU A 1 557 ? -56.331 31.060 75.492 1.00 83.81 557 LEU A N 1
ATOM 4488 C CA . LEU A 1 557 ? -55.815 31.623 74.243 1.00 83.81 557 LEU A CA 1
ATOM 4489 C C . LEU A 1 557 ? -56.749 31.351 73.061 1.00 83.81 557 LEU A C 1
ATOM 4491 O O . LEU A 1 557 ? -56.967 32.248 72.246 1.00 83.81 557 LEU A O 1
ATOM 4495 N N . HIS A 1 558 ? -57.363 30.166 72.985 1.00 79.88 558 HIS A N 1
ATOM 4496 C CA . HIS A 1 558 ? -58.325 29.865 71.926 1.00 79.88 558 HIS A CA 1
ATOM 4497 C C . HIS A 1 558 ? -59.575 30.750 71.996 1.00 79.88 558 HIS A C 1
ATOM 4499 O O . HIS A 1 558 ? -60.039 31.236 70.961 1.00 79.88 558 HIS A O 1
ATOM 4505 N N . ARG A 1 559 ? -60.092 31.028 73.202 1.00 87.31 559 ARG A N 1
ATOM 4506 C CA . ARG A 1 559 ? -61.199 31.986 73.379 1.00 87.31 559 ARG A CA 1
ATOM 4507 C C . ARG A 1 559 ? -60.789 33.406 73.004 1.00 87.31 559 ARG A C 1
ATOM 4509 O O . ARG A 1 559 ? -61.561 34.103 72.351 1.00 87.31 559 ARG A O 1
ATOM 4516 N N . TYR A 1 560 ? -59.579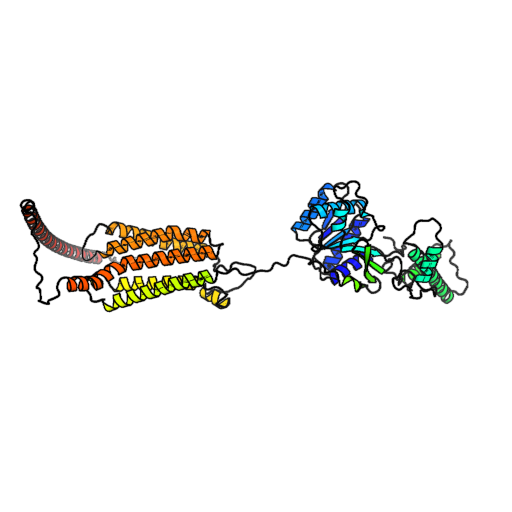 33.820 73.374 1.00 87.31 560 TYR A N 1
ATOM 4517 C CA . TYR A 1 560 ? -59.070 35.147 73.033 1.00 87.31 560 TYR A CA 1
ATOM 4518 C C . TYR A 1 560 ? -58.896 35.322 71.518 1.00 87.31 560 TYR A C 1
ATOM 4520 O O . TYR A 1 560 ? -59.265 36.360 70.971 1.00 87.31 560 TYR A O 1
ATOM 4528 N N . LEU A 1 561 ? -58.413 34.288 70.821 1.00 85.31 561 LEU A N 1
ATOM 4529 C CA . LEU A 1 561 ? -58.347 34.260 69.359 1.00 85.31 561 LEU A CA 1
ATOM 4530 C C . LEU A 1 561 ? -59.732 34.404 68.728 1.00 85.31 561 LEU A C 1
ATOM 4532 O O . LEU A 1 561 ? -59.896 35.247 67.853 1.00 85.31 561 LEU A O 1
ATOM 4536 N N . LEU A 1 562 ? -60.731 33.656 69.211 1.00 84.31 562 LEU A N 1
ATOM 4537 C CA . LEU A 1 562 ? -62.108 33.751 68.712 1.00 84.31 562 LEU A CA 1
ATOM 4538 C C . LEU A 1 562 ? -62.687 35.163 68.887 1.00 84.31 562 LEU A C 1
ATOM 4540 O O . LEU A 1 562 ? -63.256 35.721 67.947 1.00 84.31 562 LEU A O 1
ATOM 4544 N N . GLN A 1 563 ? -62.472 35.779 70.051 1.00 89.38 563 GLN A N 1
ATOM 4545 C CA . GLN A 1 563 ? -62.923 37.143 70.326 1.00 89.38 563 GLN A CA 1
ATOM 4546 C C . GLN A 1 563 ? -62.194 38.183 69.460 1.00 89.38 563 GLN A C 1
ATOM 4548 O O . GLN A 1 563 ? -62.799 39.137 68.975 1.00 89.38 563 GLN A O 1
ATOM 4553 N N . LYS A 1 564 ? -60.890 38.009 69.214 1.00 87.94 564 LYS A N 1
ATOM 4554 C CA . LYS A 1 564 ? -60.150 38.894 68.306 1.00 87.94 564 LYS A CA 1
ATOM 4555 C C . LYS A 1 564 ? -60.604 38.724 66.863 1.00 87.94 564 LYS A C 1
ATOM 4557 O O . LYS A 1 564 ? -60.749 39.730 66.180 1.00 87.94 564 LYS A O 1
ATOM 4562 N N . THR A 1 565 ? -60.890 37.500 66.415 1.00 84.50 565 THR A N 1
ATOM 4563 C CA . THR A 1 565 ? -61.412 37.260 65.064 1.00 84.50 565 THR A CA 1
ATOM 4564 C C . THR A 1 565 ? -62.806 37.844 64.853 1.00 84.50 565 THR A C 1
ATOM 4566 O O . THR A 1 565 ? -63.065 38.339 63.760 1.00 84.50 565 THR A O 1
ATOM 4569 N N . SER A 1 566 ? -63.677 37.858 65.872 1.00 87.50 566 SER A N 1
ATOM 4570 C CA . SER A 1 566 ? -64.997 38.494 65.756 1.00 87.50 566 SER A CA 1
ATOM 4571 C C . SER A 1 566 ? -64.887 40.015 65.656 1.00 87.50 566 SER A C 1
ATOM 4573 O O . SER A 1 566 ? -65.511 40.606 64.783 1.00 87.50 566 SER A O 1
ATOM 4575 N N . ILE A 1 567 ? -64.024 40.636 66.471 1.00 87.88 567 ILE A N 1
ATOM 4576 C CA . ILE A 1 567 ? -63.741 42.081 66.397 1.00 87.88 567 ILE A CA 1
ATOM 4577 C C . ILE A 1 567 ? -63.157 42.451 65.027 1.00 87.88 567 ILE A C 1
ATOM 4579 O O . ILE A 1 567 ? -63.516 43.472 64.451 1.00 87.88 567 ILE A O 1
ATOM 4583 N N . LEU A 1 568 ? -62.266 41.615 64.485 1.00 85.50 568 LEU A N 1
ATOM 4584 C CA . LEU A 1 568 ? -61.676 41.825 63.161 1.00 85.50 568 LEU A CA 1
ATOM 4585 C C . LEU A 1 568 ? -62.738 41.752 62.055 1.00 85.50 568 LEU A C 1
ATOM 4587 O O . LEU A 1 568 ? -62.683 42.526 61.104 1.00 85.50 568 LEU A O 1
ATOM 4591 N N . TRP A 1 569 ? -63.716 40.854 62.194 1.00 81.88 569 TRP A N 1
ATOM 4592 C CA . TRP A 1 569 ? -64.859 40.762 61.286 1.00 81.88 569 TRP A CA 1
ATOM 4593 C C . TRP A 1 569 ? -65.740 42.013 61.343 1.00 81.88 569 TRP A C 1
ATOM 4595 O O . TRP A 1 569 ? -66.117 42.539 60.302 1.00 81.88 569 TRP A O 1
ATOM 4605 N N . GLU A 1 570 ? -66.009 42.526 62.541 1.00 89.12 570 GLU A N 1
ATOM 4606 C CA . GLU A 1 570 ? -66.827 43.725 62.747 1.00 89.12 570 GLU A CA 1
ATOM 4607 C C . GLU A 1 570 ? -66.143 44.993 62.203 1.00 89.12 570 GLU A C 1
ATOM 4609 O O . GLU A 1 570 ? -66.757 45.761 61.467 1.00 89.12 570 GLU A O 1
ATOM 4614 N N . LEU A 1 571 ? -64.839 45.160 62.454 1.00 85.50 571 LEU A N 1
ATOM 4615 C CA . LEU A 1 571 ? -64.022 46.231 61.861 1.00 85.50 571 LEU A CA 1
ATOM 4616 C C . LEU A 1 571 ? -63.958 46.142 60.333 1.00 85.50 571 LEU A C 1
ATOM 4618 O O . LEU A 1 571 ? -63.979 47.164 59.650 1.00 85.50 571 LEU A O 1
ATOM 4622 N N . LYS A 1 572 ? -63.879 44.924 59.786 1.00 83.12 572 LYS A N 1
ATOM 4623 C CA . LYS A 1 572 ? -63.886 44.706 58.337 1.00 83.12 572 LYS A CA 1
ATOM 4624 C C . LYS A 1 572 ? -65.228 45.100 57.717 1.00 83.12 572 LYS A C 1
ATOM 4626 O O . LYS A 1 572 ? -65.233 45.671 56.631 1.00 83.12 572 LYS A O 1
ATOM 4631 N N . GLU A 1 573 ? -66.336 44.837 58.403 1.00 84.56 573 GLU A N 1
ATOM 4632 C CA . GLU A 1 573 ? -67.667 45.235 57.942 1.00 84.56 573 GLU A CA 1
ATOM 4633 C C . GLU A 1 573 ? -67.874 46.755 58.041 1.00 84.56 573 GLU A C 1
ATOM 4635 O O . GLU A 1 573 ? -68.401 47.364 57.114 1.00 84.56 573 GLU A O 1
ATOM 4640 N N . GLN A 1 574 ? -67.367 47.401 59.097 1.00 84.50 574 GLN A N 1
ATOM 4641 C CA . GLN A 1 574 ? -67.366 48.868 59.205 1.00 84.50 574 GLN A CA 1
ATOM 4642 C C . GLN A 1 574 ? -66.540 49.536 58.097 1.00 84.50 574 GLN A C 1
ATOM 4644 O O . GLN A 1 574 ? -66.984 50.518 57.507 1.00 84.50 574 GLN A O 1
ATOM 4649 N N . LEU A 1 575 ? -65.362 48.991 57.772 1.00 79.06 575 LEU A N 1
ATOM 4650 C CA . LEU A 1 575 ? -64.555 49.466 56.641 1.00 79.06 575 LEU A CA 1
ATOM 4651 C C . LEU A 1 575 ? -65.271 49.273 55.301 1.00 79.06 575 LEU A C 1
ATOM 4653 O O . LEU A 1 575 ? -65.142 50.115 54.417 1.00 79.06 575 LEU A O 1
ATOM 4657 N N . ARG A 1 576 ? -66.039 48.190 55.149 1.00 75.31 576 ARG A N 1
ATOM 4658 C CA . ARG A 1 576 ? -66.837 47.944 53.946 1.00 75.31 576 ARG A CA 1
ATOM 4659 C C . ARG A 1 576 ? -67.960 48.970 53.785 1.00 75.31 576 ARG A C 1
ATOM 4661 O O . ARG A 1 576 ? -68.128 49.495 52.692 1.00 75.31 576 ARG A O 1
ATOM 4668 N N . GLN A 1 577 ? -68.665 49.301 54.867 1.00 77.75 577 GLN A N 1
ATOM 4669 C CA . GLN A 1 577 ? -69.705 50.335 54.853 1.00 77.75 577 GLN A CA 1
ATOM 4670 C C . GLN A 1 577 ? -69.140 51.734 54.571 1.00 77.75 577 GLN A C 1
ATOM 4672 O O . GLN A 1 577 ? -69.782 52.511 53.875 1.00 77.75 577 GLN A O 1
ATOM 4677 N N . LEU A 1 578 ? -67.934 52.046 55.062 1.00 75.88 578 LEU A N 1
ATOM 4678 C CA . LEU A 1 578 ? -67.247 53.303 54.745 1.00 75.88 578 LEU A CA 1
ATOM 4679 C C . LEU A 1 578 ? -66.789 53.364 53.280 1.00 75.88 578 LEU A C 1
ATOM 4681 O O . LEU A 1 578 ? -66.926 54.411 52.660 1.00 75.88 578 LEU A O 1
ATOM 4685 N N . GLY A 1 579 ? -66.316 52.248 52.714 1.00 68.81 579 GLY A N 1
ATOM 4686 C CA . GLY A 1 579 ? -65.958 52.165 51.293 1.00 68.81 579 GLY A CA 1
ATOM 4687 C C . GLY A 1 579 ? -67.162 52.330 50.358 1.00 68.81 579 GLY A C 1
ATOM 4688 O O . GLY A 1 579 ? -67.073 53.051 49.372 1.00 68.81 579 GLY A O 1
ATOM 4689 N N . GLU A 1 580 ? -68.314 51.746 50.702 1.00 65.19 580 GLU A N 1
ATOM 4690 C CA . GLU A 1 580 ? -69.560 51.926 49.935 1.00 65.19 580 GLU A CA 1
ATOM 4691 C C . GLU A 1 580 ? -70.127 53.361 50.055 1.00 65.19 580 GLU A C 1
ATOM 4693 O O . GLU A 1 580 ? -70.829 53.814 49.158 1.00 65.19 580 GLU A O 1
ATOM 4698 N N . GLN A 1 581 ? -69.777 54.119 51.105 1.00 58.50 581 GLN A N 1
ATOM 4699 C CA . GLN A 1 581 ? -70.152 55.535 51.262 1.00 58.50 581 GLN A CA 1
ATOM 4700 C C . GLN A 1 581 ? -69.239 56.510 50.492 1.00 58.50 581 GLN A C 1
ATOM 4702 O O . GLN A 1 581 ? -69.637 57.649 50.243 1.00 58.50 581 GLN A O 1
ATOM 4707 N N . GLU A 1 582 ? -68.026 56.086 50.131 1.00 57.69 582 GLU A N 1
ATOM 4708 C CA . GLU A 1 582 ? -67.026 56.901 49.425 1.00 57.69 582 GLU A CA 1
ATOM 4709 C C . GLU A 1 582 ? -67.175 56.790 47.891 1.00 57.69 582 GLU A C 1
ATOM 4711 O O . GLU A 1 582 ? -66.946 57.771 47.178 1.00 57.69 582 GLU A O 1
ATOM 4716 N N . ASP A 1 583 ? -67.676 55.653 47.390 1.00 56.16 583 ASP A N 1
ATOM 4717 C CA . ASP A 1 583 ? -67.942 55.416 45.959 1.00 56.16 583 ASP A CA 1
ATOM 4718 C C . ASP A 1 583 ? -69.214 56.125 45.429 1.00 56.16 583 ASP A C 1
ATOM 4720 O O . ASP A 1 583 ? -69.296 56.425 44.237 1.00 56.16 583 ASP A O 1
ATOM 4724 N N . ASP A 1 584 ? -70.166 56.501 46.294 1.00 54.53 584 ASP A N 1
ATOM 4725 C CA . ASP A 1 584 ? -71.370 57.269 45.910 1.00 54.53 584 ASP A CA 1
ATOM 4726 C C . ASP A 1 584 ? -71.117 58.793 45.767 1.00 54.53 584 ASP A C 1
ATOM 4728 O O . ASP A 1 584 ? -71.999 59.538 45.332 1.00 54.53 584 ASP A O 1
ATOM 4732 N N . ILE A 1 585 ? -69.913 59.289 46.102 1.00 57.72 585 ILE A N 1
ATOM 4733 C CA . ILE A 1 585 ? -69.576 60.731 46.118 1.00 57.72 585 ILE A CA 1
ATOM 4734 C C . ILE A 1 585 ? -68.739 61.163 44.892 1.00 57.72 585 ILE A C 1
ATOM 4736 O O . ILE A 1 585 ? -68.621 62.359 44.612 1.00 57.72 585 ILE A O 1
ATOM 4740 N N . VAL A 1 586 ? -68.202 60.229 44.094 1.00 54.81 586 VAL A N 1
ATOM 4741 C CA . VAL A 1 586 ? -67.256 60.545 43.004 1.00 54.81 586 VAL A CA 1
ATOM 4742 C C . VAL A 1 586 ? -67.728 60.009 41.645 1.00 54.81 586 VAL A C 1
ATOM 4744 O O . VAL A 1 586 ? -67.098 59.157 41.030 1.00 54.81 586 VAL A O 1
ATOM 4747 N N . THR A 1 587 ? -68.817 60.571 41.110 1.00 45.88 587 THR A N 1
ATOM 4748 C CA . THR A 1 587 ? -69.058 60.600 39.652 1.00 45.88 587 THR A CA 1
ATOM 4749 C C . THR A 1 587 ? -69.480 62.016 39.204 1.00 45.88 587 THR A C 1
ATOM 4751 O O . THR A 1 587 ? -70.445 62.564 39.734 1.00 45.88 587 THR A O 1
ATOM 4754 N N . PRO A 1 588 ? -68.746 62.672 38.277 1.00 50.69 588 PRO A N 1
ATOM 4755 C CA . PRO A 1 588 ? -68.940 64.088 37.939 1.00 50.69 588 PRO A CA 1
ATOM 4756 C C . PRO A 1 588 ? -69.954 64.299 36.795 1.00 50.69 588 PRO A C 1
ATOM 4758 O O . PRO A 1 588 ? -69.985 63.494 35.862 1.00 50.69 588 PRO A O 1
ATOM 4761 N N . PRO A 1 589 ? -70.728 65.405 36.773 1.00 49.00 589 PRO A N 1
ATOM 4762 C CA . PRO A 1 589 ? -71.484 65.796 35.590 1.00 49.00 589 PRO A CA 1
ATOM 4763 C C . PRO A 1 589 ? -70.606 66.560 34.587 1.00 49.00 589 PRO A C 1
ATOM 4765 O O . PRO A 1 589 ? -69.914 67.522 34.920 1.00 49.00 589 PRO A O 1
ATOM 4768 N N . SER A 1 590 ? -70.678 66.107 33.338 1.00 39.34 590 SER A N 1
ATOM 4769 C CA . SER A 1 590 ? -70.134 66.718 32.127 1.00 39.34 590 SER A CA 1
ATOM 4770 C C . SER A 1 590 ? -70.912 67.968 31.701 1.00 39.34 590 SER A C 1
ATOM 4772 O O . SER A 1 590 ? -72.130 67.892 31.558 1.00 39.34 590 SER A O 1
ATOM 4774 N N . ASP A 1 591 ? -70.201 69.065 31.434 1.00 43.12 591 ASP A N 1
ATOM 4775 C CA . ASP A 1 591 ? -70.582 70.211 30.582 1.00 43.12 591 ASP A CA 1
ATOM 4776 C C . ASP A 1 591 ? -69.346 71.151 30.556 1.00 43.12 591 ASP A C 1
ATOM 4778 O O . ASP A 1 591 ? -68.760 71.384 31.608 1.00 43.12 591 ASP A O 1
ATOM 4782 N N . LYS A 1 592 ? -68.804 71.706 29.463 1.00 41.31 592 LYS A N 1
ATOM 4783 C CA . LYS A 1 592 ? -69.343 72.200 28.188 1.00 41.31 592 LYS A CA 1
ATOM 4784 C C . LYS A 1 592 ? -68.202 72.444 27.176 1.00 41.31 592 LYS A C 1
ATOM 4786 O O . LYS A 1 592 ? -67.066 72.658 27.592 1.00 41.31 592 LYS A O 1
ATOM 4791 N N . SER A 1 593 ? -68.632 72.562 25.911 1.00 39.56 593 SER A N 1
ATOM 4792 C CA . SER A 1 593 ? -68.055 73.281 24.748 1.00 39.56 593 SER A CA 1
ATOM 4793 C C . SER A 1 593 ? -66.760 72.784 24.125 1.00 39.56 593 SER A C 1
ATOM 4795 O O . SER A 1 593 ? -65.706 72.913 24.783 1.00 39.56 593 SER A O 1
#

Nearest PDB structures (foldseek):
  7c7s-assembly1_B  TM=8.204E-01  e=2.833E-37  Homo sapiens
  7eb2-assembly1_D  TM=8.182E-01  e=4.280E-37  Homo sapiens
  7c7q-assembly1_B  TM=8.257E-01  e=1.029E-36  Homo sapiens
  7cum-assembly1_B  TM=8.264E-01  e=6.715E-35  Homo sapiens
  6w2x-assembly1_B  TM=7.926E-01  e=2.998E-34  Homo sapiens

InterPro domains:
  IPR001828 Receptor, ligand binding region [PF01094] (2-270)
  IPR002455 GPCR family 3,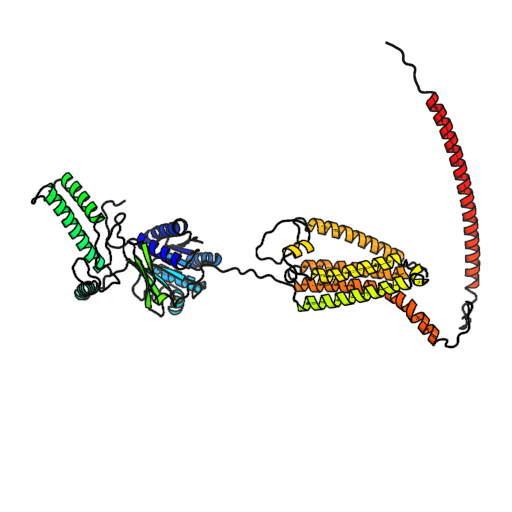 GABA-B receptor [PTHR10519] (2-388)
  IPR017978 GPCR family 3, C-terminal [PF00003] (314-376)
  IPR017978 GPCR family 3, C-terminal [PF00003] (397-498)
  IPR017978 GPCR family 3, C-terminal [PS50259] (363-506)
  IPR017979 GPCR, family 3, conserved site [PS00981] (441-451)
  IPR028082 Periplasmic binding protein-like I [SSF53822] (2-300)

pLDDT: mean 82.49, std 16.29, range [26.14, 97.62]

Mean predicted aligned error: 16.15 Å

Foldseek 3Di:
DCQLAFALFFDLVQLLLLVLQVCVVQVAQEAEEEFAPVDCNTVVSVVVSQVCNCPPVVRDHQYYHYDYPVPLVCLLVSLVVCVVSFFAEYEYGDDLVSVLSNLLSCLVVVNFDQQHEYEYAPDDDLCSNCPNPPHDDHSVSSCRRQAFYKHKFFFLFDPQQQDQWPVRDGLVVVVCVQVVPDDPDDDDSCSQSVQVVVVLQVQLVVVLQVVCCVVPNNDDDFDPPDPVSVVVSSVSSSVSSQPDWTQGRQGIFHDDPSGTFGKMFMWTDHPSDTDGQWIAGSVVSDIDGDPVCVVRDHHHRGDDDDADEDAADPVLLVVLLVLLVVQLVVLVVLLVVLVVCVVPLLSVLVPSVVVNVLSVVLNVLSVVLNLLRDDCVVPPPVVVLVSLDDDDDDDDDRDNDDSADPCRVVVVCVVVVVVVVVLVVLQVVLVVCCPDDDVSPPLSPLSSVLSVLVVVLCVPQVVQLVVCVVVNNRSSNSNSCSSSVSSVSSCCSRRVVVVCCVPVVVVVVCVVDVDDDDDDDDDDDDDDDDDPPPPPVVVVVVVVVVVVVVVVVVVVVVVVVVVVVVVVVVVVVVVVVVVVVVVVPDDDDDDDD

Radius of gyration: 51.7 Å; Cα contacts (8 Å, |Δi|>4): 641; chains: 1; bounding box: 110×97×160 Å